Protein AF-A0ABD3PMX6-F1 (afdb_monomer)

Solvent-accessible surface area (backbone atoms only — not comparable to full-atom values): 39616 Å² total; per-residue (Å²): 130,76,95,84,86,88,86,87,87,88,87,84,86,90,84,82,78,89,88,80,87,80,74,88,84,76,73,80,91,83,76,74,86,83,53,55,61,54,80,76,83,72,81,74,76,74,82,75,82,90,75,88,78,87,83,89,82,84,89,82,88,83,87,83,90,86,86,82,84,86,87,84,84,88,89,87,88,88,89,83,84,88,90,90,86,89,84,88,88,90,88,88,89,82,90,85,86,89,86,85,92,82,90,81,96,72,90,79,95,71,90,80,94,70,84,81,94,72,85,92,70,85,80,73,91,64,80,68,77,85,75,58,77,85,76,64,99,66,79,71,72,73,59,71,82,54,63,65,75,75,50,55,69,89,76,44,52,73,68,56,44,58,35,41,42,73,61,66,40,49,68,66,38,58,78,28,56,89,63,39,76,58,34,63,41,44,56,89,69,47,51,77,68,47,52,49,38,41,39,75,61,60,38,49,61,61,34,35,23,27,66,55,23,48,53,65,46,56,30,70,80,50,29,66,34,98,89,59,47,48,42,68,32,45,48,66,31,40,49,47,73,45,41,76,52,67,75,43,95,60,76,30,65,50,68,78,74,47,49,58,84,70,42,52,74,69,38,41,50,24,40,26,64,38,49,36,29,50,63,64,64,53,43,52,92,71,52,44,101,84,60,20,69,59,83,78,54,78,53,75,82,49,41,55,88,79,47,52,73,69,51,47,54,26,39,44,66,50,62,39,48,63,71,35,56,24,20,52,86,61,27,83,50,29,67,42,38,51,92,75,50,51,76,67,34,48,53,24,37,43,74,51,60,38,50,64,66,53,37,21,31,69,53,23,48,52,70,61,53,51,64,67,55,25,56,49,56,51,51,41,64,32,44,38,59,45,55,43,48,69,49,27,72,72,64,76,41,76,69,36,75,53,82,52,40,39,59,89,72,47,53,72,65,38,48,54,29,36,17,64,35,51,38,46,59,54,57,67,56,37,39,65,57,63,76,59,64,44,82,34,87,52,65,76,38,60,60,70,77,46,50,59,90,74,49,55,73,66,58,50,48,44,37,34,80,55,54,68,36,48,66,70,36,49,68,35,80,82,67,32,85,54,36,76,45,41,52,86,78,45,51,77,64,39,48,57,52,38,39,77,47,54,38,45,63,64,39,35,23,30,63,48,30,56,45,72,73,55,57,72,83,44,49,49,68,70,51,48,52,23,38,40,64,46,56,46,48,67,68,35,58,74,70,69,53,80,35,75,58,55,71,37,35,62,89,70,47,52,76,69,38,50,50,24,30,18,51,46,52,34,47,78,83,69,40,86,36,41,60,92,70,49,71,70,55,49,53,48,51,51,53,55,43,50,48,50,44,46,54,66,68,57,63,55,62,72,50,55,84,68,54,89,79,65,83,90,69,57,76,66,57,54,58,56,52,51,54,51,52,55,52,51,54,52,53,50,54,55,66,74,76,111

Organism: NCBI:txid382360

pLDDT: mean 78.34, std 24.31, range [28.06, 98.56]

Foldseek 3Di:
DPPDPDPPPDPDDDDDDDDDDDDPPVDPPDPQPQFPADPDDDDDDPDPDDDDDDDDDDDDDDDDDDDDDDDDDDDDDDDDDDDDDDDDDDDDDDDDDDDDDDDDDDDDDDDDDDDDPDDPDDDDPDDDCPPPDPDDVDDDDQDDALCLLVQQLVRDDPLLNVLCVVLVDDNVPSQFAPPDPSLLDQLVRDDPVNCVSCVVSVDDNRNSCQARNLVLRDYLVCCCDPVHVLNVLCVQQQDDSCVSNVVDPDPRDCQPPHQLVRDDPSNNLSCLSSVDARCNRVRHPPADPVLAPDDQQPQLLDQPLPDDPLLVVLCVLLVDDRFPSQWAPLGVSLCDAPSPDDPSNQVSCVSSVDDRVSSCQARNLVLNPQCVRCVSNVLVSLVVLLVDDNCCSVVVDPHGPSLLAQPVLDDPSNQSSCSHSVDDRCNSNRHGSQDQLFLAPDAALVLLVPQLVRDDPVLNCLCCPQVVDDNVDSLAAPPGPSLCDQPVPGDSSNQNSVVVSVDDRVNSCQARNLVLNDQPSSDDVVLVVLVVLLPDDNVCSVVVPHGPSLLDQQVRDDPSNQSSCSHSVDDQSRRNNHYPDDPVNSVVVSVVSVVSSCPVSPVVVVVVVVPPPDPPPCPVVVVVVVVVVVVVVVVVVVVVVD

Sequence (642 aa):
MRNLIALTILLAVASATNDDGGKNSNKNDNKNDDKKKTPAPSPFPSPPPTLSLLPTIQASSNSSLIATNATTPSYMPSTSSSPTESSAPSDVPSSVPSISTSPSYTPSSIPSSTPSSNPTEVPSSMPSSSSMPSAAPWTYVRPDRVDVRFVPWLSLTETQRVLAEKLGYDQYSWENYGTNDVEYLTWDDLSEEMMGWAGELGFDQRSWDCWQNHYGSYRWIDLPTTHIQVYQFFDVLGYDINYWNGYTNSTPGSAETLYWYDLTLEERYAAAQLCFVRRSWDGEEILYSDMFPINKPGVRFVEWSQLSDEQKESAEKLGYENVTWNVFGLATVEDRAWNKLTTQEKQAAEELGFYDIAWDCWQNHFESYSWYDLQFYGLDMHYSALGWDESSWNGNTDPPSSVGKYWDLLNDVERENANMLCYFRDSWDRADMTPNNGPFPFRLPSKRYTKWTELPNADRQRAYDSLFYDECTWDVYGVADIESREWRNLTAWEKMEATKLGFIPNSWDCFQTHYLQKDWNEINWHIRDSMSVLGWDDESWGNKTMPDSYSNKWEELSAKEQNAAYEICYFIVNWPGGTDATTEEVERFINEVEASQSLTESDLADNEEVSSASSDQNSASLHEAAATALTAALAILVSILV

Radius of gyration: 35.69 Å; Cα contacts (8 Å, |Δi|>4): 632; chains: 1; bounding box: 98×97×118 Å

Secondary structure (DSSP, 8-state):
--S--SS-SSS---------------S-TT--TTS-PPPPPPPPPPPPP-----------------------------------------------PPP-----------------S----PPPSSPPGGGS-S--SS---PPPP-GGGGS-GGGS-HHHHHHHHHTT--HHHHHSTT-SGGGG--GGGS-HHHHHHHHHTT--HHHHHHHTTTTTTS-TTTTTSTTT--HHHHHHTT--HHHHTTS-----TTTTTS-TTTS-HHHHHHHHHTT--HHHHHSS----TTS-SSPPPTTTTS-GGGS-HHHHHHHHHTT--HHHHHBTT-STTTTS-GGGS-HHHHHHHHHTT--HHHHHHHTSTTTTS-HHHHHHHT-HHHHHHTT--HHHHTTSSPPPGGGGS-GGGS-HHHHHHHHHTT--HHHHTT-B-S---SSSSS---GGGGS-TTTS-HHHHHHHHHHH---HHHHHSTT-STTTTS-GGGS-HHHHHHHHHTT--HHHHHHHTTTTTTS-GGGS-HHHHHHHHHTT--HHHHHTT---GGGGS-GGGS-HHHHHHHHHTT--TTT-TT-----HHHHHHHHHHHHHHHHHHHHHHHHHHHHHTT-TTSSHHHHHHHHHHHHHHHHHHHHHH--

Structure (mmCIF, N/CA/C/O backbone):
data_AF-A0ABD3PMX6-F1
#
_entry.id   AF-A0ABD3PMX6-F1
#
loop_
_atom_site.group_PDB
_atom_site.id
_atom_site.type_symbol
_atom_site.label_atom_id
_atom_site.label_alt_id
_atom_site.label_comp_id
_atom_site.label_asym_id
_atom_site.label_entity_id
_atom_site.label_seq_id
_atom_site.pdbx_PDB_ins_code
_atom_site.Cartn_x
_atom_site.Cartn_y
_atom_site.Cartn_z
_atom_site.occupancy
_atom_site.B_iso_or_equiv
_atom_site.auth_seq_id
_atom_site.auth_comp_id
_atom_site.auth_asym_id
_atom_site.auth_atom_id
_atom_site.pdbx_PDB_model_num
ATOM 1 N N . MET A 1 1 ? 47.918 5.334 28.045 1.00 43.22 1 MET A N 1
ATOM 2 C CA . MET A 1 1 ? 48.963 5.504 27.005 1.00 43.22 1 MET A CA 1
ATOM 3 C C . MET A 1 1 ? 48.926 4.242 26.160 1.00 43.22 1 MET A C 1
ATOM 5 O O . MET A 1 1 ? 49.058 3.167 26.731 1.00 43.22 1 MET A O 1
ATOM 9 N N . ARG A 1 2 ? 48.638 4.373 24.855 1.00 33.69 2 ARG A N 1
ATOM 10 C CA . ARG A 1 2 ? 47.625 3.552 24.143 1.00 33.69 2 ARG A CA 1
ATOM 11 C C . ARG A 1 2 ? 46.206 3.889 24.647 1.00 33.69 2 ARG A C 1
ATOM 13 O O . ARG A 1 2 ? 46.050 4.187 25.833 1.00 33.69 2 ARG A O 1
ATOM 20 N N . ASN A 1 3 ? 45.253 3.975 23.715 1.00 38.84 3 ASN A N 1
ATOM 21 C CA . ASN A 1 3 ? 43.937 4.638 23.826 1.00 38.84 3 ASN A CA 1
ATOM 22 C C . ASN A 1 3 ? 44.000 6.156 24.108 1.00 38.84 3 ASN A C 1
ATOM 24 O O . ASN A 1 3 ? 43.454 6.634 25.095 1.00 38.84 3 ASN A O 1
ATOM 28 N N . LEU A 1 4 ? 44.693 6.913 23.243 1.00 30.42 4 LEU A N 1
ATOM 29 C CA . LEU A 1 4 ? 44.605 8.385 23.198 1.00 30.42 4 LEU A CA 1
ATOM 30 C C . LEU A 1 4 ? 44.989 8.970 21.813 1.00 30.42 4 LEU A C 1
ATOM 32 O O . LEU A 1 4 ? 45.777 9.906 21.735 1.00 30.42 4 LEU A O 1
ATOM 36 N N . ILE A 1 5 ? 44.494 8.379 20.716 1.00 36.09 5 ILE A N 1
ATOM 37 C CA . ILE A 1 5 ? 44.617 8.918 19.341 1.00 36.09 5 ILE A CA 1
ATOM 38 C C . ILE A 1 5 ? 43.321 8.592 18.576 1.00 36.09 5 ILE A C 1
ATOM 40 O O . ILE A 1 5 ? 43.281 7.642 17.804 1.00 36.09 5 ILE A O 1
ATOM 44 N N . ALA A 1 6 ? 42.244 9.330 18.862 1.00 34.06 6 ALA A N 1
ATOM 45 C CA . ALA A 1 6 ? 40.969 9.246 18.127 1.00 34.06 6 ALA A CA 1
ATOM 46 C C . ALA A 1 6 ? 40.070 10.497 18.286 1.00 34.06 6 ALA A C 1
ATOM 48 O O . ALA A 1 6 ? 38.907 10.462 17.905 1.00 34.06 6 ALA A O 1
ATOM 49 N N . LEU A 1 7 ? 40.566 11.594 18.879 1.00 30.22 7 LEU A N 1
ATOM 50 C CA . LEU A 1 7 ? 39.734 12.754 19.233 1.00 30.22 7 LEU A CA 1
ATOM 51 C C . LEU A 1 7 ? 40.491 14.085 19.077 1.00 30.22 7 LEU A C 1
ATOM 53 O O . LEU A 1 7 ? 40.639 14.858 20.023 1.00 30.22 7 LEU A O 1
ATOM 57 N N . THR A 1 8 ? 41.073 14.331 17.898 1.00 32.28 8 THR A N 1
ATOM 58 C CA . THR A 1 8 ? 41.786 15.597 17.609 1.00 32.28 8 THR A CA 1
ATOM 59 C C . THR A 1 8 ? 41.737 16.006 16.128 1.00 32.28 8 THR A C 1
ATOM 61 O O . THR A 1 8 ? 42.709 16.533 15.599 1.00 32.28 8 THR A O 1
ATOM 64 N N . ILE A 1 9 ? 40.601 15.790 15.450 1.00 31.91 9 ILE A N 1
ATOM 65 C CA . ILE A 1 9 ? 40.262 16.462 14.177 1.00 31.91 9 ILE A CA 1
ATOM 66 C C . ILE A 1 9 ? 38.763 16.805 14.186 1.00 31.91 9 ILE A C 1
ATOM 68 O O . ILE A 1 9 ? 37.966 16.134 13.544 1.00 31.91 9 ILE A O 1
ATOM 72 N N . LEU A 1 10 ? 38.364 17.813 14.972 1.00 28.45 10 LEU A N 1
ATOM 73 C CA . LEU A 1 10 ? 37.015 18.407 14.900 1.00 28.45 10 LEU A CA 1
ATOM 74 C C . LEU A 1 10 ? 36.952 19.801 15.560 1.00 28.45 10 LEU A C 1
ATOM 76 O O . LEU A 1 10 ? 36.031 20.128 16.298 1.00 28.45 10 LEU A O 1
ATOM 80 N N . LEU A 1 11 ? 37.986 20.621 15.336 1.00 31.81 11 LEU A N 1
ATOM 81 C CA . LEU A 1 11 ? 38.048 22.001 15.843 1.00 31.81 11 LEU A CA 1
ATOM 82 C C . LEU A 1 11 ? 38.938 22.901 14.964 1.00 31.81 11 LEU A C 1
ATOM 84 O O . LEU A 1 11 ? 39.820 23.612 15.439 1.00 31.81 11 LEU A O 1
ATOM 88 N N . ALA A 1 12 ? 38.705 22.844 13.650 1.00 30.23 12 ALA A N 1
ATOM 89 C CA . ALA A 1 12 ? 39.240 23.793 12.677 1.00 30.23 12 ALA A CA 1
ATOM 90 C C . ALA A 1 12 ? 38.372 23.807 11.406 1.00 30.23 12 ALA A C 1
ATOM 92 O O . ALA A 1 12 ? 38.615 23.026 10.496 1.00 30.23 12 ALA A O 1
ATOM 93 N N . VAL A 1 13 ? 37.349 24.668 11.393 1.00 28.28 13 VAL A N 1
ATOM 94 C CA . VAL A 1 13 ? 36.880 25.540 10.289 1.00 28.28 13 VAL A CA 1
ATOM 95 C C . VAL A 1 13 ? 35.533 26.109 10.743 1.00 28.28 13 VAL A C 1
ATOM 97 O O . VAL A 1 13 ? 34.511 25.436 10.740 1.00 28.28 13 VAL A O 1
ATOM 100 N N . ALA A 1 14 ? 35.555 27.370 11.165 1.00 29.16 14 ALA A N 1
ATOM 101 C CA . ALA A 1 14 ? 34.367 28.180 11.410 1.00 29.16 14 ALA A CA 1
ATOM 102 C C . ALA A 1 14 ? 34.632 29.590 10.865 1.00 29.16 14 ALA A C 1
ATOM 104 O O . ALA A 1 14 ? 34.792 30.540 11.625 1.00 29.16 14 ALA A O 1
ATOM 105 N N . SER A 1 15 ? 34.782 29.699 9.538 1.00 33.41 15 SER A N 1
ATOM 106 C CA . SER A 1 15 ? 34.693 30.965 8.795 1.00 33.41 15 SER A CA 1
ATOM 107 C C . SER A 1 15 ? 34.663 30.712 7.280 1.00 33.41 15 SER A C 1
ATOM 109 O O . SER A 1 15 ? 35.704 30.694 6.628 1.00 33.41 15 SER A O 1
ATOM 111 N N . ALA A 1 16 ? 33.468 30.497 6.730 1.00 28.48 16 ALA A N 1
ATOM 112 C CA . ALA A 1 16 ? 33.142 30.738 5.323 1.00 28.48 16 ALA A CA 1
ATOM 113 C C . ALA A 1 16 ? 31.613 30.821 5.199 1.00 28.48 16 ALA A C 1
ATOM 115 O O . ALA A 1 16 ? 30.907 29.890 5.575 1.00 28.48 16 ALA A O 1
ATOM 116 N N . THR A 1 17 ? 31.109 31.963 4.743 1.00 33.31 17 THR A N 1
ATOM 117 C CA . THR A 1 17 ? 29.684 32.219 4.493 1.00 33.31 17 THR A CA 1
ATOM 118 C C . THR A 1 17 ? 29.294 31.819 3.073 1.00 33.31 17 THR A C 1
ATOM 120 O O . THR A 1 17 ? 30.108 31.986 2.172 1.00 33.31 17 THR A O 1
ATOM 123 N N . ASN A 1 18 ? 28.042 31.383 2.910 1.00 34.31 18 ASN A N 1
ATOM 124 C CA . ASN A 1 18 ? 27.204 31.360 1.700 1.00 34.31 18 ASN A CA 1
ATOM 125 C C . ASN A 1 18 ? 27.864 31.780 0.369 1.00 34.31 18 ASN A C 1
ATOM 127 O O . ASN A 1 18 ? 28.132 32.964 0.176 1.00 34.31 18 ASN A O 1
ATOM 131 N N . ASP A 1 19 ? 28.016 30.840 -0.565 1.00 36.91 19 ASP A N 1
ATOM 132 C CA . ASP A 1 19 ? 27.200 30.753 -1.795 1.00 36.91 19 ASP A CA 1
ATOM 133 C C . ASP A 1 19 ? 27.685 29.562 -2.642 1.00 36.91 19 ASP A C 1
ATOM 135 O O . ASP A 1 19 ? 28.868 29.490 -2.958 1.00 36.91 19 ASP A O 1
ATOM 139 N N . ASP A 1 20 ? 26.789 28.625 -2.970 1.00 29.70 20 ASP A N 1
ATOM 140 C CA . ASP A 1 20 ? 26.571 28.112 -4.337 1.00 29.70 20 ASP A CA 1
ATOM 141 C C . ASP A 1 20 ? 25.593 26.926 -4.328 1.00 29.70 20 ASP A C 1
ATOM 143 O O . ASP A 1 20 ? 25.722 25.971 -3.556 1.00 29.70 20 ASP A O 1
ATOM 147 N N . GLY A 1 21 ? 24.612 26.968 -5.229 1.00 38.34 21 GLY A N 1
ATOM 148 C CA . GLY A 1 21 ? 23.677 25.869 -5.453 1.00 38.34 21 GLY A CA 1
ATOM 149 C C . GLY A 1 21 ? 24.340 24.741 -6.240 1.00 38.34 21 GLY A C 1
ATOM 150 O O . GLY A 1 21 ? 24.344 24.762 -7.472 1.00 38.34 21 GLY A O 1
ATOM 151 N N . GLY A 1 22 ? 24.873 23.742 -5.536 1.00 28.92 22 GLY A N 1
ATOM 152 C CA . GLY A 1 22 ? 25.457 22.546 -6.139 1.00 28.92 22 GLY A CA 1
ATOM 153 C C . GLY A 1 22 ? 24.421 21.689 -6.868 1.00 28.92 22 GLY A C 1
ATOM 154 O O . GLY A 1 22 ? 23.829 20.789 -6.278 1.00 28.92 22 GLY A O 1
ATOM 155 N N . LYS A 1 23 ? 24.230 21.926 -8.172 1.00 35.78 23 LYS A N 1
ATOM 156 C CA . LYS A 1 23 ? 23.602 20.935 -9.056 1.00 35.78 23 LYS A CA 1
ATOM 157 C C . LYS A 1 23 ? 24.489 19.694 -9.101 1.00 35.78 23 LYS A C 1
ATOM 159 O O . LYS A 1 23 ? 25.646 19.787 -9.504 1.00 35.78 23 LYS A O 1
ATOM 164 N N . ASN A 1 24 ? 23.934 18.540 -8.739 1.00 33.78 24 ASN A N 1
ATOM 165 C CA . ASN A 1 24 ? 24.635 17.260 -8.797 1.00 33.78 24 ASN A CA 1
ATOM 166 C C . ASN A 1 24 ? 24.695 16.723 -10.244 1.00 33.78 24 ASN A C 1
ATOM 168 O O . ASN A 1 24 ? 24.100 15.703 -10.577 1.00 33.78 24 ASN A O 1
ATOM 172 N N . SER A 1 25 ? 25.365 17.453 -11.140 1.00 36.56 25 SER A N 1
ATOM 173 C CA . SER A 1 25 ? 25.600 17.029 -12.521 1.00 36.56 25 SER A CA 1
ATOM 174 C C . SER A 1 25 ? 26.853 16.157 -12.590 1.00 36.56 25 SER A C 1
ATOM 176 O O . SER A 1 25 ? 27.931 16.642 -12.932 1.00 36.56 25 SER A O 1
ATOM 178 N N . ASN A 1 26 ? 26.707 14.883 -12.227 1.00 35.00 26 ASN A N 1
ATOM 179 C CA . ASN A 1 26 ? 27.767 13.878 -12.349 1.00 35.00 26 ASN A CA 1
ATOM 180 C C . ASN A 1 26 ? 27.234 12.557 -12.943 1.00 35.00 26 ASN A C 1
ATOM 182 O O . ASN A 1 26 ? 27.669 11.468 -12.578 1.00 35.00 26 ASN A O 1
ATOM 186 N N . LYS A 1 27 ? 26.280 12.663 -13.881 1.00 46.81 27 LYS A N 1
ATOM 187 C CA . LYS A 1 27 ? 25.900 11.568 -14.789 1.00 46.81 27 LYS A CA 1
ATOM 188 C C . LYS A 1 27 ? 27.035 11.424 -15.823 1.00 46.81 27 LYS A C 1
ATOM 190 O O . LYS A 1 27 ? 27.605 12.426 -16.243 1.00 46.81 27 LYS A O 1
ATOM 195 N N . ASN A 1 28 ? 27.433 10.195 -16.154 1.00 41.91 28 ASN A N 1
ATOM 196 C CA . ASN A 1 28 ? 28.726 9.877 -16.789 1.00 41.91 28 ASN A CA 1
ATOM 197 C C . ASN A 1 28 ? 28.975 10.522 -18.180 1.00 41.91 28 ASN A C 1
ATOM 199 O O . ASN A 1 28 ? 28.779 9.876 -19.208 1.00 41.91 28 ASN A O 1
ATOM 203 N N . ASP A 1 29 ? 29.567 11.720 -18.218 1.00 39.00 29 ASP A N 1
ATOM 204 C CA . ASP A 1 29 ? 29.966 12.457 -19.440 1.00 39.00 29 ASP A CA 1
ATOM 205 C C . ASP A 1 29 ? 31.070 11.784 -20.305 1.00 39.00 29 ASP A C 1
ATOM 207 O O . ASP A 1 29 ? 31.575 12.385 -21.252 1.00 39.00 29 ASP A O 1
ATOM 211 N N . ASN A 1 30 ? 31.497 10.550 -19.997 1.00 38.22 30 ASN A N 1
ATOM 212 C CA . ASN A 1 30 ? 32.757 9.983 -20.510 1.00 38.22 30 ASN A CA 1
ATOM 213 C C . ASN A 1 30 ? 32.676 8.516 -21.003 1.00 38.22 30 ASN A C 1
ATOM 215 O O . ASN A 1 30 ? 33.691 7.822 -20.998 1.00 38.22 30 ASN A O 1
ATOM 219 N N . LYS A 1 31 ? 31.487 8.017 -21.395 1.00 46.56 31 LYS A N 1
ATOM 220 C CA . LYS A 1 31 ? 31.252 6.587 -21.741 1.00 46.56 31 LYS A CA 1
ATOM 221 C C . LYS A 1 31 ? 30.646 6.274 -23.133 1.00 46.56 31 LYS A C 1
ATOM 223 O O . LYS A 1 31 ? 30.309 5.126 -23.389 1.00 46.56 31 LYS A O 1
ATOM 228 N N . ASN A 1 32 ? 30.507 7.236 -24.055 1.00 44.69 32 ASN A N 1
ATOM 229 C CA . ASN A 1 32 ? 29.735 7.042 -25.309 1.00 44.69 32 ASN A CA 1
ATOM 230 C C . ASN A 1 32 ? 30.550 6.877 -26.622 1.00 44.69 32 ASN A C 1
ATOM 232 O O . ASN A 1 32 ? 29.945 6.805 -27.694 1.00 44.69 32 ASN A O 1
ATOM 236 N N . ASP A 1 33 ? 31.888 6.825 -26.594 1.00 47.97 33 ASP A N 1
ATOM 237 C CA . ASP A 1 33 ? 32.695 6.909 -27.832 1.00 47.97 33 ASP A CA 1
ATOM 238 C C . ASP A 1 33 ? 32.721 5.632 -28.707 1.00 47.97 33 ASP A C 1
ATOM 240 O O . ASP A 1 33 ? 32.954 5.741 -29.913 1.00 47.97 33 ASP A O 1
ATOM 244 N N . ASP A 1 34 ? 32.401 4.453 -28.156 1.00 51.78 34 ASP A N 1
ATOM 245 C CA . ASP A 1 34 ? 32.409 3.169 -28.890 1.00 51.78 34 ASP A CA 1
ATOM 246 C C . ASP A 1 34 ? 31.061 2.780 -29.536 1.00 51.78 34 ASP A C 1
ATOM 248 O O . ASP A 1 34 ? 30.960 1.747 -30.208 1.00 51.78 34 ASP A O 1
ATOM 252 N N . LYS A 1 35 ? 30.012 3.611 -29.418 1.00 58.50 35 LYS A N 1
ATOM 253 C CA . LYS A 1 35 ? 28.735 3.352 -30.109 1.00 58.50 35 LYS A CA 1
ATOM 254 C C . LYS A 1 35 ? 28.944 3.270 -31.621 1.00 58.50 35 LYS A C 1
ATOM 256 O O . LYS A 1 35 ? 29.453 4.203 -32.248 1.00 58.50 35 LYS A O 1
ATOM 261 N N . LYS A 1 36 ? 28.478 2.176 -32.238 1.00 67.56 36 LYS A N 1
ATOM 262 C CA . LYS A 1 36 ? 28.490 1.978 -33.697 1.00 67.56 36 LYS A CA 1
ATOM 263 C C . LYS A 1 36 ? 27.683 3.101 -34.368 1.00 67.56 36 LYS A C 1
ATOM 265 O O . LYS A 1 36 ? 26.458 3.056 -34.434 1.00 67.56 36 LYS A O 1
ATOM 270 N N . LYS A 1 37 ? 28.361 4.132 -34.879 1.00 72.75 37 LYS A N 1
ATOM 271 C CA . LYS A 1 37 ? 27.684 5.296 -35.473 1.00 72.75 37 LYS A CA 1
ATOM 272 C C . LYS A 1 37 ? 26.995 4.905 -36.782 1.00 72.75 37 LYS A C 1
ATOM 274 O O . LYS A 1 37 ? 27.605 4.335 -37.690 1.00 72.75 37 LYS A O 1
ATOM 279 N N . THR A 1 38 ? 25.717 5.247 -36.898 1.00 75.19 38 THR A N 1
ATOM 280 C CA . THR A 1 38 ? 24.995 5.239 -38.175 1.00 75.19 38 THR A CA 1
ATOM 281 C C . THR A 1 38 ? 25.689 6.228 -39.114 1.00 75.19 38 THR A C 1
ATOM 283 O O . THR A 1 38 ? 26.047 7.315 -38.664 1.00 75.19 38 THR A O 1
ATOM 286 N N . PRO A 1 39 ? 25.898 5.918 -40.406 1.00 68.56 39 PRO A N 1
ATOM 287 C CA . PRO A 1 39 ? 26.391 6.911 -41.352 1.00 68.56 39 PRO A CA 1
ATOM 288 C C . PRO A 1 39 ? 25.434 8.105 -41.423 1.00 68.56 39 PRO A C 1
ATOM 290 O O . PRO A 1 39 ? 24.229 7.913 -41.596 1.00 68.56 39 PRO A O 1
ATOM 293 N N . ALA A 1 40 ? 25.965 9.327 -41.323 1.00 56.59 40 ALA A N 1
ATOM 294 C CA . ALA A 1 40 ? 25.159 10.538 -41.427 1.00 56.59 40 ALA A CA 1
ATOM 295 C C . ALA A 1 40 ? 24.329 10.520 -42.725 1.00 56.59 40 ALA A C 1
ATOM 297 O O . ALA A 1 40 ? 24.872 10.158 -43.782 1.00 56.59 40 ALA A O 1
ATOM 298 N N . PRO A 1 41 ? 23.041 10.915 -42.688 1.00 53.31 41 PRO A N 1
ATOM 299 C CA . PRO A 1 41 ? 22.231 10.999 -43.894 1.00 53.31 41 PRO A CA 1
ATOM 300 C C . PRO A 1 41 ? 22.933 11.927 -44.887 1.00 53.31 41 PRO A C 1
ATOM 302 O O . PRO A 1 41 ? 23.172 13.102 -44.606 1.00 53.31 41 PRO A O 1
ATOM 305 N N . SER A 1 42 ? 23.315 11.379 -46.044 1.00 46.56 42 SER A N 1
ATOM 306 C CA . SER A 1 42 ? 24.007 12.161 -47.068 1.00 46.56 42 SER A CA 1
ATOM 307 C C . SER A 1 42 ? 23.129 13.350 -47.460 1.00 46.56 42 SER A C 1
ATOM 309 O O . SER A 1 42 ? 21.941 13.136 -47.723 1.00 46.56 42 SER A O 1
ATOM 311 N N . PRO A 1 43 ? 23.667 14.585 -47.526 1.00 43.97 43 PRO A N 1
ATOM 312 C CA . PRO A 1 43 ? 22.881 15.731 -47.955 1.00 43.97 43 PRO A CA 1
ATOM 313 C C . PRO A 1 43 ? 22.330 15.424 -49.345 1.00 43.97 43 PRO A C 1
ATOM 315 O O . PRO A 1 43 ? 23.104 15.172 -50.272 1.00 43.97 43 PRO A O 1
ATOM 318 N N . PHE A 1 44 ? 20.999 15.377 -49.461 1.00 42.59 44 PHE A N 1
ATOM 319 C CA . PHE A 1 44 ? 20.326 14.963 -50.688 1.00 42.59 44 PHE A CA 1
ATOM 320 C C . PHE A 1 44 ? 20.911 15.735 -51.880 1.00 42.59 44 PHE A C 1
ATOM 322 O O . PHE A 1 44 ? 20.857 16.972 -51.875 1.00 42.59 44 PHE A O 1
ATOM 329 N N . PRO A 1 45 ? 21.451 15.057 -52.915 1.00 37.56 45 PRO A N 1
ATOM 330 C CA . PRO A 1 45 ? 21.760 15.746 -54.155 1.00 37.56 45 PRO A CA 1
ATOM 331 C C . PRO A 1 45 ? 20.462 16.375 -54.662 1.00 37.56 45 PRO A C 1
ATOM 333 O O . PRO A 1 45 ? 19.412 15.728 -54.664 1.00 37.56 45 PRO A O 1
ATOM 336 N N . SER A 1 46 ? 20.527 17.655 -55.035 1.00 39.03 46 SER A N 1
ATOM 337 C CA . SER A 1 46 ? 19.356 18.425 -55.457 1.00 39.03 46 SER A CA 1
ATOM 338 C C . SER A 1 46 ? 18.557 17.663 -56.522 1.00 39.03 46 SER A C 1
ATOM 340 O O . SER A 1 46 ? 19.174 17.023 -57.380 1.00 39.03 46 SER A O 1
ATOM 342 N N . PRO A 1 47 ? 17.210 17.719 -56.496 1.00 38.38 47 PRO A N 1
ATOM 343 C CA . PRO A 1 47 ? 16.390 16.932 -57.408 1.00 38.38 47 PRO A CA 1
ATOM 344 C C . PRO A 1 47 ? 16.803 17.205 -58.863 1.00 38.38 47 PRO A C 1
ATOM 346 O O . PRO A 1 47 ? 16.958 18.372 -59.242 1.00 38.38 47 PRO A O 1
ATOM 349 N N . PRO A 1 48 ? 17.012 16.158 -59.685 1.00 43.12 48 PRO A N 1
ATOM 350 C CA . PRO A 1 48 ? 17.435 16.339 -61.064 1.00 43.12 48 PRO A CA 1
ATOM 351 C C . PRO A 1 48 ? 16.364 17.112 -61.849 1.00 43.12 48 PRO A C 1
ATOM 353 O O . PRO A 1 48 ? 15.170 16.980 -61.561 1.00 43.12 48 PRO A O 1
ATOM 356 N N . PRO A 1 49 ? 16.759 17.917 -62.852 1.00 35.50 49 PRO A N 1
ATOM 357 C CA . PRO A 1 49 ? 15.817 18.731 -63.606 1.00 35.50 49 PRO A CA 1
ATOM 358 C C . PRO A 1 49 ? 14.771 17.855 -64.302 1.00 35.50 49 PRO A C 1
ATOM 360 O O . PRO A 1 49 ? 15.100 16.882 -64.982 1.00 35.50 49 PRO A O 1
ATOM 363 N N . THR A 1 50 ? 13.504 18.238 -64.150 1.00 39.81 50 THR A N 1
ATOM 364 C CA . THR A 1 50 ? 12.343 17.555 -64.729 1.00 39.81 50 THR A CA 1
ATOM 365 C C .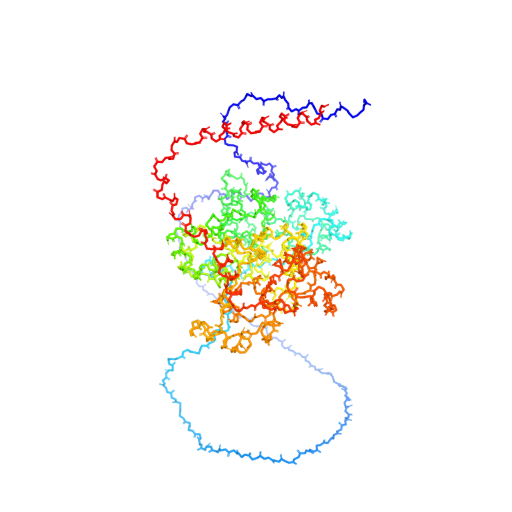 THR A 1 50 ? 12.488 17.383 -66.240 1.00 39.81 50 THR A C 1
ATOM 367 O O . THR A 1 50 ? 12.355 18.346 -66.996 1.00 39.81 50 THR A O 1
ATOM 370 N N . LEU A 1 51 ? 12.683 16.142 -66.691 1.00 32.19 51 LEU A N 1
ATOM 371 C CA . LEU A 1 51 ? 12.539 15.767 -68.094 1.00 32.19 51 LEU A CA 1
ATOM 372 C C . LEU A 1 51 ? 11.307 14.885 -68.273 1.00 32.19 51 LEU A C 1
ATOM 374 O O . LEU A 1 51 ? 11.307 13.684 -68.022 1.00 32.19 51 LEU A O 1
ATOM 378 N N . SER A 1 52 ? 10.246 15.539 -68.738 1.00 36.53 52 SER A N 1
ATOM 379 C CA . SER A 1 52 ? 9.117 14.889 -69.392 1.00 36.53 52 SER A CA 1
ATOM 380 C C . SER A 1 52 ? 9.601 14.095 -70.606 1.00 36.53 52 SER A C 1
ATOM 382 O O . SER A 1 52 ? 10.329 14.654 -71.425 1.00 36.53 52 SER A O 1
ATOM 384 N N . LEU A 1 53 ? 9.154 12.841 -70.737 1.00 33.16 53 LEU A N 1
ATOM 385 C CA . LEU A 1 53 ? 8.600 12.273 -71.977 1.00 33.16 53 LEU A CA 1
ATOM 386 C C . LEU A 1 53 ? 8.086 10.839 -71.742 1.00 33.16 53 LEU A C 1
ATOM 388 O O . LEU A 1 53 ? 8.829 9.959 -71.317 1.00 33.16 53 LEU A O 1
ATOM 392 N N . LEU A 1 54 ? 6.812 10.599 -72.073 1.00 36.28 54 LEU A N 1
ATOM 393 C CA . LEU A 1 54 ? 6.273 9.251 -72.308 1.00 36.28 54 LEU A CA 1
ATOM 394 C C . LEU A 1 54 ? 6.872 8.661 -73.605 1.00 36.28 54 LEU A C 1
ATOM 396 O O . LEU A 1 54 ? 7.208 9.415 -74.521 1.00 36.28 54 LEU A O 1
ATOM 400 N N . PRO A 1 55 ? 6.930 7.321 -73.734 1.00 35.50 55 PRO A N 1
ATOM 401 C CA . PRO A 1 55 ? 5.862 6.683 -74.510 1.00 35.50 55 PRO A CA 1
ATOM 402 C C . PRO A 1 55 ? 5.304 5.373 -73.923 1.00 35.50 55 PRO A C 1
ATOM 404 O O . PRO A 1 55 ? 5.995 4.546 -73.338 1.00 35.50 55 PRO A O 1
ATOM 407 N N . THR A 1 56 ? 4.011 5.183 -74.169 1.00 31.23 56 THR A N 1
ATOM 408 C CA . THR A 1 56 ? 3.225 3.951 -74.004 1.00 31.23 56 THR A CA 1
ATOM 409 C C . THR A 1 56 ? 3.696 2.836 -74.951 1.00 31.23 56 THR A C 1
ATOM 411 O O . THR A 1 56 ? 3.984 3.156 -76.101 1.00 31.23 56 THR A O 1
ATOM 414 N N . ILE A 1 57 ? 3.645 1.549 -74.545 1.00 31.64 57 ILE A N 1
ATOM 415 C CA . ILE A 1 57 ? 2.971 0.460 -75.306 1.00 31.64 57 ILE A CA 1
ATOM 416 C C . ILE A 1 57 ? 2.932 -0.911 -74.582 1.00 31.64 57 ILE A C 1
ATOM 418 O O . ILE A 1 57 ? 3.938 -1.422 -74.113 1.00 31.64 57 ILE A O 1
ATOM 422 N N . GLN A 1 58 ? 1.712 -1.467 -74.572 1.00 28.06 58 GLN A N 1
ATOM 423 C CA . GLN A 1 58 ? 1.239 -2.866 -74.498 1.00 28.06 58 GLN A CA 1
ATOM 424 C C . GLN A 1 58 ? 1.761 -3.884 -73.465 1.00 28.06 58 GLN A C 1
ATOM 426 O O . GLN A 1 58 ? 2.930 -4.242 -73.386 1.00 28.06 58 GLN A O 1
ATOM 431 N N . ALA A 1 59 ? 0.777 -4.504 -72.807 1.00 32.12 59 ALA A N 1
ATOM 432 C CA . ALA A 1 59 ? 0.895 -5.772 -72.101 1.00 32.12 59 ALA A CA 1
ATOM 433 C C . ALA A 1 59 ? 0.989 -6.974 -73.061 1.00 32.12 59 ALA A C 1
ATOM 435 O O . ALA A 1 59 ? 0.398 -6.970 -74.143 1.00 32.12 59 ALA A O 1
ATOM 436 N N . SER A 1 60 ? 1.614 -8.057 -72.590 1.00 30.52 60 SER A N 1
ATOM 437 C CA . SER A 1 60 ? 1.347 -9.409 -73.087 1.00 30.52 60 SER A CA 1
ATOM 438 C C . SER A 1 60 ? 1.237 -10.380 -71.914 1.00 30.52 60 SER A C 1
ATOM 440 O O . SER A 1 60 ? 2.111 -10.445 -71.054 1.00 30.52 60 SER A O 1
ATOM 442 N N . SER A 1 61 ? 0.122 -11.100 -71.869 1.00 35.12 61 SER A N 1
ATOM 443 C CA . SER A 1 61 ? -0.121 -12.219 -70.965 1.00 35.12 61 SER A CA 1
ATOM 444 C C . SER A 1 61 ? 0.730 -13.427 -71.349 1.00 35.12 61 SER A C 1
ATOM 446 O O . SER A 1 61 ? 0.850 -13.708 -72.539 1.00 35.12 61 SER A O 1
ATOM 448 N N . ASN A 1 62 ? 1.159 -14.226 -70.370 1.00 31.39 62 ASN A N 1
ATOM 449 C CA . ASN A 1 62 ? 1.157 -15.683 -70.526 1.00 31.39 62 ASN A CA 1
ATOM 450 C C . ASN A 1 62 ? 1.155 -16.394 -69.168 1.00 31.39 62 ASN A C 1
ATOM 452 O O . ASN A 1 62 ? 2.115 -16.328 -68.405 1.00 31.39 62 ASN A O 1
ATOM 456 N N . SER A 1 63 ? 0.068 -17.112 -68.897 1.00 33.41 63 SER A N 1
ATOM 457 C CA . SER A 1 63 ? -0.006 -18.122 -67.843 1.00 33.41 63 SER A CA 1
ATOM 458 C C . SER A 1 63 ? 0.460 -19.464 -68.404 1.00 33.41 63 SER A C 1
ATOM 460 O O . SER A 1 63 ? 0.112 -19.807 -69.532 1.00 33.41 63 SER A O 1
ATOM 462 N N . SER A 1 64 ? 1.164 -20.273 -67.613 1.00 31.97 64 SER A N 1
ATOM 463 C CA . SER A 1 64 ? 1.274 -21.709 -67.897 1.00 31.97 64 SER A CA 1
ATOM 464 C C . SER A 1 64 ? 1.297 -22.518 -66.603 1.00 31.97 64 SER A C 1
ATOM 466 O O . SER A 1 64 ? 2.190 -22.392 -65.772 1.00 31.97 64 SER A O 1
ATOM 468 N N . LEU A 1 65 ? 0.246 -23.318 -66.433 1.00 32.41 65 LEU A N 1
ATOM 469 C CA . LEU A 1 65 ? 0.105 -24.327 -65.390 1.00 32.41 65 LEU A CA 1
ATOM 470 C C . LEU A 1 65 ? 0.929 -25.559 -65.777 1.00 32.41 65 LEU A C 1
ATOM 472 O O . LEU A 1 65 ? 0.842 -25.999 -66.923 1.00 32.41 65 LEU A O 1
ATOM 476 N N . ILE A 1 66 ? 1.603 -26.191 -64.815 1.00 32.88 66 ILE A N 1
ATOM 477 C CA . ILE A 1 66 ? 1.900 -27.628 -64.882 1.00 32.88 66 ILE A CA 1
ATOM 478 C C . ILE A 1 66 ? 1.543 -28.247 -63.533 1.00 32.88 66 ILE A C 1
ATOM 480 O O . ILE A 1 66 ? 2.079 -27.865 -62.497 1.00 32.88 66 ILE A O 1
ATOM 484 N N . ALA A 1 67 ? 0.641 -29.223 -63.570 1.00 32.78 67 ALA A N 1
ATOM 485 C CA . ALA A 1 67 ? 0.312 -30.098 -62.456 1.00 32.78 67 ALA A CA 1
ATOM 486 C C . ALA A 1 67 ? 0.405 -31.547 -62.940 1.00 32.78 67 ALA A C 1
ATOM 488 O O . ALA A 1 67 ? -0.148 -31.865 -63.993 1.00 32.78 67 ALA A O 1
ATOM 489 N N . THR A 1 68 ? 1.041 -32.430 -62.166 1.00 31.61 68 THR A N 1
ATOM 490 C CA . THR A 1 68 ? 0.931 -33.885 -62.360 1.00 31.61 68 THR A CA 1
ATOM 491 C C . THR A 1 68 ? 0.993 -34.645 -61.037 1.00 31.61 68 THR A C 1
ATOM 493 O O . THR A 1 68 ? 2.064 -34.850 -60.481 1.00 31.61 68 THR A O 1
ATOM 496 N N . ASN A 1 69 ? -0.190 -35.102 -60.625 1.00 30.91 69 ASN A N 1
ATOM 497 C CA . ASN A 1 69 ? -0.530 -36.433 -60.109 1.00 30.91 69 ASN A CA 1
ATOM 498 C C . ASN A 1 69 ? 0.230 -37.067 -58.927 1.00 30.91 69 ASN A C 1
ATOM 500 O O . ASN A 1 69 ? 1.424 -37.338 -58.957 1.00 30.91 69 ASN A O 1
ATOM 504 N N . ALA A 1 70 ? -0.582 -37.476 -57.949 1.00 36.16 70 ALA A N 1
ATOM 505 C CA . ALA A 1 70 ? -0.244 -38.388 -56.865 1.00 36.16 70 ALA A CA 1
ATOM 506 C C . ALA A 1 70 ? -0.180 -39.862 -57.313 1.00 36.16 70 ALA A C 1
ATOM 508 O O . ALA A 1 70 ? -0.755 -40.248 -58.335 1.00 36.16 70 ALA A O 1
ATOM 509 N N . THR A 1 71 ? 0.409 -40.723 -56.476 1.00 31.39 71 THR A N 1
ATOM 510 C CA . THR A 1 71 ? 0.066 -42.156 -56.433 1.00 31.39 71 THR A CA 1
ATOM 511 C C . THR A 1 71 ? 0.338 -42.738 -55.039 1.00 31.39 71 THR A C 1
ATOM 513 O O . THR A 1 71 ? 1.474 -42.756 -54.578 1.00 31.39 71 THR A O 1
ATOM 516 N N . THR A 1 72 ? -0.707 -43.230 -54.374 1.00 35.84 72 THR A N 1
ATOM 517 C CA . THR A 1 72 ? -0.642 -44.184 -53.247 1.00 35.84 72 THR A CA 1
ATOM 518 C C . THR A 1 72 ? -1.024 -45.582 -53.779 1.00 35.84 72 THR A C 1
ATOM 520 O O . THR A 1 72 ? -1.603 -45.650 -54.870 1.00 35.84 72 THR A O 1
ATOM 523 N N . PRO A 1 73 ? -0.688 -46.706 -53.101 1.00 47.22 73 PRO A N 1
ATOM 524 C CA . PRO A 1 73 ? -1.612 -47.219 -52.073 1.00 47.22 73 PRO A CA 1
ATOM 525 C C . PRO A 1 73 ? -1.009 -48.031 -50.890 1.00 47.22 73 PRO A C 1
ATOM 527 O O . PRO A 1 73 ? -0.005 -48.722 -51.008 1.00 47.22 73 PRO A O 1
ATOM 530 N N . SER A 1 74 ? -1.734 -47.958 -49.764 1.00 33.94 74 SER A N 1
ATOM 531 C CA . SER A 1 74 ? -1.929 -48.904 -48.635 1.00 33.94 74 SER A CA 1
ATOM 532 C C . SER A 1 74 ? -1.018 -50.125 -48.382 1.00 33.94 74 SER A C 1
ATOM 534 O O . SER A 1 74 ? -0.856 -50.967 -49.260 1.00 33.94 74 SER A O 1
ATOM 536 N N . TYR A 1 75 ? -0.757 -50.387 -47.090 1.00 31.97 75 TYR A N 1
ATOM 537 C CA . TYR A 1 75 ? -1.142 -51.654 -46.427 1.00 31.97 75 TYR A CA 1
ATOM 538 C C . TYR A 1 75 ? -1.557 -51.415 -44.950 1.00 31.97 75 TYR A C 1
ATOM 540 O O . TYR A 1 75 ? -1.146 -50.438 -44.333 1.00 31.97 75 TYR A O 1
ATOM 548 N N . MET A 1 76 ? -2.412 -52.296 -44.420 1.00 33.38 76 MET A N 1
ATOM 549 C CA . MET A 1 76 ? -3.077 -52.318 -43.090 1.00 33.38 76 MET A CA 1
ATOM 550 C C . MET A 1 76 ? -2.852 -53.726 -42.451 1.00 33.38 76 MET A C 1
ATOM 552 O O . MET A 1 76 ? -2.225 -54.549 -43.121 1.00 33.38 76 MET A O 1
ATOM 556 N N . PRO A 1 77 ? -3.483 -54.152 -41.326 1.00 60.88 77 PRO A N 1
ATOM 557 C CA . PRO A 1 77 ? -3.701 -53.550 -39.994 1.00 60.88 77 PRO A CA 1
ATOM 558 C C . PRO A 1 77 ? -3.365 -54.558 -38.842 1.00 60.88 77 PRO A C 1
ATOM 560 O O . PRO A 1 77 ? -2.779 -55.613 -39.082 1.00 60.88 77 PRO A O 1
ATOM 563 N N . SER A 1 78 ? -3.784 -54.298 -37.589 1.00 31.84 78 SER A N 1
ATOM 564 C CA . SER A 1 78 ? -3.899 -55.295 -36.489 1.00 31.84 78 SER A CA 1
ATOM 565 C C . SER A 1 78 ? -4.865 -54.806 -35.387 1.00 31.84 78 SER A C 1
ATOM 567 O O . SER A 1 78 ? -5.110 -53.603 -35.304 1.00 31.84 78 SER A O 1
ATOM 569 N N . THR A 1 79 ? -5.453 -55.707 -34.575 1.00 30.98 79 THR A N 1
ATOM 570 C CA . THR A 1 79 ? -6.613 -55.389 -33.693 1.00 30.98 79 THR A CA 1
ATOM 571 C C . THR A 1 79 ? -6.776 -56.286 -32.442 1.00 30.98 79 THR A C 1
ATOM 573 O O . THR A 1 79 ? -6.776 -57.509 -32.585 1.00 30.98 79 THR A O 1
ATOM 576 N N . SER A 1 80 ? -7.080 -55.701 -31.269 1.00 31.92 80 SER A N 1
ATOM 577 C CA . SER A 1 80 ? -7.745 -56.364 -30.110 1.00 31.92 80 SER A CA 1
ATOM 578 C C . SER A 1 80 ? -8.362 -55.302 -29.165 1.00 31.92 80 SER A C 1
ATOM 580 O O . SER A 1 80 ? -7.625 -54.406 -28.768 1.00 31.92 80 SER A O 1
ATOM 582 N N . SER A 1 81 ? -9.672 -55.203 -28.868 1.00 31.52 81 SER A N 1
ATOM 583 C CA . SER A 1 81 ? -10.627 -56.153 -28.228 1.00 31.52 81 SER A CA 1
ATOM 584 C C . SER A 1 81 ? -10.322 -56.366 -26.722 1.00 31.52 81 SER A C 1
ATOM 586 O O . SER A 1 81 ? -9.300 -56.975 -26.438 1.00 31.52 81 SER A O 1
ATOM 588 N N . SER A 1 82 ? -11.016 -55.767 -25.725 1.00 35.47 82 SER A N 1
ATOM 589 C CA . SER A 1 82 ? -12.434 -55.923 -25.247 1.00 35.47 82 SER A CA 1
ATOM 590 C C . SER A 1 82 ? -12.717 -57.273 -24.535 1.00 35.47 82 SER A C 1
ATOM 592 O O . SER A 1 82 ? -12.031 -58.228 -24.893 1.00 35.47 82 SER A O 1
ATOM 594 N N . PRO A 1 83 ? -13.752 -57.466 -23.661 1.00 58.03 83 PRO A N 1
ATOM 595 C CA . PRO A 1 83 ? -14.652 -56.549 -22.901 1.00 58.03 83 PRO A CA 1
ATOM 596 C C . PRO A 1 83 ? -14.914 -56.971 -21.408 1.00 58.03 83 PRO A C 1
ATOM 598 O O . PRO A 1 83 ? -14.412 -58.001 -20.966 1.00 58.03 83 PRO A O 1
ATOM 601 N N . THR A 1 84 ? -15.794 -56.280 -20.647 1.00 32.56 84 THR A N 1
ATOM 602 C CA . THR A 1 84 ? -16.854 -56.915 -19.792 1.00 32.56 84 THR A CA 1
ATOM 603 C C . THR A 1 84 ? -17.953 -55.919 -19.353 1.00 32.56 84 THR A C 1
ATOM 605 O O . THR A 1 84 ? -17.731 -54.713 -19.398 1.00 32.56 84 THR A O 1
ATOM 608 N N . GLU A 1 85 ? -19.146 -56.415 -18.982 1.00 32.78 85 GLU A N 1
ATOM 609 C CA . GLU A 1 85 ? -20.417 -55.656 -18.872 1.00 32.78 85 GLU A CA 1
ATOM 610 C C . GLU A 1 85 ? -21.109 -55.713 -17.478 1.00 32.78 85 GLU A C 1
ATOM 612 O O . GLU A 1 85 ? -20.734 -56.505 -16.613 1.00 32.78 85 GLU A O 1
ATOM 617 N N . SER A 1 86 ? -22.257 -55.009 -17.380 1.00 32.47 86 SER A N 1
ATOM 618 C CA . SER A 1 86 ? -23.409 -55.237 -16.467 1.00 32.47 86 SER A CA 1
ATOM 619 C C . SER A 1 86 ? -23.353 -54.524 -15.090 1.00 32.47 86 SER A C 1
ATOM 621 O O . SER A 1 86 ? -22.272 -54.347 -14.546 1.00 32.47 86 SER A O 1
ATOM 623 N N . SER A 1 87 ? -24.447 -54.072 -14.446 1.00 33.31 87 SER A N 1
ATOM 624 C CA . SER A 1 87 ? -25.905 -54.114 -14.722 1.00 33.31 87 SER A CA 1
ATOM 625 C C . SER A 1 87 ? -26.625 -52.880 -14.114 1.00 33.31 87 SER A C 1
ATOM 627 O O . SER A 1 87 ? -26.106 -52.272 -13.185 1.00 33.31 87 SER A O 1
ATOM 629 N N . ALA A 1 88 ? -27.834 -52.543 -14.586 1.00 34.56 88 ALA A N 1
ATOM 630 C CA . ALA A 1 88 ? -28.748 -51.527 -14.006 1.00 34.56 88 ALA A CA 1
ATOM 631 C C . ALA A 1 88 ? -29.866 -52.199 -13.150 1.00 34.56 88 ALA A C 1
ATOM 633 O O . ALA A 1 88 ? -29.781 -53.419 -12.978 1.00 34.56 88 ALA A O 1
ATOM 634 N N . PRO A 1 89 ? -30.983 -51.545 -12.729 1.00 47.09 89 PRO A N 1
ATOM 635 C CA . PRO A 1 89 ? -31.285 -50.138 -12.375 1.00 47.09 89 PRO A CA 1
ATOM 636 C C . PRO A 1 89 ? -31.949 -50.014 -10.959 1.00 47.09 89 PRO A C 1
ATOM 638 O O . PRO A 1 89 ? -32.010 -50.995 -10.220 1.00 47.09 89 PRO A O 1
ATOM 641 N N . SER A 1 90 ? -32.500 -48.844 -10.575 1.00 33.72 90 SER A N 1
ATOM 642 C CA . SER A 1 90 ? -33.488 -48.726 -9.471 1.00 33.72 90 SER A CA 1
ATOM 643 C C . SER A 1 90 ? -34.476 -47.554 -9.655 1.00 33.72 90 SER A C 1
ATOM 645 O O . SER A 1 90 ? -34.127 -46.547 -10.267 1.00 33.72 90 SER A O 1
ATOM 647 N N . ASP A 1 91 ? -35.692 -47.698 -9.105 1.00 31.88 91 ASP A N 1
ATOM 648 C CA . ASP A 1 91 ? -36.957 -47.084 -9.566 1.00 31.88 91 ASP A CA 1
ATOM 649 C C . ASP A 1 91 ? -38.021 -46.990 -8.424 1.00 31.88 91 ASP A C 1
ATOM 651 O O . ASP A 1 91 ? -38.059 -47.872 -7.568 1.00 31.88 91 ASP A O 1
ATOM 655 N N . VAL A 1 92 ? -38.964 -46.026 -8.322 1.00 37.72 92 VAL A N 1
ATOM 656 C CA . VAL A 1 92 ? -39.180 -44.790 -9.115 1.00 37.72 92 VAL A CA 1
ATOM 657 C C . VAL A 1 92 ? -39.433 -43.508 -8.260 1.00 37.72 92 VAL A C 1
ATOM 659 O O . VAL A 1 92 ? -38.562 -42.642 -8.300 1.00 37.72 92 VAL A O 1
ATOM 662 N N . PRO A 1 93 ? -40.593 -43.252 -7.580 1.00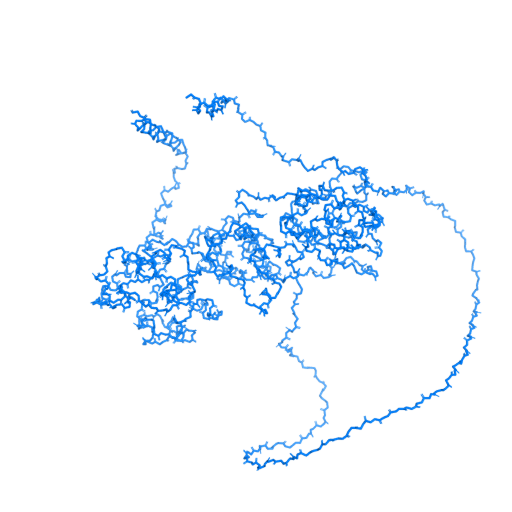 49.28 93 PRO A N 1
ATOM 663 C CA . PRO A 1 93 ? -41.198 -41.922 -7.794 1.00 49.28 93 PRO A CA 1
ATOM 664 C C . PRO A 1 93 ? -41.666 -41.087 -6.582 1.00 49.28 93 PRO A C 1
ATOM 666 O O . PRO A 1 93 ? -42.174 -41.608 -5.592 1.00 49.28 93 PRO A O 1
ATOM 669 N N . SER A 1 94 ? -41.704 -39.763 -6.796 1.00 31.47 94 SER A N 1
ATOM 670 C CA . SER A 1 94 ? -42.805 -38.861 -6.389 1.00 31.47 94 SER A CA 1
ATOM 671 C C . SER A 1 94 ? -42.750 -37.572 -7.248 1.00 31.47 94 SER A C 1
ATOM 673 O O . SER A 1 94 ? -41.754 -36.867 -7.202 1.00 31.47 94 SER A O 1
ATOM 675 N N . SER A 1 95 ? -43.630 -37.375 -8.246 1.00 32.47 95 SER A N 1
ATOM 676 C CA . SER A 1 95 ? -44.826 -36.488 -8.211 1.00 32.47 95 SER A CA 1
ATOM 677 C C . SER A 1 95 ? -44.502 -34.971 -8.098 1.00 32.47 95 SER A C 1
ATOM 679 O O . SER A 1 95 ? -43.815 -34.600 -7.158 1.00 32.47 95 SER A O 1
ATOM 681 N N . VAL A 1 96 ? -44.955 -34.009 -8.928 1.00 35.66 96 VAL A N 1
ATOM 682 C CA . VAL A 1 96 ? -45.863 -33.935 -10.108 1.00 35.66 96 VAL A CA 1
ATOM 683 C C . VAL A 1 96 ? -45.449 -32.709 -10.971 1.00 35.66 96 VAL A C 1
ATOM 685 O O . VAL A 1 96 ? -45.095 -31.690 -10.381 1.00 35.66 96 VAL A O 1
ATOM 688 N N . PRO A 1 97 ? -45.528 -32.722 -12.322 1.00 33.56 97 PRO A N 1
ATOM 689 C CA . PRO A 1 97 ? -45.272 -31.540 -13.157 1.00 33.56 97 PRO A CA 1
ATOM 690 C C . PRO A 1 97 ? -46.551 -30.788 -13.584 1.00 33.56 97 PRO A C 1
ATOM 692 O O . PRO A 1 97 ? -47.557 -31.407 -13.937 1.00 33.56 97 PRO A O 1
ATOM 695 N N . SER A 1 98 ? -46.481 -29.455 -13.668 1.00 35.59 98 SER A N 1
ATOM 696 C CA . SER A 1 98 ? -47.495 -28.630 -14.348 1.00 35.59 98 SER A CA 1
ATOM 697 C C . SER A 1 98 ? -47.123 -28.418 -15.815 1.00 35.59 98 SER A C 1
ATOM 699 O O . SER A 1 98 ? -46.046 -27.921 -16.136 1.00 35.59 98 SER A O 1
ATOM 701 N N . ILE A 1 99 ? -48.032 -28.800 -16.709 1.00 32.84 99 ILE A N 1
ATOM 702 C CA . ILE A 1 99 ? -47.849 -28.773 -18.163 1.00 32.84 99 ILE A CA 1
ATOM 703 C C . ILE A 1 99 ? -48.309 -27.416 -18.717 1.00 32.84 99 ILE A C 1
ATOM 705 O O . ILE A 1 99 ? -49.388 -26.946 -18.362 1.00 32.84 99 ILE A O 1
ATOM 709 N N . SER A 1 100 ? -47.567 -26.845 -19.670 1.00 32.75 100 SER A N 1
ATOM 710 C CA . SER A 1 100 ? -48.120 -25.876 -20.625 1.00 32.75 100 SER A CA 1
ATOM 711 C C . SER A 1 100 ? -47.743 -26.267 -22.053 1.00 32.75 100 SER A C 1
ATOM 713 O O . SER A 1 100 ? -46.577 -26.506 -22.364 1.00 32.75 100 SER A O 1
ATOM 715 N N . THR A 1 101 ? -48.750 -26.383 -22.916 1.00 33.19 101 THR A N 1
ATOM 716 C CA . THR A 1 101 ? -48.636 -26.876 -24.294 1.00 33.19 101 THR A CA 1
ATOM 717 C C . THR A 1 101 ? -48.851 -25.760 -25.312 1.00 33.19 101 THR A C 1
ATOM 719 O O . THR A 1 101 ? -49.972 -25.256 -25.400 1.00 33.19 101 THR A O 1
ATOM 722 N N . SER A 1 102 ? -47.840 -25.464 -26.140 1.00 34.31 102 SER A N 1
ATOM 723 C CA . SER A 1 102 ? -47.920 -25.269 -27.613 1.00 34.31 102 SER A CA 1
ATOM 724 C C . SER A 1 102 ? -46.786 -24.369 -28.137 1.00 34.31 102 SER A C 1
ATOM 726 O O . SER A 1 102 ? -46.585 -23.287 -27.590 1.00 34.31 102 SER A O 1
ATOM 728 N N . PRO A 1 103 ? -46.081 -24.742 -29.224 1.00 35.75 103 PRO A N 1
ATOM 729 C CA . PRO A 1 103 ? -45.126 -23.861 -29.893 1.00 35.75 103 PRO A CA 1
ATOM 730 C C . PRO A 1 103 ? -45.814 -22.981 -30.952 1.00 35.75 103 PRO A C 1
ATOM 732 O O . PRO A 1 103 ? -46.602 -23.477 -31.756 1.00 35.75 103 PRO A O 1
ATOM 735 N N . SER A 1 104 ? -45.462 -21.692 -31.012 1.00 34.44 104 SER A N 1
ATOM 736 C CA . SER A 1 104 ? -45.860 -20.788 -32.103 1.00 34.44 104 SER A CA 1
ATOM 737 C C . SER A 1 104 ? -44.639 -20.359 -32.915 1.00 34.44 104 SER A C 1
ATOM 739 O O . SER A 1 104 ? -43.816 -19.575 -32.447 1.00 34.44 104 SER A O 1
ATOM 741 N N . TYR A 1 105 ? -44.532 -20.855 -34.148 1.00 41.88 105 TYR A N 1
ATOM 742 C CA . TYR A 1 105 ? -43.509 -20.432 -35.106 1.00 41.88 105 TYR A CA 1
ATOM 743 C C . TYR A 1 105 ? -43.931 -19.145 -35.828 1.00 41.88 105 TYR A C 1
ATOM 745 O O . TYR A 1 105 ? -44.584 -19.201 -36.868 1.00 41.88 105 TYR A O 1
ATOM 753 N N . THR A 1 106 ? -43.501 -17.989 -35.320 1.00 36.09 106 THR A N 1
ATOM 754 C CA . THR A 1 106 ? -43.503 -16.713 -36.061 1.00 36.09 106 THR A CA 1
ATOM 755 C C . THR A 1 106 ? -42.308 -15.856 -35.628 1.00 36.09 106 THR A C 1
ATOM 757 O O . THR A 1 106 ? -42.235 -15.517 -34.445 1.00 36.09 106 THR A O 1
ATOM 760 N N . PRO A 1 107 ? -41.379 -15.476 -36.527 1.00 38.38 107 PRO A N 1
ATOM 761 C CA . PRO A 1 107 ? -40.282 -14.577 -36.178 1.00 38.38 107 PRO A CA 1
ATOM 762 C C . PRO A 1 107 ? -40.798 -13.139 -36.019 1.00 38.38 107 PRO A C 1
ATOM 764 O O . PRO A 1 107 ? -41.463 -12.615 -36.913 1.00 38.38 107 PRO A O 1
ATOM 767 N N . SER A 1 108 ? -40.485 -12.494 -34.892 1.00 34.62 108 SER A N 1
ATOM 768 C CA . SER A 1 108 ? -40.801 -11.078 -34.666 1.00 34.62 108 SER A CA 1
ATOM 769 C C . SER A 1 108 ? -39.702 -10.181 -35.235 1.00 34.62 108 SER A C 1
ATOM 771 O O . SER A 1 108 ? -38.520 -10.395 -34.973 1.00 34.62 108 SER A O 1
ATOM 773 N N . SER A 1 109 ? -40.092 -9.169 -36.008 1.00 35.56 109 SER A N 1
ATOM 774 C CA . SER A 1 109 ? -39.193 -8.253 -36.714 1.00 35.56 109 SER A CA 1
ATOM 775 C C . SER A 1 109 ? -39.124 -6.877 -36.037 1.00 35.56 109 SER A C 1
ATOM 777 O O . SER A 1 109 ? -39.484 -5.869 -36.647 1.00 35.56 109 SER A O 1
ATOM 779 N N . ILE A 1 110 ? -38.706 -6.834 -34.767 1.00 39.22 110 ILE A N 1
ATOM 780 C CA . ILE A 1 110 ? -38.458 -5.599 -33.998 1.00 39.22 110 ILE A CA 1
ATOM 781 C C . ILE A 1 110 ? -37.209 -5.819 -33.119 1.00 39.22 110 ILE A C 1
ATOM 783 O O . ILE A 1 110 ? -37.162 -6.830 -32.416 1.00 39.22 110 ILE A O 1
ATOM 787 N N . PRO A 1 111 ? -36.195 -4.929 -33.137 1.00 36.47 111 PRO A N 1
ATOM 788 C CA . PRO A 1 111 ? -35.009 -5.067 -32.290 1.00 36.47 111 PRO A CA 1
ATOM 789 C C . PRO A 1 111 ? -35.325 -4.731 -30.822 1.00 36.47 111 PRO A C 1
ATOM 791 O O . PRO A 1 111 ? -35.986 -3.732 -30.541 1.00 36.47 111 PRO A O 1
ATOM 794 N N . SER A 1 112 ? -34.829 -5.545 -29.883 1.00 33.25 112 SER A N 1
ATOM 795 C CA . SER A 1 112 ? -34.978 -5.288 -28.442 1.00 33.25 112 SER A CA 1
ATOM 796 C C . SER A 1 112 ? -33.954 -4.261 -27.963 1.00 33.25 112 SER A C 1
ATOM 798 O O . SER A 1 112 ? -32.752 -4.452 -28.134 1.00 33.25 112 SER A O 1
ATOM 800 N N . SER A 1 113 ? -34.422 -3.187 -27.332 1.00 36.78 113 SER A N 1
ATOM 801 C CA . SER A 1 113 ? -33.599 -2.088 -26.819 1.00 36.78 113 SER A CA 1
ATOM 802 C C . SER A 1 113 ? -33.278 -2.256 -25.327 1.00 36.78 113 SER A C 1
ATOM 804 O O . SER A 1 113 ? -33.690 -1.439 -24.505 1.00 36.78 113 SER A O 1
ATOM 806 N N . THR A 1 114 ? -32.565 -3.328 -24.976 1.00 37.00 114 THR A N 1
ATOM 807 C CA . THR A 1 114 ? -32.097 -3.618 -23.608 1.00 37.00 114 THR A CA 1
ATOM 808 C C . THR A 1 114 ? -30.739 -4.335 -23.652 1.00 37.00 114 THR A C 1
ATOM 810 O O . THR A 1 114 ? -30.692 -5.486 -24.089 1.00 37.00 114 THR A O 1
ATOM 813 N N . PRO A 1 115 ? -29.630 -3.704 -23.217 1.00 35.34 115 PRO A N 1
ATOM 814 C CA . PRO A 1 115 ? -28.345 -4.387 -23.067 1.00 35.34 115 PRO A CA 1
ATOM 815 C C . PRO A 1 115 ? -28.392 -5.370 -21.891 1.00 35.34 115 PRO A C 1
ATOM 817 O O . PRO A 1 115 ? -28.964 -5.055 -20.848 1.00 35.34 115 PRO A O 1
ATOM 820 N N . SER A 1 116 ? -27.766 -6.540 -22.025 1.00 36.00 116 SER A N 1
ATOM 821 C CA . SER A 1 116 ? -27.538 -7.431 -20.885 1.00 36.00 116 SER A CA 1
ATOM 822 C C . SER A 1 116 ? -26.412 -6.885 -20.008 1.00 36.00 116 SER A C 1
ATOM 824 O O . SER A 1 116 ? -25.283 -6.732 -20.471 1.00 36.00 116 SER A O 1
ATOM 826 N N . SER A 1 117 ? -26.703 -6.633 -18.736 1.00 36.09 117 SER A N 1
ATOM 827 C CA . SER A 1 117 ? -25.714 -6.264 -17.725 1.00 36.09 117 SER A CA 1
ATOM 828 C C . SER A 1 117 ? -24.859 -7.474 -17.336 1.00 36.09 117 SER A C 1
ATOM 830 O O . SER A 1 117 ? -25.271 -8.254 -16.483 1.00 36.09 117 SER A O 1
ATOM 832 N N . ASN A 1 118 ? -23.714 -7.642 -18.003 1.00 38.16 118 ASN A N 1
ATOM 833 C CA . ASN A 1 118 ? -22.520 -8.350 -17.517 1.00 38.16 118 ASN A CA 1
ATOM 834 C C . ASN A 1 118 ? -21.371 -8.156 -18.530 1.00 38.16 118 ASN A C 1
ATOM 836 O O . ASN A 1 118 ? -21.319 -8.883 -19.524 1.00 38.16 118 ASN A O 1
ATOM 840 N N . PRO A 1 119 ? -20.461 -7.186 -18.323 1.00 33.91 119 PRO A N 1
ATOM 841 C CA . PRO A 1 119 ? -19.209 -7.125 -19.063 1.00 33.91 119 PRO A CA 1
ATOM 842 C C . PRO A 1 119 ? -18.209 -8.113 -18.448 1.00 33.91 119 PRO A C 1
ATOM 844 O O . PRO A 1 119 ? -17.659 -7.873 -17.376 1.00 33.91 119 PRO A O 1
ATOM 847 N N . THR A 1 120 ? -17.964 -9.234 -19.124 1.00 42.97 120 THR A N 1
ATOM 848 C CA . THR A 1 120 ? -16.834 -10.120 -18.809 1.00 42.97 120 THR A CA 1
ATOM 849 C C . THR A 1 120 ? -15.624 -9.690 -19.631 1.00 42.97 120 THR A C 1
ATOM 851 O O . THR A 1 120 ? -15.282 -10.345 -20.606 1.00 42.97 120 THR A O 1
ATOM 854 N N . GLU A 1 121 ? -15.007 -8.567 -19.266 1.00 36.09 121 GLU A N 1
ATOM 855 C CA . GLU A 1 121 ? -13.706 -8.142 -19.801 1.00 36.09 121 GLU A CA 1
ATOM 856 C C . GLU A 1 121 ? -13.078 -7.113 -18.849 1.00 36.09 121 GLU A C 1
ATOM 858 O O . GLU A 1 121 ? -13.641 -6.043 -18.616 1.00 36.09 121 GLU A O 1
ATOM 863 N N . VAL A 1 122 ? -11.920 -7.451 -18.273 1.00 37.41 122 VAL A N 1
ATOM 864 C CA . VAL A 1 122 ? -11.105 -6.517 -17.482 1.00 37.41 122 VAL A CA 1
ATOM 865 C C . VAL A 1 122 ? -10.398 -5.575 -18.463 1.00 37.41 122 VAL A C 1
ATOM 867 O O . VAL A 1 122 ? -9.653 -6.063 -19.316 1.00 37.41 122 VAL A O 1
ATOM 870 N N . PRO A 1 123 ? -10.586 -4.244 -18.386 1.00 34.66 123 PRO A N 1
ATOM 871 C CA . PRO A 1 123 ? -9.865 -3.326 -19.256 1.00 34.66 123 PRO A CA 1
ATOM 872 C C . PRO A 1 123 ? -8.382 -3.312 -18.883 1.00 34.66 123 PRO A C 1
ATOM 874 O O . PRO A 1 123 ? -8.037 -3.008 -17.734 1.00 34.66 123 PRO A O 1
ATOM 877 N N . SER A 1 124 ? -7.527 -3.604 -19.867 1.00 45.22 124 SER A N 1
ATOM 878 C CA . SER A 1 124 ? -6.070 -3.500 -19.746 1.00 45.22 124 SER A CA 1
ATOM 879 C C . SER A 1 124 ? -5.657 -2.155 -19.135 1.00 45.22 124 SER A C 1
ATOM 881 O O . SER A 1 124 ? -6.236 -1.110 -19.432 1.00 45.22 124 SER A O 1
ATOM 883 N N . SER A 1 125 ? -4.654 -2.211 -18.264 1.00 42.69 125 SER A N 1
ATOM 884 C CA . SER A 1 125 ? -3.911 -1.088 -17.678 1.00 42.69 125 SER A CA 1
ATOM 885 C C . SER A 1 125 ? -3.160 -0.235 -18.710 1.00 42.69 125 SER A C 1
ATOM 887 O O . SER A 1 125 ? -2.826 0.913 -18.416 1.00 42.69 125 SER A O 1
ATOM 889 N N . MET A 1 126 ? -2.905 -0.771 -19.910 1.00 48.75 126 MET A N 1
ATOM 890 C CA . MET A 1 126 ? -2.157 -0.082 -20.962 1.00 48.75 126 MET A CA 1
ATOM 891 C C . MET A 1 126 ? -2.914 1.129 -21.537 1.00 48.75 126 MET A C 1
ATOM 893 O O . MET A 1 126 ? -4.148 1.114 -21.628 1.00 48.75 126 MET A O 1
ATOM 897 N N . PRO A 1 127 ? -2.190 2.168 -22.004 1.00 40.53 127 PRO A N 1
ATOM 898 C CA . PRO A 1 127 ? -2.795 3.276 -22.735 1.00 40.53 127 PRO A CA 1
ATOM 899 C C . PRO A 1 127 ? -3.589 2.776 -23.951 1.00 40.53 127 PRO A C 1
ATOM 901 O O . PRO A 1 127 ? -3.207 1.823 -24.633 1.00 40.53 127 PRO A O 1
ATOM 904 N N . SER A 1 128 ? -4.715 3.438 -24.229 1.00 36.53 128 SER A N 1
ATOM 905 C CA . SER A 1 128 ? -5.609 3.061 -25.329 1.00 36.53 128 SER A CA 1
ATOM 906 C C . SER A 1 128 ? -4.867 3.049 -26.668 1.00 36.53 128 SER A C 1
ATOM 908 O O . SER A 1 128 ? -4.173 4.006 -27.005 1.00 36.53 128 SER A O 1
ATOM 910 N N . SER A 1 129 ? -5.079 2.009 -27.480 1.00 40.94 129 SER A N 1
ATOM 911 C CA . SER A 1 129 ? -4.343 1.735 -28.728 1.00 40.94 129 SER A CA 1
ATOM 912 C C . SER A 1 129 ? -4.456 2.800 -29.837 1.00 40.94 129 SER A C 1
ATOM 914 O O . SER A 1 129 ? -3.891 2.633 -30.917 1.00 40.94 129 SER A O 1
ATOM 916 N N . SER A 1 130 ? -5.144 3.916 -29.585 1.00 35.69 130 SER A N 1
ATOM 917 C CA . SER A 1 130 ? -5.214 5.096 -30.450 1.00 35.69 130 SER A CA 1
ATOM 918 C C . SER A 1 130 ? -3.938 5.948 -30.487 1.00 35.69 130 SER A C 1
ATOM 920 O O . SER A 1 130 ? -3.816 6.760 -31.400 1.00 35.69 130 SER A O 1
ATOM 922 N N . SER A 1 131 ? -3.008 5.792 -29.536 1.00 39.72 131 SER A N 1
ATOM 923 C CA . SER A 1 131 ? -1.683 6.445 -29.566 1.00 39.72 131 SER A CA 1
ATOM 924 C C . SER A 1 131 ? -0.569 5.565 -30.154 1.00 39.72 131 SER A C 1
ATOM 926 O O . SER A 1 131 ? 0.549 6.040 -30.333 1.00 39.72 131 SER A O 1
ATOM 928 N N . MET A 1 132 ? -0.848 4.310 -30.536 1.00 47.12 132 MET A N 1
ATOM 929 C CA . MET A 1 132 ? 0.150 3.491 -31.235 1.00 47.12 132 MET A CA 1
ATOM 930 C C . MET A 1 132 ? 0.457 4.061 -32.634 1.00 47.12 132 MET A C 1
ATOM 932 O O . MET A 1 132 ? -0.475 4.298 -33.412 1.00 47.12 132 MET A O 1
ATOM 936 N N . PRO A 1 133 ? 1.739 4.214 -33.023 1.00 44.59 133 PRO A N 1
ATOM 937 C CA . PRO A 1 133 ? 2.091 4.603 -34.382 1.00 44.59 133 PRO A CA 1
ATOM 938 C C . PRO A 1 133 ? 1.628 3.541 -35.392 1.00 44.59 133 PRO A C 1
ATOM 940 O O . PRO A 1 133 ? 1.710 2.335 -35.160 1.00 44.59 133 PRO A O 1
ATOM 943 N N . SER A 1 134 ? 1.124 4.012 -36.535 1.00 45.09 134 SER A N 1
ATOM 944 C CA . SER A 1 134 ? 0.422 3.213 -37.548 1.00 45.09 134 SER A CA 1
ATOM 945 C C . SER A 1 134 ? 1.186 1.966 -38.029 1.00 45.09 134 SER A C 1
ATOM 947 O O . SER A 1 134 ? 2.012 2.055 -38.937 1.00 45.09 134 SER A O 1
ATOM 949 N N . ALA A 1 135 ? 0.778 0.798 -37.525 1.00 44.44 135 ALA A N 1
ATOM 950 C CA . ALA A 1 135 ? 0.859 -0.517 -38.172 1.00 44.44 135 ALA A CA 1
ATOM 951 C C . ALA A 1 135 ? 2.166 -0.832 -38.934 1.00 44.44 135 ALA A C 1
ATOM 953 O O . ALA A 1 135 ? 2.172 -1.008 -40.157 1.00 44.44 135 ALA A O 1
ATOM 954 N N . ALA A 1 136 ? 3.265 -1.015 -38.196 1.00 49.19 136 ALA A N 1
ATOM 955 C CA . ALA A 1 136 ? 4.351 -1.861 -38.685 1.00 49.19 136 ALA A CA 1
ATOM 956 C C . ALA A 1 136 ? 3.829 -3.308 -38.897 1.00 49.19 136 ALA A C 1
ATOM 958 O O . ALA A 1 136 ? 2.978 -3.754 -38.126 1.00 49.19 136 ALA A O 1
ATOM 959 N N . PRO A 1 137 ? 4.318 -4.081 -39.893 1.00 58.69 137 PRO A N 1
ATOM 960 C CA . PRO A 1 137 ? 3.805 -5.434 -40.175 1.00 58.69 137 PRO A CA 1
ATOM 961 C C . PRO A 1 137 ? 4.046 -6.479 -39.075 1.00 58.69 137 PRO A C 1
ATOM 963 O O . PRO A 1 137 ? 3.524 -7.587 -39.165 1.00 58.69 137 PRO A O 1
ATOM 966 N N . TRP A 1 138 ? 4.856 -6.135 -38.076 1.00 65.56 138 TRP A N 1
ATOM 967 C CA . TRP A 1 138 ? 5.191 -6.951 -36.917 1.00 65.56 138 TRP A CA 1
ATOM 968 C C . TRP A 1 138 ? 5.072 -6.067 -35.676 1.00 65.56 138 TRP A C 1
ATOM 970 O O . TRP A 1 138 ? 5.491 -4.907 -35.704 1.00 65.56 138 TRP A O 1
ATOM 980 N N . THR A 1 139 ? 4.478 -6.595 -34.611 1.00 78.25 139 THR A N 1
ATOM 981 C CA . THR A 1 139 ? 4.399 -5.937 -33.304 1.00 78.25 139 THR A CA 1
ATOM 982 C C . THR A 1 139 ? 5.606 -6.337 -32.468 1.00 78.25 139 THR A C 1
ATOM 984 O O . THR A 1 139 ? 5.856 -7.534 -32.311 1.00 78.25 139 THR A O 1
ATOM 987 N N . TYR A 1 140 ? 6.308 -5.358 -31.893 1.00 86.00 140 TYR A N 1
ATOM 988 C CA . TYR A 1 140 ? 7.310 -5.628 -30.865 1.00 86.00 140 TYR A CA 1
ATOM 989 C C . TYR A 1 140 ? 6.685 -6.420 -29.711 1.00 86.00 140 TYR A C 1
ATOM 991 O O . TYR A 1 140 ? 5.559 -6.141 -29.296 1.00 86.00 140 TYR A O 1
ATOM 999 N N . VAL A 1 141 ? 7.430 -7.397 -29.203 1.00 88.62 141 VAL A N 1
ATOM 1000 C CA . VAL A 1 141 ? 7.086 -8.171 -28.011 1.00 88.62 141 VAL A CA 1
ATOM 1001 C C . VAL A 1 141 ? 8.282 -8.057 -27.082 1.00 88.62 141 VAL A C 1
ATOM 1003 O O . VAL A 1 141 ? 9.354 -8.567 -27.419 1.00 88.62 141 VAL A O 1
ATOM 1006 N N . ARG A 1 142 ? 8.102 -7.372 -25.945 1.00 91.56 142 ARG A N 1
ATOM 1007 C CA . ARG A 1 142 ? 9.107 -7.306 -24.879 1.00 91.56 142 ARG A CA 1
ATOM 1008 C C . ARG A 1 142 ? 9.470 -8.741 -24.471 1.00 91.56 142 ARG A C 1
ATOM 1010 O O . ARG A 1 142 ? 8.550 -9.525 -24.238 1.00 91.56 142 ARG A O 1
ATOM 1017 N N . PRO A 1 143 ? 10.759 -9.108 -24.431 1.00 93.69 143 PRO A N 1
ATOM 1018 C CA . PRO A 1 143 ? 11.173 -10.436 -24.001 1.00 93.69 143 PRO A CA 1
ATOM 1019 C C . PRO A 1 143 ? 10.910 -10.632 -22.507 1.00 93.69 143 PRO A C 1
ATOM 1021 O O . PRO A 1 143 ? 10.975 -9.675 -21.729 1.00 93.69 143 PRO A O 1
ATOM 1024 N N . ASP A 1 144 ? 10.677 -11.884 -22.119 1.00 91.31 144 ASP A N 1
ATOM 1025 C CA . ASP A 1 144 ? 10.511 -12.277 -20.720 1.00 91.31 144 ASP A CA 1
ATOM 1026 C C . ASP A 1 144 ? 11.717 -11.829 -19.879 1.00 91.31 144 ASP A C 1
ATOM 1028 O O . ASP A 1 144 ? 12.846 -11.698 -20.376 1.00 91.31 144 ASP A O 1
ATOM 1032 N N . ARG A 1 145 ? 11.479 -11.543 -18.596 1.00 91.25 145 ARG A N 1
ATOM 1033 C CA . ARG A 1 145 ? 12.536 -11.084 -17.694 1.00 91.25 145 ARG A CA 1
ATOM 1034 C C . ARG A 1 145 ? 13.446 -12.233 -17.287 1.00 91.25 145 ARG A C 1
ATOM 1036 O O . ARG A 1 145 ? 12.993 -13.310 -16.918 1.00 91.25 145 ARG A O 1
ATOM 1043 N N . VAL A 1 146 ? 14.748 -11.968 -17.293 1.00 93.88 146 VAL A N 1
ATOM 1044 C CA . VAL A 1 146 ? 15.758 -12.911 -16.807 1.00 93.88 146 VAL A CA 1
ATOM 1045 C C . VAL A 1 146 ? 16.023 -12.624 -15.330 1.00 93.88 146 VAL A C 1
ATOM 1047 O O . VAL A 1 146 ? 16.945 -11.892 -14.969 1.00 93.88 146 VAL A O 1
ATOM 1050 N N . ASP A 1 147 ? 15.160 -13.180 -14.475 1.00 89.31 147 ASP A N 1
ATOM 1051 C CA . ASP A 1 147 ? 15.070 -12.868 -13.039 1.00 89.31 147 ASP A CA 1
ATOM 1052 C C . ASP A 1 147 ? 16.402 -12.953 -12.286 1.00 89.31 147 ASP A C 1
ATOM 1054 O O . ASP A 1 147 ? 16.642 -12.157 -11.379 1.00 89.31 147 ASP A O 1
ATOM 1058 N N . VAL A 1 148 ? 17.308 -13.862 -12.680 1.00 93.56 148 VAL A N 1
ATOM 1059 C CA . VAL A 1 148 ? 18.613 -14.010 -12.014 1.00 93.56 148 VAL A CA 1
ATOM 1060 C C . VAL A 1 148 ? 19.391 -12.694 -11.967 1.00 93.56 148 VAL A C 1
ATOM 1062 O O . VAL A 1 148 ? 20.033 -12.430 -10.958 1.00 93.56 148 VAL A O 1
ATOM 1065 N N . ARG A 1 149 ? 19.280 -11.824 -12.983 1.00 92.25 149 ARG A N 1
ATOM 1066 C CA . ARG A 1 149 ? 19.986 -10.528 -13.042 1.00 92.25 149 ARG A CA 1
ATOM 1067 C C . ARG A 1 149 ? 19.575 -9.551 -11.934 1.00 92.25 149 ARG A C 1
ATOM 1069 O O . ARG A 1 149 ? 20.334 -8.635 -11.620 1.00 92.25 149 ARG A O 1
ATOM 1076 N N . PHE A 1 150 ? 18.401 -9.766 -11.346 1.00 88.62 150 PHE A N 1
ATOM 1077 C CA . PHE A 1 150 ? 17.824 -8.970 -10.265 1.00 88.62 150 PHE A CA 1
ATOM 1078 C C . PHE A 1 150 ? 18.026 -9.610 -8.882 1.00 88.62 150 PHE A C 1
ATOM 1080 O O . PHE A 1 150 ? 17.746 -8.975 -7.867 1.00 88.62 150 PHE A O 1
ATOM 1087 N N . VAL A 1 151 ? 18.549 -10.841 -8.824 1.00 89.25 151 VAL A N 1
ATOM 1088 C CA . VAL A 1 151 ? 18.942 -11.501 -7.574 1.00 89.25 151 VAL A CA 1
ATOM 1089 C C . VAL A 1 151 ? 20.245 -10.867 -7.064 1.00 89.25 151 VAL A C 1
ATOM 1091 O O . VAL A 1 151 ? 21.219 -10.822 -7.823 1.00 89.25 151 VAL A O 1
ATOM 1094 N N . PRO A 1 152 ? 20.316 -10.426 -5.791 1.00 88.75 152 PRO A N 1
ATOM 1095 C CA . PRO A 1 152 ? 21.550 -9.903 -5.210 1.00 88.75 152 PRO A CA 1
ATOM 1096 C C . PRO A 1 152 ? 22.708 -10.899 -5.329 1.00 88.75 152 PRO A C 1
ATOM 1098 O O . PRO A 1 152 ? 22.523 -12.103 -5.135 1.00 88.75 152 PRO A O 1
ATOM 1101 N N . TRP A 1 153 ? 23.923 -10.412 -5.577 1.00 93.94 153 TRP A N 1
ATOM 1102 C CA . TRP A 1 153 ? 25.122 -11.220 -5.836 1.00 93.94 153 TRP A CA 1
ATOM 1103 C C . TRP A 1 153 ? 25.364 -12.293 -4.770 1.00 93.94 153 TRP A C 1
ATOM 1105 O O . TRP A 1 153 ? 25.731 -13.430 -5.069 1.00 93.94 153 TRP A O 1
ATOM 1115 N N . LEU A 1 154 ? 25.140 -11.942 -3.501 1.00 91.62 154 LEU A N 1
ATOM 1116 C CA . LEU A 1 154 ? 25.322 -12.858 -2.376 1.00 91.62 154 LEU A CA 1
ATOM 1117 C C . LEU A 1 154 ? 24.279 -13.985 -2.350 1.00 91.62 154 LEU A C 1
ATOM 1119 O O . LEU A 1 154 ? 24.614 -15.075 -1.882 1.00 91.62 154 LEU A O 1
ATOM 1123 N N . SER A 1 155 ? 23.090 -13.748 -2.908 1.00 91.88 155 SER A N 1
ATOM 1124 C CA . SER A 1 155 ? 21.979 -14.699 -3.037 1.00 91.88 155 SER A CA 1
ATOM 1125 C C . SER A 1 155 ? 22.061 -15.572 -4.297 1.00 91.88 155 SER A C 1
ATOM 1127 O O . SER A 1 155 ? 21.329 -16.555 -4.398 1.00 91.88 155 SER A O 1
ATOM 1129 N N . LEU A 1 156 ? 22.963 -15.271 -5.242 1.00 94.50 156 LEU A N 1
ATOM 1130 C CA . LEU A 1 156 ? 23.231 -16.145 -6.389 1.00 94.50 156 LEU A CA 1
ATOM 1131 C C . LEU A 1 156 ? 23.753 -17.507 -5.929 1.00 94.50 156 LEU A C 1
ATOM 1133 O O . LEU A 1 156 ? 24.664 -17.592 -5.094 1.00 94.50 156 LEU A O 1
ATOM 1137 N N . THR A 1 157 ? 23.257 -18.576 -6.554 1.00 97.44 157 THR A N 1
ATOM 1138 C CA . THR A 1 157 ? 23.869 -19.904 -6.419 1.00 97.44 157 THR A CA 1
ATOM 1139 C C . THR A 1 157 ? 25.317 -19.882 -6.912 1.00 97.44 157 THR A C 1
ATOM 1141 O O . THR A 1 157 ? 25.681 -19.085 -7.777 1.00 97.44 157 THR A O 1
ATOM 1144 N N . GLU A 1 158 ? 26.147 -20.797 -6.405 1.00 97.81 158 GLU A N 1
ATOM 1145 C CA . GLU A 1 158 ? 27.553 -20.925 -6.817 1.00 97.81 158 GLU A CA 1
ATOM 1146 C C . GLU A 1 158 ? 27.703 -21.032 -8.346 1.00 97.81 158 GLU A C 1
ATOM 1148 O O . GLU A 1 158 ? 28.560 -20.387 -8.943 1.00 97.81 158 GLU A O 1
ATOM 1153 N N . THR A 1 159 ? 26.822 -21.792 -9.007 1.00 98.19 159 THR A N 1
ATOM 1154 C CA . THR A 1 159 ? 26.828 -21.939 -10.469 1.00 98.19 159 THR A CA 1
ATOM 1155 C C . THR A 1 159 ? 26.502 -20.628 -11.184 1.00 98.19 159 THR A C 1
ATOM 1157 O O . THR A 1 159 ? 27.234 -20.253 -12.095 1.00 98.19 159 THR A O 1
ATOM 1160 N N . GLN A 1 160 ? 25.457 -19.905 -10.763 1.00 98.44 160 GLN A N 1
ATOM 1161 C CA . GLN A 1 160 ? 25.106 -18.604 -11.351 1.00 98.44 160 GLN A CA 1
ATOM 1162 C C . GLN A 1 160 ? 26.234 -17.583 -11.161 1.00 98.44 160 GLN A C 1
ATOM 1164 O O . GLN A 1 160 ? 26.593 -16.881 -12.102 1.00 98.44 160 GLN A O 1
ATOM 1169 N N . ARG A 1 161 ? 26.844 -17.552 -9.971 1.00 98.38 161 ARG A N 1
ATOM 1170 C CA . ARG A 1 161 ? 27.966 -16.665 -9.646 1.00 98.38 161 ARG A CA 1
ATOM 1171 C C . ARG A 1 161 ? 29.179 -16.939 -10.534 1.00 98.38 161 ARG A C 1
ATOM 1173 O O . ARG A 1 161 ? 29.676 -16.023 -11.172 1.00 98.38 161 ARG A O 1
ATOM 1180 N N . VAL A 1 162 ? 29.579 -18.204 -10.680 1.00 98.31 162 VAL A N 1
ATOM 1181 C CA . VAL A 1 162 ? 30.682 -18.607 -11.575 1.00 98.31 162 VAL A CA 1
ATOM 1182 C C . VAL A 1 162 ? 30.386 -18.291 -13.049 1.00 98.31 162 VAL A C 1
ATOM 1184 O O . VAL A 1 162 ? 31.310 -18.003 -13.808 1.00 98.31 162 VAL A O 1
ATOM 1187 N N . LEU A 1 163 ? 29.127 -18.343 -13.493 1.00 98.56 163 LEU A N 1
ATOM 1188 C CA . LEU A 1 163 ? 28.747 -17.933 -14.852 1.00 98.56 163 LEU A CA 1
ATOM 1189 C C . LEU A 1 163 ? 28.823 -16.410 -15.032 1.00 98.56 163 LEU A C 1
ATOM 1191 O O . LEU A 1 163 ? 29.370 -15.948 -16.033 1.00 98.56 163 LEU A O 1
ATOM 1195 N N . ALA A 1 164 ? 28.359 -15.640 -14.045 1.00 98.19 164 ALA A N 1
ATOM 1196 C CA . ALA A 1 164 ? 28.482 -14.186 -14.028 1.00 98.19 164 ALA A CA 1
ATOM 1197 C C . ALA A 1 164 ? 29.959 -13.738 -14.014 1.00 98.19 164 ALA A C 1
ATOM 1199 O O . ALA A 1 164 ? 30.353 -12.906 -14.828 1.00 98.19 164 ALA A O 1
ATOM 1200 N N . GLU A 1 165 ? 30.805 -14.362 -13.186 1.00 98.38 165 GLU A N 1
ATOM 1201 C CA . GLU A 1 165 ? 32.256 -14.109 -13.140 1.00 98.38 165 GLU A CA 1
ATOM 1202 C C . GLU A 1 165 ? 32.943 -14.357 -14.491 1.00 98.38 165 GLU A C 1
ATOM 1204 O O . GLU A 1 165 ? 33.818 -13.592 -14.894 1.00 98.38 165 GLU A O 1
ATOM 1209 N N . LYS A 1 166 ? 32.528 -15.387 -15.242 1.00 98.50 166 LYS A N 1
ATOM 1210 C CA . LYS A 1 166 ? 33.055 -15.648 -16.595 1.00 98.50 166 LYS A CA 1
ATOM 1211 C C . LYS A 1 166 ? 32.612 -14.608 -17.626 1.00 98.50 166 LYS A C 1
ATOM 1213 O O . LYS A 1 166 ? 33.386 -14.297 -18.527 1.00 98.50 166 LYS A O 1
ATOM 1218 N N . LEU A 1 167 ? 31.404 -14.057 -17.489 1.00 98.12 167 LEU A N 1
ATOM 1219 C CA . LEU A 1 167 ? 30.950 -12.900 -18.273 1.00 98.12 167 LEU A CA 1
ATOM 1220 C C . LEU A 1 167 ? 31.678 -11.599 -17.887 1.00 98.12 167 LEU A C 1
ATOM 1222 O O . LEU A 1 167 ? 31.529 -10.601 -18.584 1.00 98.12 167 LEU A O 1
ATOM 1226 N N . GLY A 1 168 ? 32.494 -11.619 -16.828 1.00 97.62 168 GLY A N 1
ATOM 1227 C CA . GLY A 1 168 ? 33.283 -10.484 -16.356 1.00 97.62 168 GLY A CA 1
ATOM 1228 C C . GLY A 1 168 ? 32.657 -9.729 -15.186 1.00 97.62 168 GLY A C 1
ATOM 1229 O O . GLY A 1 168 ? 33.215 -8.712 -14.780 1.00 97.62 168 GLY A O 1
ATOM 1230 N N . TYR A 1 169 ? 31.527 -10.191 -14.640 1.00 98.06 169 TYR A N 1
ATOM 1231 C CA . TYR A 1 169 ? 30.904 -9.574 -13.471 1.00 98.06 169 TYR A CA 1
ATOM 1232 C C . TYR A 1 169 ? 31.664 -9.867 -12.177 1.00 98.06 169 TYR A C 1
ATOM 1234 O O . TYR A 1 169 ? 32.192 -10.953 -11.951 1.00 98.06 169 TYR A O 1
ATOM 1242 N N . ASP A 1 170 ? 31.628 -8.892 -11.282 1.00 97.31 170 ASP A N 1
ATOM 1243 C CA . ASP A 1 170 ? 31.942 -9.034 -9.867 1.00 97.31 170 ASP A CA 1
ATOM 1244 C C . ASP A 1 170 ? 30.759 -8.520 -9.031 1.00 97.31 170 ASP A C 1
ATOM 1246 O O . ASP A 1 170 ? 29.760 -8.046 -9.574 1.00 97.31 170 ASP A O 1
ATOM 1250 N N . GLN A 1 171 ? 30.859 -8.584 -7.700 1.00 95.50 171 GLN A N 1
ATOM 1251 C CA . GLN A 1 171 ? 29.787 -8.099 -6.825 1.00 95.50 171 GLN A CA 1
ATOM 1252 C C . GLN A 1 171 ? 29.410 -6.637 -7.104 1.00 95.50 171 GLN A C 1
ATOM 1254 O O . GLN A 1 171 ? 28.235 -6.293 -7.049 1.00 95.50 171 GLN A O 1
ATOM 1259 N N . TYR A 1 172 ? 30.384 -5.767 -7.385 1.00 93.50 172 TYR A N 1
ATOM 1260 C CA . TYR A 1 172 ? 30.093 -4.357 -7.633 1.00 93.50 172 TYR A CA 1
ATOM 1261 C C . TYR A 1 172 ? 29.335 -4.186 -8.951 1.00 93.50 172 TYR A C 1
ATOM 1263 O O . TYR A 1 172 ? 28.271 -3.572 -8.972 1.00 93.50 172 TYR A O 1
ATOM 1271 N N . SER A 1 173 ? 29.844 -4.772 -10.032 1.00 94.44 173 SER A N 1
ATOM 1272 C CA . SER A 1 173 ? 29.266 -4.602 -11.363 1.00 94.44 173 SER A CA 1
ATOM 1273 C C . SER A 1 173 ? 27.990 -5.400 -11.609 1.00 94.44 173 SER A C 1
ATOM 1275 O O . SER A 1 173 ? 27.196 -5.036 -12.469 1.00 94.44 173 SER A O 1
ATOM 1277 N N . TRP A 1 174 ? 27.731 -6.436 -10.812 1.00 93.88 174 TRP A N 1
ATOM 1278 C CA . TRP A 1 174 ? 26.417 -7.068 -10.759 1.00 93.88 174 TRP A CA 1
ATOM 1279 C C . TRP A 1 174 ? 25.378 -6.149 -10.109 1.00 93.88 174 TRP A C 1
ATOM 1281 O O . TRP A 1 174 ? 24.295 -5.953 -10.651 1.00 93.88 174 TRP A O 1
ATOM 1291 N N . GLU A 1 175 ? 25.693 -5.529 -8.971 1.00 88.88 175 GLU A N 1
ATOM 1292 C CA . GLU A 1 175 ? 24.723 -4.683 -8.264 1.00 88.88 175 GLU A CA 1
ATOM 1293 C C . GLU A 1 175 ? 24.510 -3.306 -8.931 1.00 88.88 175 GLU A C 1
ATOM 1295 O O . GLU A 1 175 ? 23.477 -2.675 -8.699 1.00 88.88 175 GLU A O 1
ATOM 1300 N N . ASN A 1 176 ? 25.442 -2.841 -9.774 1.00 87.75 176 ASN A N 1
ATOM 1301 C CA . ASN A 1 176 ? 25.417 -1.506 -10.387 1.00 87.75 176 ASN A CA 1
ATOM 1302 C C . ASN A 1 176 ? 25.364 -1.601 -11.924 1.00 87.75 176 ASN A C 1
ATOM 1304 O O . ASN A 1 176 ? 26.368 -1.901 -12.572 1.00 87.75 176 ASN A O 1
ATOM 1308 N N . TYR A 1 177 ? 24.196 -1.325 -12.510 1.00 88.56 177 TYR A N 1
ATOM 1309 C CA . TYR A 1 177 ? 23.963 -1.390 -13.960 1.00 88.56 177 TYR A CA 1
ATOM 1310 C C . TYR A 1 177 ? 24.828 -0.387 -14.741 1.00 88.56 177 TYR A C 1
ATOM 1312 O O . TYR A 1 177 ? 25.087 0.730 -14.291 1.00 88.56 177 TYR A O 1
ATOM 1320 N N . GLY A 1 178 ? 25.272 -0.771 -15.940 1.00 88.56 178 GLY A N 1
ATOM 1321 C CA . GLY A 1 178 ? 26.104 0.071 -16.802 1.00 88.56 178 GLY A CA 1
ATOM 1322 C C . GLY A 1 178 ? 27.542 0.225 -16.296 1.00 88.56 178 GLY A C 1
ATOM 1323 O O . GLY A 1 178 ? 28.269 1.130 -16.736 1.00 88.56 178 GLY A O 1
ATOM 1324 N N . THR A 1 179 ? 27.988 -0.632 -15.377 1.00 91.31 179 THR A N 1
ATOM 1325 C CA . THR A 1 179 ? 29.370 -0.621 -14.878 1.00 91.31 179 THR A CA 1
ATOM 1326 C C . THR A 1 179 ? 30.219 -1.756 -15.437 1.00 91.31 179 THR A C 1
ATOM 1328 O O . THR A 1 179 ? 31.438 -1.592 -15.472 1.00 91.31 179 THR A O 1
ATOM 1331 N N . ASN A 1 180 ? 29.613 -2.836 -15.949 1.00 94.75 180 ASN A N 1
ATOM 1332 C CA . ASN A 1 180 ? 30.347 -3.900 -16.627 1.00 94.75 180 ASN A CA 1
ATOM 1333 C C . ASN A 1 180 ? 30.491 -3.623 -18.131 1.00 94.75 180 ASN A C 1
ATOM 1335 O O . ASN A 1 180 ? 29.537 -3.195 -18.776 1.00 94.75 180 ASN A O 1
ATOM 1339 N N . ASP A 1 181 ? 31.654 -3.922 -18.715 1.00 95.56 181 ASP A N 1
ATOM 1340 C CA . ASP A 1 181 ? 31.877 -3.757 -20.159 1.00 95.56 181 ASP A CA 1
ATOM 1341 C C . ASP A 1 181 ? 30.969 -4.681 -20.995 1.00 95.56 181 ASP A C 1
ATOM 1343 O O . ASP A 1 181 ? 30.578 -4.320 -22.106 1.00 95.56 181 ASP A O 1
ATOM 1347 N N . VAL A 1 182 ? 30.582 -5.850 -20.460 1.00 96.62 182 VAL A N 1
ATOM 1348 C CA . VAL A 1 182 ? 29.734 -6.823 -21.171 1.00 96.62 182 VAL A CA 1
ATOM 1349 C C . VAL A 1 182 ? 28.318 -6.291 -21.433 1.00 96.62 182 VAL A C 1
ATOM 1351 O O . VAL A 1 182 ? 27.722 -6.620 -22.454 1.00 96.62 182 VAL A O 1
ATOM 1354 N N . GLU A 1 183 ? 27.805 -5.402 -20.576 1.00 95.06 183 GLU A N 1
ATOM 1355 C CA . GLU A 1 183 ? 26.474 -4.780 -20.710 1.00 95.06 183 GLU A CA 1
ATOM 1356 C C . GLU A 1 183 ? 26.390 -3.866 -21.946 1.00 95.06 183 GLU A C 1
ATOM 1358 O O . GLU A 1 183 ? 25.316 -3.632 -22.498 1.00 95.06 183 GLU A O 1
ATOM 1363 N N . TYR A 1 184 ? 27.536 -3.409 -22.458 1.00 93.44 184 TYR A N 1
ATOM 1364 C CA . TYR A 1 184 ? 27.638 -2.603 -23.675 1.00 93.44 184 TYR A CA 1
ATOM 1365 C C . TYR A 1 184 ? 27.785 -3.440 -24.958 1.00 93.44 184 TYR A C 1
ATOM 1367 O O . TYR A 1 184 ? 27.988 -2.873 -26.036 1.00 93.44 184 TYR A O 1
ATOM 1375 N N . LEU A 1 185 ? 27.659 -4.767 -24.893 1.00 95.31 185 LEU A N 1
ATOM 1376 C CA . LEU A 1 185 ? 27.686 -5.643 -26.066 1.00 95.31 185 LEU A CA 1
ATOM 1377 C C . LEU A 1 185 ? 26.267 -6.040 -26.488 1.00 95.31 185 LEU A C 1
ATOM 1379 O O . LEU A 1 185 ? 25.449 -6.435 -25.656 1.00 95.31 185 LEU A O 1
ATOM 1383 N N . THR A 1 186 ? 25.990 -5.984 -27.795 1.00 95.38 186 THR A N 1
ATOM 1384 C CA . THR A 1 186 ? 24.830 -6.700 -28.354 1.00 95.38 186 THR A CA 1
ATOM 1385 C C . THR A 1 186 ? 25.100 -8.203 -28.312 1.00 95.38 186 THR A C 1
ATOM 1387 O O . THR A 1 186 ? 26.261 -8.618 -28.290 1.00 95.38 186 THR A O 1
ATOM 1390 N N . TRP A 1 187 ? 24.059 -9.035 -28.347 1.00 96.50 187 TRP A N 1
ATOM 1391 C CA . TRP A 1 187 ? 24.217 -10.493 -28.366 1.00 96.50 187 TRP A CA 1
ATOM 1392 C C . TRP A 1 187 ? 25.144 -10.980 -29.494 1.00 96.50 187 TRP A C 1
ATOM 1394 O O . TRP A 1 187 ? 25.993 -11.839 -29.271 1.00 96.50 187 TRP A O 1
ATOM 1404 N N . ASP A 1 188 ? 25.044 -10.379 -30.684 1.00 95.56 188 ASP A N 1
ATOM 1405 C CA . ASP A 1 188 ? 25.878 -10.714 -31.849 1.00 95.56 188 ASP A CA 1
ATOM 1406 C C . ASP A 1 188 ? 27.354 -10.267 -31.699 1.00 95.56 188 ASP A C 1
ATOM 1408 O O . ASP A 1 188 ? 28.211 -10.708 -32.468 1.00 95.56 188 ASP A O 1
ATOM 1412 N N . ASP A 1 189 ? 27.664 -9.395 -30.729 1.00 96.25 189 ASP A N 1
ATOM 1413 C CA . ASP A 1 189 ? 29.032 -8.987 -30.372 1.00 96.25 189 ASP A CA 1
ATOM 1414 C C . ASP A 1 189 ? 29.647 -9.851 -29.250 1.00 96.25 189 ASP A C 1
ATOM 1416 O O . ASP A 1 189 ? 30.847 -9.740 -28.978 1.00 96.25 189 ASP A O 1
ATOM 1420 N N . LEU A 1 190 ? 28.864 -10.726 -28.605 1.00 96.69 190 LEU A N 1
ATOM 1421 C CA . LEU A 1 190 ? 29.372 -11.685 -27.623 1.00 96.69 190 LEU A CA 1
ATOM 1422 C C . LEU A 1 190 ? 30.203 -12.789 -28.296 1.00 96.69 190 LEU A C 1
ATOM 1424 O O . LEU A 1 190 ? 29.942 -13.226 -29.418 1.00 96.69 190 LEU A O 1
ATOM 1428 N N . SER A 1 191 ? 31.195 -13.311 -27.572 1.00 97.88 191 SER A N 1
ATOM 1429 C CA . SER A 1 191 ? 31.878 -14.541 -27.995 1.00 97.88 191 SER A CA 1
ATOM 1430 C C . SER A 1 191 ? 30.966 -15.770 -27.856 1.00 97.88 191 SER A C 1
ATOM 1432 O O . SER A 1 191 ? 30.035 -15.774 -27.054 1.00 97.88 191 SER A O 1
ATOM 1434 N N . GLU A 1 192 ? 31.259 -16.848 -28.591 1.00 97.81 192 GLU A N 1
ATOM 1435 C CA . GLU A 1 192 ? 30.500 -18.111 -28.505 1.00 97.81 192 GLU A CA 1
ATOM 1436 C C . GLU A 1 192 ? 30.473 -18.687 -27.076 1.00 97.81 192 GLU A C 1
ATOM 1438 O O . GLU A 1 192 ? 29.445 -19.194 -26.631 1.00 97.81 192 GLU A O 1
ATOM 1443 N N . GLU A 1 193 ? 31.566 -18.535 -26.320 1.00 98.19 193 GLU A N 1
ATOM 1444 C CA . GLU A 1 193 ? 31.621 -18.940 -24.910 1.00 98.19 193 GLU A CA 1
ATOM 1445 C C . GLU A 1 193 ? 30.746 -18.040 -24.018 1.00 98.19 193 GLU A C 1
ATOM 1447 O O . GLU A 1 193 ? 30.010 -18.551 -23.174 1.00 98.19 193 GLU A O 1
ATOM 1452 N N . MET A 1 194 ? 30.752 -16.719 -24.248 1.00 98.38 194 MET A N 1
ATOM 1453 C CA . MET A 1 194 ? 29.906 -15.759 -23.522 1.00 98.38 194 MET A CA 1
ATOM 1454 C C . MET A 1 194 ? 28.414 -15.975 -23.794 1.00 98.38 194 MET A C 1
ATOM 1456 O O . MET A 1 194 ? 27.638 -16.001 -22.843 1.00 98.38 194 MET A O 1
ATOM 1460 N N . MET A 1 195 ? 28.010 -16.201 -25.050 1.00 98.44 195 MET A N 1
ATOM 1461 C CA . MET A 1 195 ? 26.630 -16.586 -25.385 1.00 98.44 195 MET A CA 1
ATOM 1462 C C . MET A 1 195 ? 26.219 -17.878 -24.664 1.00 98.44 195 MET A C 1
ATOM 1464 O O . MET A 1 195 ? 25.090 -17.985 -24.191 1.00 98.44 195 MET A O 1
ATOM 1468 N N . GLY A 1 196 ? 27.142 -18.837 -24.524 1.00 98.25 196 GLY A N 1
ATOM 1469 C CA . GLY A 1 196 ? 26.933 -20.044 -23.723 1.00 98.25 196 GLY A CA 1
ATOM 1470 C C . GLY A 1 196 ? 26.659 -19.736 -22.247 1.00 98.25 196 GLY A C 1
ATOM 1471 O O . GLY A 1 196 ? 25.659 -20.200 -21.703 1.00 98.25 196 GLY A O 1
ATOM 1472 N N . TRP A 1 197 ? 27.496 -18.918 -21.600 1.00 98.56 197 TRP A N 1
ATOM 1473 C CA . TRP A 1 197 ? 27.329 -18.585 -20.177 1.00 98.56 197 TRP A CA 1
ATOM 1474 C C . TRP A 1 197 ? 26.103 -17.708 -19.904 1.00 98.56 197 TRP A C 1
ATOM 1476 O O . TRP A 1 197 ? 25.412 -17.923 -18.910 1.00 98.56 197 TRP A O 1
ATOM 1486 N N . ALA A 1 198 ? 25.798 -16.764 -20.797 1.00 98.25 198 ALA A N 1
ATOM 1487 C CA . ALA A 1 198 ? 24.571 -15.977 -20.752 1.00 98.25 198 ALA A CA 1
ATOM 1488 C C . ALA A 1 198 ? 23.334 -16.880 -20.926 1.00 98.25 198 ALA A C 1
ATOM 1490 O O . ALA A 1 198 ? 22.383 -16.770 -20.152 1.00 98.25 198 ALA A O 1
ATOM 1491 N N . GLY A 1 199 ? 23.386 -17.840 -21.855 1.00 98.19 199 GLY A N 1
ATOM 1492 C CA . GLY A 1 199 ? 22.355 -18.865 -22.039 1.00 98.19 199 GLY A CA 1
ATOM 1493 C C . GLY A 1 199 ? 22.135 -19.749 -20.809 1.00 98.19 199 GLY A C 1
ATOM 1494 O O . GLY A 1 199 ? 20.993 -20.013 -20.441 1.00 98.19 199 GLY A O 1
ATOM 1495 N N . GLU A 1 200 ? 23.202 -20.157 -20.116 1.00 98.00 200 GLU A N 1
ATOM 1496 C CA . GLU A 1 200 ? 23.103 -20.894 -18.844 1.00 98.00 200 GLU A CA 1
ATOM 1497 C C . GLU A 1 200 ? 22.533 -20.041 -17.690 1.00 98.00 200 GLU A C 1
ATOM 1499 O O . GLU A 1 200 ? 21.953 -20.593 -16.755 1.00 98.00 200 GLU A O 1
ATOM 1504 N N . LEU A 1 201 ? 22.633 -18.707 -17.765 1.00 97.69 201 LEU A N 1
ATOM 1505 C CA . LEU A 1 201 ? 21.931 -17.767 -16.878 1.00 97.69 201 LEU A CA 1
ATOM 1506 C C . LEU A 1 201 ? 20.477 -17.483 -17.311 1.00 97.69 201 LEU A C 1
ATOM 1508 O O . LEU A 1 201 ? 19.763 -16.783 -16.598 1.00 97.69 201 LEU A O 1
ATOM 1512 N N . GLY A 1 202 ? 20.014 -18.035 -18.436 1.00 97.31 202 GLY A N 1
ATOM 1513 C CA . GLY A 1 202 ? 18.649 -17.859 -18.945 1.00 97.31 202 GLY A CA 1
ATOM 1514 C C . GLY A 1 202 ? 18.470 -16.721 -19.954 1.00 97.31 202 GLY A C 1
ATOM 1515 O O . GLY A 1 202 ? 17.335 -16.416 -20.315 1.00 97.31 202 GLY A O 1
ATOM 1516 N N . PHE A 1 203 ? 19.552 -16.100 -20.432 1.00 97.81 203 PHE A N 1
ATOM 1517 C CA . PHE A 1 203 ? 19.474 -15.118 -21.513 1.00 97.81 203 PHE A CA 1
ATOM 1518 C C . PHE A 1 203 ? 19.335 -15.774 -22.890 1.00 97.81 203 PHE A C 1
ATOM 1520 O O . PHE A 1 203 ? 19.997 -16.762 -23.204 1.00 97.81 203 PHE A O 1
ATOM 1527 N N . ASP A 1 204 ? 18.529 -15.157 -23.746 1.00 96.88 204 ASP A N 1
ATOM 1528 C CA . ASP A 1 204 ? 18.591 -15.323 -25.194 1.00 96.88 204 ASP A CA 1
ATOM 1529 C C . ASP A 1 204 ? 18.961 -13.983 -25.847 1.00 96.88 204 ASP A C 1
ATOM 1531 O O . ASP A 1 204 ? 19.148 -12.976 -25.163 1.00 96.88 204 ASP A O 1
ATOM 1535 N N . GLN A 1 205 ? 19.056 -13.955 -27.178 1.00 95.56 205 GLN A N 1
ATOM 1536 C CA . GLN A 1 205 ? 19.374 -12.736 -27.924 1.00 95.56 205 GLN A CA 1
ATOM 1537 C C . GLN A 1 205 ? 18.474 -11.548 -27.561 1.00 95.56 205 GLN A C 1
ATOM 1539 O O . GLN A 1 205 ? 18.966 -10.440 -27.359 1.00 95.56 205 GLN A O 1
ATOM 1544 N N . ARG A 1 206 ? 17.158 -11.763 -27.457 1.00 94.88 206 ARG A N 1
ATOM 1545 C CA . ARG A 1 206 ? 16.208 -10.684 -27.176 1.00 94.88 206 ARG A CA 1
ATOM 1546 C C . ARG A 1 206 ? 16.322 -10.240 -25.730 1.00 94.88 206 ARG A C 1
ATOM 1548 O O . ARG A 1 206 ? 16.381 -9.041 -25.473 1.00 94.88 206 ARG A O 1
ATOM 1555 N N . SER A 1 207 ? 16.332 -11.184 -24.789 1.00 96.44 207 SER A N 1
ATOM 1556 C CA . SER A 1 207 ? 16.378 -10.835 -23.372 1.00 96.44 207 SER A CA 1
ATOM 1557 C C . SER A 1 207 ? 17.724 -10.228 -22.973 1.00 96.44 207 SER A C 1
ATOM 1559 O O . SER A 1 207 ? 17.741 -9.329 -22.139 1.00 96.44 207 SER A O 1
ATOM 1561 N N . TRP A 1 208 ? 18.831 -10.600 -23.621 1.00 97.06 208 TRP A N 1
ATOM 1562 C CA . TRP A 1 208 ? 20.121 -9.925 -23.457 1.00 97.06 208 TRP A CA 1
ATOM 1563 C C . TRP A 1 208 ? 20.088 -8.484 -23.974 1.00 97.06 208 TRP A C 1
ATOM 1565 O O . TRP A 1 208 ? 20.355 -7.542 -23.223 1.00 97.06 208 TRP A O 1
ATOM 1575 N N . ASP A 1 209 ? 19.717 -8.308 -25.247 1.00 95.69 209 ASP A N 1
ATOM 1576 C CA . ASP A 1 209 ? 19.704 -6.995 -25.893 1.00 95.69 209 ASP A CA 1
ATOM 1577 C C . ASP A 1 209 ? 18.749 -6.022 -25.187 1.00 95.69 209 ASP A C 1
ATOM 1579 O O . ASP A 1 209 ? 19.027 -4.827 -25.124 1.00 95.69 209 ASP A O 1
ATOM 1583 N N . CYS A 1 210 ? 17.659 -6.529 -24.603 1.00 95.75 210 CYS A N 1
ATOM 1584 C CA . CYS A 1 210 ? 16.716 -5.737 -23.824 1.00 95.75 210 CYS A CA 1
ATOM 1585 C C . CYS A 1 210 ? 17.200 -5.490 -22.383 1.00 95.75 210 CYS A C 1
ATOM 1587 O O . CYS A 1 210 ? 17.333 -4.338 -21.987 1.00 95.75 210 CYS A O 1
ATOM 1589 N N . TRP A 1 211 ? 17.478 -6.530 -21.587 1.00 94.88 211 TRP A N 1
ATOM 1590 C CA . TRP A 1 211 ? 17.676 -6.393 -20.132 1.00 94.88 211 TRP A CA 1
ATOM 1591 C C . TRP A 1 211 ? 19.113 -6.092 -19.684 1.00 94.88 211 TRP A C 1
ATOM 1593 O O . TRP A 1 211 ? 19.293 -5.703 -18.534 1.00 94.88 211 TRP A O 1
ATOM 1603 N N . GLN A 1 212 ? 20.120 -6.276 -20.545 1.00 94.31 212 GLN A N 1
ATOM 1604 C CA . GLN A 1 212 ? 21.508 -5.877 -20.256 1.00 94.31 212 GLN A CA 1
ATOM 1605 C C . GLN A 1 212 ? 21.904 -4.638 -21.051 1.00 94.31 212 GLN A C 1
ATOM 1607 O O . GLN A 1 212 ? 22.434 -3.679 -20.498 1.00 94.31 212 GLN A O 1
ATOM 1612 N N . ASN A 1 213 ? 21.639 -4.656 -22.362 1.00 93.06 213 ASN A N 1
ATOM 1613 C CA . ASN A 1 213 ? 22.086 -3.590 -23.253 1.00 93.06 213 ASN A CA 1
ATOM 1614 C C . ASN A 1 213 ? 21.079 -2.438 -23.390 1.00 93.06 213 ASN A C 1
ATOM 1616 O O . ASN A 1 213 ? 21.461 -1.357 -23.841 1.00 93.06 213 ASN A O 1
ATOM 1620 N N . HIS A 1 214 ? 19.801 -2.662 -23.060 1.00 94.69 214 HIS A N 1
ATOM 1621 C CA . HIS A 1 214 ? 18.690 -1.748 -23.360 1.00 94.69 214 HIS A CA 1
ATOM 1622 C C . HIS A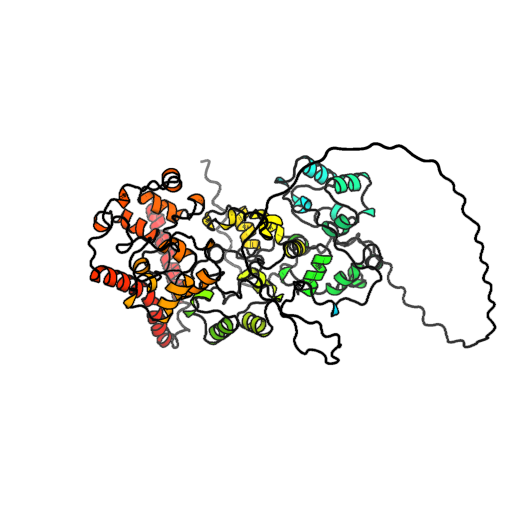 1 214 ? 18.704 -1.252 -24.818 1.00 94.69 214 HIS A C 1
ATOM 1624 O O . HIS A 1 214 ? 18.359 -0.111 -25.110 1.00 94.69 214 HIS A O 1
ATOM 1630 N N . TYR A 1 215 ? 19.165 -2.098 -25.745 1.00 95.25 215 TYR A N 1
ATOM 1631 C CA . TYR A 1 215 ? 19.459 -1.810 -27.154 1.00 95.25 215 TYR A CA 1
ATOM 1632 C C . TYR A 1 215 ? 20.445 -0.647 -27.413 1.00 95.25 215 TYR A C 1
ATOM 1634 O O . TYR A 1 215 ? 20.600 -0.209 -28.557 1.00 95.25 215 TYR A O 1
ATOM 1642 N N . GLY A 1 216 ? 21.139 -0.145 -26.387 1.00 91.69 216 GLY A N 1
ATOM 1643 C CA . GLY A 1 216 ? 22.004 1.034 -26.442 1.00 91.69 216 GLY A CA 1
ATOM 1644 C C . GLY A 1 216 ? 23.207 0.919 -27.385 1.00 91.69 216 GLY A C 1
ATOM 1645 O O . GLY A 1 216 ? 23.732 1.947 -27.818 1.00 91.69 216 GLY A O 1
ATOM 1646 N N . SER A 1 217 ? 23.623 -0.298 -27.743 1.00 91.69 217 SER A N 1
ATOM 1647 C CA . SER A 1 217 ? 24.763 -0.554 -28.640 1.00 91.69 217 SER A CA 1
ATOM 1648 C C . SER A 1 217 ? 24.374 -0.783 -30.102 1.00 91.69 217 SER A C 1
ATOM 1650 O O . SER A 1 217 ? 25.249 -0.873 -30.971 1.00 91.69 217 SER A O 1
ATOM 1652 N N . TYR A 1 218 ? 23.074 -0.817 -30.409 1.00 93.88 218 TYR A N 1
ATOM 1653 C CA . TYR A 1 218 ? 22.591 -0.840 -31.787 1.00 93.88 218 TYR A CA 1
ATOM 1654 C C . TYR A 1 218 ? 22.780 0.511 -32.486 1.00 93.88 218 TYR A C 1
ATOM 1656 O O . TYR A 1 218 ? 22.849 1.581 -31.874 1.00 93.88 218 TYR A O 1
ATOM 1664 N N . ARG A 1 219 ? 22.841 0.485 -33.820 1.00 92.81 219 ARG A N 1
ATOM 1665 C CA . ARG A 1 219 ? 22.804 1.715 -34.618 1.00 92.81 219 ARG A CA 1
ATOM 1666 C C . ARG A 1 219 ? 21.356 2.191 -34.692 1.00 92.81 219 ARG A C 1
ATOM 1668 O O . ARG A 1 219 ? 20.452 1.375 -34.849 1.00 92.81 219 ARG A O 1
ATOM 1675 N N . TRP A 1 220 ? 21.132 3.503 -34.717 1.00 92.69 220 TRP A N 1
ATOM 1676 C CA . TRP A 1 220 ? 19.792 4.091 -34.867 1.00 92.69 220 TRP A CA 1
ATOM 1677 C C . TRP A 1 220 ? 18.987 3.513 -36.049 1.00 92.69 220 TRP A C 1
ATOM 1679 O O . TRP A 1 220 ? 17.783 3.297 -35.951 1.00 92.69 220 TRP A O 1
ATOM 1689 N N . ILE A 1 221 ? 19.661 3.214 -37.169 1.00 92.06 221 ILE A N 1
ATOM 1690 C CA . ILE A 1 221 ? 19.038 2.611 -38.361 1.00 92.06 221 ILE A CA 1
ATOM 1691 C C . ILE A 1 221 ? 18.625 1.137 -38.184 1.00 92.06 221 ILE A C 1
ATOM 1693 O O . ILE A 1 221 ? 17.820 0.640 -38.970 1.00 92.06 221 ILE A O 1
ATOM 1697 N N . ASP A 1 222 ? 19.145 0.447 -37.166 1.00 93.31 222 ASP A N 1
ATOM 1698 C CA . ASP A 1 222 ? 18.813 -0.949 -36.864 1.00 93.31 222 ASP A CA 1
ATOM 1699 C C . ASP A 1 222 ? 17.591 -1.063 -35.936 1.00 93.31 222 ASP A C 1
ATOM 1701 O O . ASP A 1 222 ? 16.810 -2.004 -36.071 1.00 93.31 222 ASP A O 1
ATOM 1705 N N . LEU A 1 223 ? 17.351 -0.070 -35.068 1.00 92.75 223 LEU A N 1
ATOM 1706 C CA . LEU A 1 223 ? 16.204 -0.020 -34.145 1.00 92.75 223 LEU A CA 1
ATOM 1707 C C . LEU A 1 223 ? 14.814 -0.241 -34.798 1.00 92.75 223 LEU A C 1
ATOM 1709 O O . LEU A 1 223 ? 13.976 -0.882 -34.162 1.00 92.75 223 LEU A O 1
ATOM 1713 N N . PRO A 1 224 ? 14.516 0.227 -36.034 1.00 90.75 224 PRO A N 1
ATOM 1714 C CA . PRO A 1 224 ? 13.250 -0.069 -36.716 1.00 90.75 224 PRO A CA 1
ATOM 1715 C C . PRO A 1 224 ? 13.237 -1.399 -37.498 1.00 90.75 224 PRO A C 1
ATOM 1717 O O . PRO A 1 224 ? 12.235 -1.710 -38.146 1.00 90.75 224 PRO A O 1
ATOM 1720 N N . THR A 1 225 ? 14.321 -2.184 -37.506 1.00 87.75 225 THR A N 1
ATOM 1721 C CA . THR A 1 225 ? 14.360 -3.465 -38.237 1.00 87.75 225 THR A CA 1
ATOM 1722 C C . THR A 1 225 ? 13.427 -4.501 -37.613 1.00 87.75 225 THR A C 1
ATOM 1724 O O . THR A 1 225 ? 13.152 -4.474 -36.415 1.00 87.75 225 THR A O 1
ATOM 1727 N N . THR A 1 226 ? 12.962 -5.459 -38.422 1.00 78.00 226 THR A N 1
ATOM 1728 C CA . THR A 1 226 ? 11.956 -6.477 -38.052 1.00 78.00 226 THR A CA 1
ATOM 1729 C C . THR A 1 226 ? 12.341 -7.400 -36.895 1.00 78.00 226 THR A C 1
ATOM 1731 O O . THR A 1 226 ? 11.493 -8.154 -36.431 1.00 78.00 226 THR A O 1
ATOM 1734 N N . HIS A 1 227 ? 13.599 -7.382 -36.457 1.00 81.88 227 HIS A N 1
ATOM 1735 C CA . HIS A 1 227 ? 14.091 -8.205 -35.351 1.00 81.88 227 HIS A CA 1
ATOM 1736 C C . HIS A 1 227 ? 14.187 -7.440 -34.024 1.00 81.88 227 HIS A C 1
ATOM 1738 O O . HIS A 1 227 ? 14.239 -8.085 -32.984 1.00 81.88 227 HIS A O 1
ATOM 1744 N N . ILE A 1 228 ? 14.176 -6.102 -34.070 1.00 85.44 228 ILE A N 1
ATOM 1745 C CA . ILE A 1 228 ? 14.407 -5.218 -32.919 1.00 85.44 228 ILE A CA 1
ATOM 1746 C C . ILE A 1 228 ? 13.140 -4.412 -32.619 1.00 85.44 228 ILE A C 1
ATOM 1748 O O . ILE A 1 228 ? 12.535 -4.582 -31.571 1.00 85.44 228 ILE A O 1
ATOM 1752 N N . GLN A 1 229 ? 12.679 -3.597 -33.572 1.00 89.94 229 GLN A N 1
ATOM 1753 C CA . GLN A 1 229 ? 11.415 -2.852 -33.503 1.00 89.94 229 GLN A CA 1
ATOM 1754 C C . GLN A 1 229 ? 11.202 -1.964 -32.258 1.00 89.94 229 GLN A C 1
ATOM 1756 O O . GLN A 1 229 ? 10.064 -1.815 -31.815 1.00 89.94 229 GLN A O 1
ATOM 1761 N N . VAL A 1 230 ? 12.252 -1.344 -31.706 1.00 94.12 230 VAL A N 1
ATOM 1762 C CA . VAL A 1 230 ? 12.137 -0.465 -30.518 1.00 94.12 230 VAL A CA 1
ATOM 1763 C C . VAL A 1 230 ? 12.284 1.032 -30.800 1.00 94.12 230 VAL A C 1
ATOM 1765 O O . VAL A 1 230 ? 12.177 1.835 -29.875 1.00 94.12 230 VAL A O 1
ATOM 1768 N N . TYR A 1 231 ? 12.484 1.423 -32.066 1.00 93.44 231 TYR A N 1
ATOM 1769 C CA . TYR A 1 231 ? 12.637 2.824 -32.500 1.00 93.44 231 TYR A CA 1
ATOM 1770 C C . TYR A 1 231 ? 11.645 3.779 -31.812 1.00 93.44 231 TYR A C 1
ATOM 1772 O O . TYR A 1 231 ? 12.044 4.799 -31.259 1.00 93.44 231 TYR A O 1
ATOM 1780 N N . GLN A 1 232 ? 10.356 3.426 -31.813 1.00 93.38 232 GLN A N 1
ATOM 1781 C CA . GLN A 1 232 ? 9.278 4.283 -31.316 1.00 93.38 232 GLN A CA 1
ATOM 1782 C C . GLN A 1 232 ? 9.365 4.581 -29.814 1.00 93.38 232 GLN A C 1
ATOM 1784 O O . GLN A 1 232 ? 8.854 5.602 -29.375 1.00 93.38 232 GLN A O 1
ATOM 1789 N N . PHE A 1 233 ? 10.005 3.718 -29.023 1.00 94.81 233 PHE A N 1
ATOM 1790 C CA . PHE A 1 233 ? 10.151 3.942 -27.585 1.00 94.81 233 PHE A CA 1
ATOM 1791 C C . PHE A 1 233 ? 11.283 4.933 -27.294 1.00 94.81 233 PHE A C 1
ATOM 1793 O O . PHE A 1 233 ? 11.130 5.814 -26.454 1.00 94.81 233 PHE A O 1
ATOM 1800 N N . PHE A 1 234 ? 12.375 4.872 -28.059 1.00 94.31 234 PHE A N 1
ATOM 1801 C CA . PHE A 1 234 ? 13.419 5.897 -28.016 1.00 94.31 234 PHE A CA 1
ATOM 1802 C C . PHE A 1 234 ? 12.934 7.260 -28.535 1.00 94.31 234 PHE A C 1
ATOM 1804 O O . PHE A 1 234 ? 13.298 8.284 -27.963 1.00 94.31 234 PHE A O 1
ATOM 1811 N N . ASP A 1 235 ? 12.0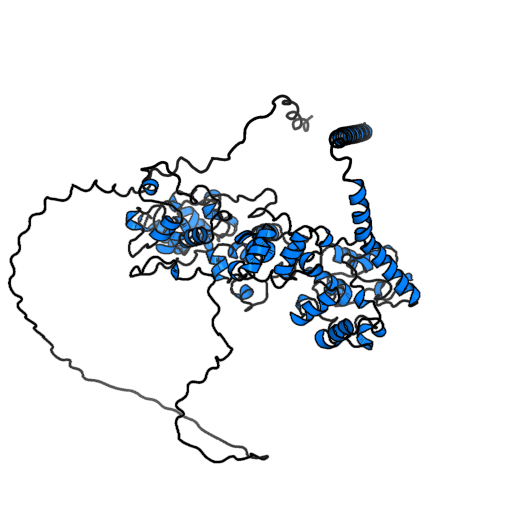87 7.271 -29.568 1.00 92.06 235 ASP A N 1
ATOM 1812 C CA . ASP A 1 235 ? 11.440 8.477 -30.115 1.00 92.06 235 ASP A CA 1
ATOM 1813 C C . ASP A 1 235 ? 10.553 9.166 -29.050 1.00 92.06 235 ASP A C 1
ATOM 1815 O O . ASP A 1 235 ? 10.678 10.369 -28.831 1.00 92.06 235 ASP A O 1
ATOM 1819 N N . VAL A 1 236 ? 9.748 8.392 -28.301 1.00 93.00 236 VAL A N 1
ATOM 1820 C CA . VAL A 1 236 ? 8.955 8.878 -27.147 1.00 93.00 236 VAL A CA 1
ATOM 1821 C C . VAL A 1 236 ? 9.839 9.446 -26.030 1.00 93.00 236 VAL A C 1
ATOM 1823 O O . VAL A 1 236 ? 9.523 10.493 -25.477 1.00 93.00 236 VAL A O 1
ATOM 1826 N N . LEU A 1 237 ? 10.975 8.806 -25.736 1.00 93.50 237 LEU A N 1
ATOM 1827 C CA . LEU A 1 237 ? 11.969 9.292 -24.766 1.00 93.50 237 LEU A CA 1
ATOM 1828 C C . LEU A 1 237 ? 12.800 10.496 -25.270 1.00 93.50 237 LEU A C 1
ATOM 1830 O O . LEU A 1 237 ? 13.725 10.954 -24.595 1.00 93.50 237 LEU A O 1
ATOM 1834 N N . GLY A 1 238 ? 12.497 11.017 -26.463 1.00 92.56 238 GLY A N 1
ATOM 1835 C CA . GLY A 1 238 ? 13.130 12.206 -27.028 1.00 92.56 238 GLY A CA 1
ATOM 1836 C C . GLY A 1 238 ? 14.532 11.986 -27.602 1.00 92.56 238 GLY A C 1
ATOM 1837 O O . GLY A 1 238 ? 15.250 12.966 -27.809 1.00 92.56 238 GLY A O 1
ATOM 1838 N N . TYR A 1 239 ? 14.941 10.740 -27.862 1.00 91.44 239 TYR A N 1
ATOM 1839 C CA . TYR A 1 239 ? 16.152 10.463 -28.639 1.00 91.44 239 TYR A CA 1
ATOM 1840 C C . TYR A 1 239 ? 15.909 10.750 -30.123 1.00 91.44 239 TYR A C 1
ATOM 1842 O O . TYR A 1 239 ? 14.847 10.453 -30.665 1.00 91.44 239 TYR A O 1
ATOM 1850 N N . ASP A 1 240 ? 16.934 11.254 -30.811 1.00 90.94 240 ASP A N 1
ATOM 1851 C CA . ASP A 1 240 ? 16.951 11.347 -32.270 1.00 90.94 240 ASP A CA 1
ATOM 1852 C C . ASP A 1 240 ? 18.255 10.780 -32.862 1.00 90.94 240 ASP A C 1
ATOM 1854 O O . ASP A 1 240 ? 19.223 10.479 -32.156 1.00 90.94 240 ASP A O 1
ATOM 1858 N N . ILE A 1 241 ? 18.302 10.658 -34.192 1.00 91.81 241 ILE A N 1
ATOM 1859 C CA . ILE A 1 241 ? 19.482 10.166 -34.919 1.00 91.81 241 ILE A CA 1
ATOM 1860 C C . ILE A 1 241 ? 20.734 11.035 -34.715 1.00 91.81 241 ILE A C 1
ATOM 1862 O O . ILE A 1 241 ? 21.853 10.539 -34.848 1.00 91.81 241 ILE A O 1
ATOM 1866 N N . ASN A 1 242 ? 20.589 12.332 -34.443 1.00 90.31 242 ASN A N 1
ATOM 1867 C CA . ASN A 1 242 ? 21.725 13.232 -34.277 1.00 90.31 242 ASN A CA 1
ATOM 1868 C C . ASN A 1 242 ? 22.361 13.007 -32.910 1.00 90.31 242 ASN A C 1
ATOM 1870 O O . ASN A 1 242 ? 23.568 12.779 -32.831 1.00 90.31 242 ASN A O 1
ATOM 1874 N N . TYR A 1 243 ? 21.544 12.983 -31.862 1.00 88.81 243 TYR A N 1
ATOM 1875 C CA . TYR A 1 243 ? 21.988 12.695 -30.513 1.00 88.81 243 TYR A CA 1
ATOM 1876 C C . TYR A 1 243 ? 22.529 11.256 -30.397 1.00 88.81 243 TYR A C 1
ATOM 1878 O O . TYR A 1 243 ? 23.654 11.075 -29.936 1.00 88.81 243 TYR A O 1
ATOM 1886 N N . TRP A 1 244 ? 21.827 10.239 -30.926 1.00 89.12 244 TRP A N 1
ATOM 1887 C CA . TRP A 1 244 ? 22.264 8.830 -30.847 1.00 89.12 244 TRP A CA 1
ATOM 1888 C C . TRP A 1 244 ? 23.660 8.584 -31.441 1.00 89.12 244 TRP A C 1
ATOM 1890 O O . TRP A 1 244 ? 24.423 7.758 -30.944 1.00 89.12 244 TRP A O 1
ATOM 1900 N N . ASN A 1 245 ? 24.015 9.305 -32.510 1.00 88.06 245 ASN A N 1
ATOM 1901 C CA . ASN A 1 245 ? 25.329 9.197 -33.152 1.00 88.06 245 ASN A CA 1
ATOM 1902 C C . ASN A 1 245 ? 26.378 10.180 -32.586 1.00 88.06 245 ASN A C 1
ATOM 1904 O O . ASN A 1 245 ? 27.517 10.198 -33.068 1.00 88.06 245 ASN A O 1
ATOM 1908 N N . GLY A 1 246 ? 26.022 11.008 -31.597 1.00 86.88 246 GLY A N 1
ATOM 1909 C CA . GLY A 1 246 ? 26.889 12.049 -31.038 1.00 86.88 246 GLY A CA 1
ATOM 1910 C C . GLY A 1 246 ? 27.197 13.186 -32.022 1.00 86.88 246 GLY A C 1
ATOM 1911 O O . GLY A 1 246 ? 28.321 13.683 -32.061 1.00 86.88 246 GLY A O 1
ATOM 1912 N N . TYR A 1 247 ? 26.236 13.560 -32.872 1.00 86.62 247 TYR A N 1
ATOM 1913 C CA . TYR A 1 247 ? 26.329 14.715 -33.778 1.00 86.62 247 TYR A CA 1
ATOM 1914 C C . TYR A 1 247 ? 25.884 16.027 -33.121 1.00 86.62 247 TYR A C 1
ATOM 1916 O O . TYR A 1 247 ? 26.244 17.102 -33.602 1.00 86.62 247 TYR A O 1
ATOM 1924 N N . THR A 1 248 ? 25.109 15.951 -32.039 1.00 84.00 248 THR A N 1
ATOM 1925 C CA . THR A 1 248 ? 24.647 17.099 -31.256 1.00 84.00 248 THR A CA 1
ATOM 1926 C C . THR A 1 248 ? 24.847 16.850 -29.765 1.00 84.00 248 THR A C 1
ATOM 1928 O O . THR A 1 248 ? 24.631 15.747 -29.276 1.00 84.00 248 THR A O 1
ATOM 1931 N N . ASN A 1 249 ? 25.183 17.909 -29.025 1.00 76.75 249 ASN A N 1
ATOM 1932 C CA . ASN A 1 249 ? 25.215 17.907 -27.556 1.00 76.75 249 ASN A CA 1
ATOM 1933 C C . ASN A 1 249 ? 23.834 18.275 -26.968 1.00 76.75 249 ASN A C 1
ATOM 1935 O O . ASN A 1 249 ? 23.742 18.872 -25.899 1.00 76.75 249 ASN A O 1
ATOM 1939 N N . SER A 1 250 ? 22.756 18.032 -27.718 1.00 75.38 250 SER A N 1
ATOM 1940 C CA . SER A 1 250 ? 21.384 18.274 -27.277 1.00 75.38 250 SER A CA 1
ATOM 1941 C C . SER A 1 250 ? 20.922 17.074 -26.463 1.00 75.38 250 SER A C 1
ATOM 1943 O O . SER A 1 250 ? 20.671 16.026 -27.053 1.00 75.38 250 SER A O 1
ATOM 1945 N N . THR A 1 251 ? 20.807 17.223 -25.145 1.00 70.12 251 THR A N 1
ATOM 1946 C CA . THR A 1 251 ? 20.259 16.178 -24.267 1.00 70.12 251 THR A CA 1
ATOM 1947 C C . THR A 1 251 ? 18.871 15.742 -24.762 1.00 70.12 251 THR A C 1
ATOM 1949 O O . THR A 1 251 ? 18.017 16.623 -24.939 1.00 70.12 251 THR A O 1
ATOM 1952 N N . PRO A 1 252 ? 18.611 14.439 -24.985 1.00 68.62 252 PRO A N 1
ATOM 1953 C CA . PRO A 1 252 ? 17.271 13.928 -25.240 1.00 68.62 252 PRO A CA 1
ATOM 1954 C C . PRO A 1 252 ? 16.411 14.248 -24.018 1.00 68.62 252 PRO A C 1
ATOM 1956 O O . PRO A 1 252 ? 16.860 14.075 -22.883 1.00 68.62 252 PRO A O 1
ATOM 1959 N N . GLY A 1 253 ? 15.219 14.796 -24.266 1.00 70.88 253 GLY A N 1
ATOM 1960 C CA . GLY A 1 253 ? 14.492 15.632 -23.304 1.00 70.88 253 GLY A CA 1
ATOM 1961 C C . GLY A 1 253 ? 14.433 15.055 -21.890 1.00 70.88 253 GLY A C 1
ATOM 1962 O O . GLY A 1 253 ? 15.079 15.574 -20.979 1.00 70.88 253 GLY A O 1
ATOM 1963 N N . SER A 1 254 ? 13.673 13.977 -21.722 1.00 75.25 254 SER A N 1
ATOM 1964 C CA . SER A 1 254 ? 13.491 13.288 -20.444 1.00 75.25 254 SER A CA 1
ATOM 1965 C C . SER A 1 254 ? 14.591 12.275 -20.141 1.00 75.25 254 SER A C 1
ATOM 1967 O O . SER A 1 254 ? 15.030 12.184 -18.996 1.00 75.25 254 SER A O 1
ATOM 1969 N N . ALA A 1 255 ? 15.077 11.559 -21.158 1.00 73.88 255 ALA A N 1
ATOM 1970 C CA . ALA A 1 255 ? 15.905 10.369 -20.977 1.00 73.88 255 ALA A CA 1
ATOM 1971 C C . ALA A 1 255 ? 17.191 10.568 -20.158 1.00 73.88 255 ALA A C 1
ATOM 1973 O O . ALA A 1 255 ? 17.586 9.697 -19.385 1.00 73.88 255 ALA A O 1
ATOM 1974 N N . GLU A 1 256 ? 17.856 11.717 -20.303 1.00 77.19 256 GLU A N 1
ATOM 1975 C CA . GLU A 1 256 ? 19.063 12.004 -19.521 1.00 77.19 256 GLU A CA 1
ATOM 1976 C C . GLU A 1 256 ? 18.792 12.829 -18.259 1.00 77.19 256 GLU A C 1
ATOM 1978 O O . GLU A 1 256 ? 19.591 12.756 -17.322 1.00 77.19 256 GLU A O 1
ATOM 1983 N N . THR A 1 257 ? 17.678 13.568 -18.200 1.00 82.75 257 THR A N 1
ATOM 1984 C CA . THR A 1 257 ? 17.455 14.627 -17.198 1.00 82.75 257 THR A CA 1
ATOM 1985 C C . THR A 1 257 ? 16.461 14.283 -16.090 1.00 82.75 257 THR A C 1
ATOM 1987 O O . THR A 1 257 ? 16.534 14.903 -15.031 1.00 82.75 257 THR A O 1
ATOM 1990 N N . LEU A 1 258 ? 15.569 13.312 -16.309 1.00 89.56 258 LEU A N 1
ATOM 1991 C CA . LEU A 1 258 ? 14.525 12.912 -15.364 1.00 89.56 258 LEU A CA 1
ATOM 1992 C C . LEU A 1 258 ? 14.854 11.572 -14.696 1.00 89.56 258 LEU A C 1
ATOM 1994 O O . LEU A 1 258 ? 15.368 10.650 -15.341 1.00 89.56 258 LEU A O 1
ATOM 1998 N N . TYR A 1 259 ? 14.519 11.453 -13.411 1.00 90.44 259 TYR A N 1
ATOM 1999 C CA . TYR A 1 259 ? 14.505 10.164 -12.724 1.00 90.44 259 TYR A CA 1
ATOM 2000 C C . TYR A 1 259 ? 13.291 9.341 -13.154 1.00 90.44 259 TYR A C 1
ATOM 2002 O O . TYR A 1 259 ? 12.319 9.876 -13.691 1.00 90.44 259 TYR A O 1
ATOM 2010 N N . TRP A 1 260 ? 13.326 8.034 -12.903 1.00 92.06 260 TRP A N 1
ATOM 2011 C CA . TRP A 1 260 ? 12.285 7.087 -13.318 1.00 92.06 260 TRP A CA 1
ATOM 2012 C C . TRP A 1 260 ? 10.866 7.553 -12.967 1.00 92.06 260 TRP A C 1
ATOM 2014 O O . TRP A 1 260 ? 9.942 7.428 -13.773 1.00 92.06 260 TRP A O 1
ATOM 2024 N N . TYR A 1 261 ? 10.703 8.124 -11.773 1.00 90.06 261 TYR A N 1
ATOM 2025 C CA . TYR A 1 261 ? 9.418 8.595 -11.266 1.00 90.06 261 TYR A CA 1
ATOM 2026 C C . TYR A 1 261 ? 9.017 10.006 -11.713 1.00 90.06 261 TYR A C 1
ATOM 2028 O O . TYR A 1 261 ? 7.831 10.332 -11.636 1.00 90.06 261 TYR A O 1
ATOM 2036 N N . ASP A 1 262 ? 9.957 10.790 -12.246 1.00 90.38 262 ASP A N 1
ATOM 2037 C CA . ASP A 1 262 ? 9.689 12.084 -12.883 1.00 90.38 262 ASP A CA 1
ATOM 2038 C C . ASP A 1 262 ? 9.240 11.922 -14.352 1.00 90.38 262 ASP A C 1
ATOM 2040 O O . ASP A 1 262 ? 8.667 12.847 -14.927 1.00 90.38 262 ASP A O 1
ATOM 2044 N N . LEU A 1 263 ? 9.475 10.752 -14.969 1.00 90.94 263 LEU A N 1
ATOM 2045 C CA . LEU A 1 263 ? 8.962 10.423 -16.306 1.00 90.94 263 LEU A CA 1
ATOM 2046 C C . LEU A 1 263 ? 7.432 10.463 -16.338 1.00 90.94 263 LEU A C 1
ATOM 2048 O O . LEU A 1 263 ? 6.777 9.930 -15.438 1.00 90.94 263 LEU A O 1
ATOM 2052 N N . THR A 1 264 ? 6.854 10.976 -17.425 1.00 90.56 264 THR A N 1
ATOM 2053 C CA . THR A 1 264 ? 5.416 10.808 -17.690 1.00 90.56 264 THR A CA 1
ATOM 2054 C C . THR A 1 264 ? 5.053 9.328 -17.867 1.00 90.56 264 THR A C 1
ATOM 2056 O O . THR A 1 264 ? 5.906 8.491 -18.166 1.00 90.56 264 THR A O 1
ATOM 2059 N N . LEU A 1 265 ? 3.766 8.985 -17.730 1.00 86.50 265 LEU A N 1
ATOM 2060 C CA . LEU A 1 265 ? 3.283 7.611 -17.920 1.00 86.50 265 LEU A CA 1
ATOM 2061 C C . LEU A 1 265 ? 3.661 7.030 -19.300 1.00 86.50 265 LEU A C 1
ATOM 2063 O O . LEU A 1 265 ? 4.008 5.854 -19.395 1.00 86.50 265 LEU A O 1
ATOM 2067 N N . GLU A 1 266 ? 3.628 7.848 -20.358 1.00 90.31 266 GLU A N 1
ATOM 2068 C CA . GLU A 1 266 ? 3.986 7.436 -21.723 1.00 90.31 266 GLU A CA 1
ATOM 2069 C C . GLU A 1 266 ? 5.499 7.192 -21.871 1.00 90.31 266 GLU A C 1
ATOM 2071 O O . GLU A 1 266 ? 5.909 6.161 -22.406 1.00 90.31 266 GLU A O 1
ATOM 2076 N N . GLU A 1 267 ? 6.333 8.077 -21.319 1.00 93.38 267 GLU A N 1
ATOM 2077 C CA . GLU A 1 267 ? 7.793 7.918 -21.298 1.00 93.38 267 GLU A CA 1
ATOM 2078 C C . GLU A 1 267 ? 8.227 6.715 -20.459 1.00 93.38 267 GLU A C 1
ATOM 2080 O O . GLU A 1 267 ? 9.047 5.913 -20.900 1.00 93.38 267 GLU A O 1
ATOM 2085 N N . ARG A 1 268 ? 7.639 6.526 -19.275 1.00 93.50 268 ARG A N 1
ATOM 2086 C CA . ARG A 1 268 ? 7.946 5.385 -18.404 1.00 93.50 268 ARG A CA 1
ATOM 2087 C C . ARG A 1 268 ? 7.504 4.064 -19.016 1.00 93.50 268 ARG A C 1
ATOM 2089 O O . ARG A 1 268 ? 8.213 3.069 -18.904 1.00 93.50 268 ARG A O 1
ATOM 2096 N N . TYR A 1 269 ? 6.364 4.053 -19.706 1.00 92.94 269 TYR A N 1
ATOM 2097 C CA . TYR A 1 269 ? 5.934 2.909 -20.503 1.00 92.94 269 TYR A CA 1
ATOM 2098 C C . TYR A 1 269 ? 6.927 2.609 -21.638 1.00 92.94 269 TYR A C 1
ATOM 2100 O O . TYR A 1 269 ? 7.279 1.449 -21.847 1.00 92.94 269 TYR A O 1
ATOM 2108 N N . ALA A 1 270 ? 7.433 3.629 -22.337 1.00 94.38 270 ALA A N 1
ATOM 2109 C CA . ALA A 1 270 ? 8.460 3.460 -23.364 1.00 94.38 270 ALA A CA 1
ATOM 2110 C C . ALA A 1 270 ? 9.796 2.944 -22.790 1.00 94.38 270 ALA A C 1
ATOM 2112 O O . ALA A 1 270 ? 10.369 2.002 -23.338 1.00 94.38 270 ALA A O 1
ATOM 2113 N N . ALA A 1 271 ? 10.254 3.480 -21.655 1.00 95.00 271 ALA A N 1
ATOM 2114 C CA . ALA A 1 271 ? 11.436 2.992 -20.942 1.00 95.00 271 ALA A CA 1
ATOM 2115 C C . ALA A 1 271 ? 11.271 1.524 -20.505 1.00 95.00 271 ALA A C 1
ATOM 2117 O O . ALA A 1 271 ? 12.144 0.696 -20.765 1.00 95.00 271 ALA A O 1
ATOM 2118 N N . ALA A 1 272 ? 10.114 1.166 -19.946 1.00 94.06 272 ALA A N 1
ATOM 2119 C CA . ALA A 1 272 ? 9.781 -0.212 -19.600 1.00 94.06 272 ALA A CA 1
ATOM 2120 C C . ALA A 1 272 ? 9.752 -1.142 -20.830 1.00 94.06 272 ALA A C 1
ATOM 2122 O O . ALA A 1 272 ? 10.249 -2.262 -20.766 1.00 94.06 272 ALA A O 1
ATOM 2123 N N . GLN A 1 273 ? 9.258 -0.696 -21.990 1.00 94.12 273 GLN A N 1
ATOM 2124 C CA . GLN A 1 273 ? 9.326 -1.490 -23.230 1.00 94.12 273 GLN A CA 1
ATOM 2125 C C . GLN A 1 273 ? 10.769 -1.733 -23.717 1.00 94.12 273 GLN A C 1
ATOM 2127 O O . GLN A 1 273 ? 11.042 -2.768 -24.331 1.00 94.12 273 GLN A O 1
ATOM 2132 N N . LEU A 1 274 ? 11.701 -0.836 -23.382 1.00 95.12 274 LEU A N 1
ATOM 2133 C CA . LEU A 1 274 ? 13.155 -0.991 -23.548 1.00 95.12 274 LEU A CA 1
ATOM 2134 C C . LEU A 1 274 ? 13.812 -1.794 -22.404 1.00 95.12 274 LEU A C 1
ATOM 2136 O O . LEU A 1 274 ? 15.033 -1.802 -22.260 1.00 95.12 274 LEU A O 1
ATOM 2140 N N . CYS A 1 275 ? 13.001 -2.474 -21.589 1.00 95.62 275 CYS A N 1
ATOM 2141 C CA . CYS A 1 275 ? 13.394 -3.244 -20.411 1.00 95.62 275 CYS A CA 1
ATOM 2142 C C . CYS A 1 275 ? 14.096 -2.455 -19.298 1.00 95.62 275 CYS A C 1
ATOM 2144 O O . CYS A 1 275 ? 14.622 -3.073 -18.373 1.00 95.62 275 CYS A O 1
ATOM 2146 N N . PHE A 1 276 ? 14.068 -1.119 -19.322 1.00 93.81 276 PHE A N 1
ATOM 2147 C CA . PHE A 1 276 ? 14.454 -0.361 -18.139 1.00 93.81 276 PHE A CA 1
ATOM 2148 C C . PHE A 1 276 ? 13.448 -0.614 -17.013 1.00 93.81 276 PHE A C 1
ATOM 2150 O O . PHE A 1 276 ? 12.234 -0.610 -17.215 1.00 93.81 276 PHE A O 1
ATOM 2157 N N . VAL A 1 277 ? 13.976 -0.785 -15.811 1.00 91.25 277 VAL A N 1
ATOM 2158 C CA . VAL A 1 277 ? 13.284 -0.565 -14.539 1.00 91.25 277 VAL A CA 1
ATOM 2159 C C . VAL A 1 277 ? 13.947 0.614 -13.830 1.00 91.25 277 VAL A C 1
ATOM 2161 O O . VAL A 1 277 ? 15.041 1.034 -14.225 1.00 91.25 277 VAL A O 1
ATOM 2164 N N . ARG A 1 278 ? 13.347 1.109 -12.740 1.00 89.56 278 ARG A N 1
ATOM 2165 C CA . ARG A 1 278 ? 13.911 2.196 -11.919 1.00 89.56 278 ARG A CA 1
ATOM 2166 C C . ARG A 1 278 ? 15.418 2.044 -11.678 1.00 89.56 278 ARG A C 1
ATOM 2168 O O . ARG A 1 278 ? 16.189 2.931 -12.026 1.00 89.56 278 ARG A O 1
ATOM 2175 N N . ARG A 1 279 ? 15.844 0.892 -11.148 1.00 85.06 279 ARG A N 1
ATOM 2176 C CA . ARG A 1 279 ? 17.241 0.626 -10.763 1.00 85.06 279 ARG A CA 1
ATOM 2177 C C . ARG A 1 279 ? 18.234 0.725 -11.931 1.00 85.06 279 ARG A C 1
ATOM 2179 O O . ARG A 1 279 ? 19.335 1.225 -11.742 1.00 85.06 279 ARG A O 1
ATOM 2186 N N . SER A 1 280 ? 17.846 0.297 -13.133 1.00 89.31 280 SER A N 1
ATOM 2187 C CA . SER A 1 280 ? 18.667 0.439 -14.350 1.00 89.31 280 SER A CA 1
ATOM 2188 C C . SER A 1 280 ? 18.595 1.836 -14.984 1.00 89.31 280 SER A C 1
ATOM 2190 O O . SER A 1 280 ? 19.487 2.205 -15.741 1.00 89.31 280 SER A O 1
ATOM 2192 N N . TRP A 1 281 ? 17.536 2.605 -14.704 1.00 91.69 281 TRP A N 1
ATOM 2193 C CA . TRP A 1 281 ? 17.316 3.946 -15.255 1.00 91.69 281 TRP A CA 1
ATOM 2194 C C . TRP A 1 281 ? 18.017 5.040 -14.439 1.00 91.69 281 TRP A C 1
ATOM 2196 O O . TRP A 1 281 ? 18.733 5.878 -14.991 1.00 91.69 281 TRP A O 1
ATOM 2206 N N . ASP A 1 282 ? 17.829 5.016 -13.117 1.00 88.00 282 ASP A N 1
ATOM 2207 C CA . ASP A 1 282 ? 18.420 5.985 -12.187 1.00 88.00 282 ASP A CA 1
ATOM 2208 C C . ASP A 1 282 ? 19.924 5.711 -11.964 1.00 88.00 282 ASP A C 1
ATOM 2210 O O . ASP A 1 282 ? 20.684 6.629 -11.655 1.00 88.00 282 ASP A O 1
ATOM 2214 N N . GLY A 1 283 ? 20.374 4.466 -12.180 1.00 77.38 283 GLY A N 1
ATOM 2215 C CA . GLY A 1 283 ? 21.777 4.023 -12.127 1.00 77.38 283 GLY A CA 1
ATOM 2216 C C . GLY A 1 283 ? 22.313 3.769 -10.713 1.00 77.38 283 GLY A C 1
ATOM 2217 O O . GLY A 1 283 ? 23.060 2.816 -10.504 1.00 77.38 283 GLY A O 1
ATOM 2218 N N . GLU A 1 284 ? 21.875 4.567 -9.742 1.00 70.81 284 GLU A N 1
ATOM 2219 C CA . GLU A 1 284 ? 22.025 4.333 -8.302 1.00 70.81 284 GLU A CA 1
ATOM 2220 C C . GLU A 1 284 ? 20.644 4.409 -7.628 1.00 70.81 284 GLU A C 1
ATOM 2222 O O . GLU A 1 284 ? 19.702 4.987 -8.178 1.00 70.81 284 GLU A O 1
ATOM 2227 N N . GLU A 1 285 ? 20.499 3.852 -6.422 1.00 65.25 285 GLU A N 1
ATOM 2228 C CA . GLU A 1 285 ? 19.277 4.034 -5.629 1.00 65.25 285 GLU A CA 1
ATOM 2229 C C . GLU A 1 285 ? 19.213 5.450 -5.054 1.00 65.25 285 GLU A C 1
ATOM 2231 O O . GLU A 1 285 ? 19.598 5.729 -3.918 1.00 65.25 285 GLU A O 1
ATOM 2236 N N . ILE A 1 286 ? 18.694 6.366 -5.868 1.00 60.78 286 ILE A N 1
ATOM 2237 C CA . ILE A 1 286 ? 18.370 7.725 -5.448 1.00 60.78 286 ILE A CA 1
ATOM 2238 C C . ILE A 1 286 ? 17.099 7.650 -4.609 1.00 60.78 286 ILE A C 1
ATOM 2240 O O . ILE A 1 286 ? 15.977 7.716 -5.113 1.00 60.78 286 ILE A O 1
ATOM 2244 N N . LEU A 1 287 ? 17.297 7.445 -3.311 1.00 68.12 287 LEU A N 1
ATOM 2245 C CA . LEU A 1 287 ? 16.276 7.639 -2.297 1.00 68.12 287 LEU A CA 1
ATOM 2246 C C . LEU A 1 287 ? 16.190 9.132 -1.958 1.00 68.12 287 LEU A C 1
ATOM 2248 O O . LEU A 1 287 ? 17.212 9.815 -1.833 1.00 68.12 287 LEU A O 1
ATOM 2252 N N . TYR A 1 288 ? 14.973 9.639 -1.773 1.00 70.94 288 TYR A N 1
ATOM 2253 C CA . TYR A 1 288 ? 14.773 10.958 -1.168 1.00 70.94 288 TYR A CA 1
ATOM 2254 C C . TYR A 1 288 ? 15.198 10.920 0.316 1.00 70.94 288 TYR A C 1
ATOM 2256 O O . TYR A 1 288 ? 15.491 9.850 0.852 1.00 70.94 288 TYR A O 1
ATOM 2264 N N . SER A 1 289 ? 15.254 12.076 0.994 1.00 67.19 289 SER A N 1
ATOM 2265 C CA . SER A 1 289 ? 15.831 12.221 2.353 1.00 67.19 289 SER A CA 1
ATOM 2266 C C . SER A 1 289 ? 15.315 11.226 3.396 1.00 67.19 289 SER A C 1
ATOM 2268 O O . SER A 1 289 ? 16.011 10.932 4.366 1.00 67.19 289 SER A O 1
ATOM 2270 N N . ASP A 1 290 ? 14.113 10.707 3.166 1.00 70.50 290 ASP A N 1
ATOM 2271 C CA . ASP A 1 290 ? 13.342 9.894 4.094 1.00 70.50 290 ASP A CA 1
ATOM 2272 C C . ASP A 1 290 ? 13.333 8.399 3.686 1.00 70.50 290 ASP A C 1
ATOM 2274 O O . ASP A 1 290 ? 12.532 7.627 4.198 1.00 70.50 290 ASP A O 1
ATOM 2278 N N . MET A 1 291 ? 14.239 7.982 2.785 1.00 83.00 291 MET A N 1
ATOM 2279 C CA . MET A 1 291 ? 14.405 6.617 2.235 1.00 83.00 291 MET A CA 1
ATOM 2280 C C . MET A 1 291 ? 13.343 6.154 1.217 1.00 83.00 291 MET A C 1
ATOM 2282 O O . MET A 1 291 ? 13.286 4.973 0.882 1.00 83.00 291 MET A O 1
ATOM 2286 N N . PHE A 1 292 ? 12.528 7.065 0.681 1.00 88.38 292 PHE A N 1
ATOM 2287 C CA . PHE A 1 292 ? 11.446 6.721 -0.253 1.00 88.38 292 PHE A CA 1
ATOM 2288 C C . PHE A 1 292 ? 11.825 6.873 -1.736 1.00 88.38 292 PHE A C 1
ATOM 2290 O O . PHE A 1 292 ? 12.706 7.671 -2.073 1.00 88.38 292 PHE A O 1
ATOM 2297 N N . PRO A 1 293 ? 11.136 6.145 -2.640 1.00 86.81 293 PRO A N 1
ATOM 2298 C CA . PRO A 1 293 ? 11.284 6.257 -4.093 1.00 86.81 293 PRO A CA 1
ATOM 2299 C C . PRO A 1 293 ? 10.898 7.623 -4.668 1.00 86.81 293 PRO A C 1
ATOM 2301 O O . PRO A 1 293 ? 11.401 7.989 -5.725 1.00 86.81 293 PRO A O 1
ATOM 2304 N N . ILE A 1 294 ? 9.998 8.348 -4.001 1.00 89.88 294 ILE A N 1
ATOM 2305 C CA . ILE A 1 294 ? 9.444 9.639 -4.423 1.00 89.88 294 ILE A CA 1
ATOM 2306 C C . ILE A 1 294 ? 9.197 10.541 -3.208 1.00 89.88 294 ILE A C 1
ATOM 2308 O O . ILE A 1 294 ? 9.172 10.074 -2.070 1.00 89.88 294 ILE A O 1
ATOM 2312 N N . ASN A 1 295 ? 8.970 11.836 -3.441 1.00 89.94 295 ASN A N 1
ATOM 2313 C CA . ASN A 1 295 ? 8.585 12.772 -2.381 1.00 89.94 295 ASN A CA 1
ATOM 2314 C C . ASN A 1 295 ? 7.225 12.411 -1.756 1.00 89.94 295 ASN A C 1
ATOM 2316 O O . ASN A 1 295 ? 6.280 12.064 -2.468 1.00 89.94 295 ASN A O 1
ATOM 2320 N N . LYS A 1 296 ? 7.123 12.565 -0.431 1.00 89.50 296 LYS A N 1
ATOM 2321 C CA . LYS A 1 296 ? 5.906 12.342 0.361 1.00 89.50 296 LYS A CA 1
ATOM 2322 C C . LYS A 1 296 ? 4.918 13.520 0.206 1.00 89.50 296 LYS A C 1
ATOM 2324 O O . LYS A 1 296 ? 5.312 14.655 0.479 1.00 89.50 296 LYS A O 1
ATOM 2329 N N . PRO A 1 297 ? 3.655 13.300 -0.224 1.00 92.56 297 PRO A N 1
ATOM 2330 C CA . PRO A 1 297 ? 2.635 14.345 -0.323 1.00 92.56 297 PRO A CA 1
ATOM 2331 C C . PRO A 1 297 ? 2.405 15.041 1.017 1.00 92.56 297 PRO A C 1
ATOM 2333 O O . PRO A 1 297 ? 2.143 14.379 2.014 1.00 92.56 297 PRO A O 1
ATOM 2336 N N . GLY A 1 298 ? 2.462 16.374 1.053 1.00 89.62 298 GLY A N 1
ATOM 2337 C CA . GLY A 1 298 ? 2.363 17.114 2.316 1.00 89.62 298 GLY A CA 1
ATOM 2338 C C . GLY A 1 298 ? 1.004 16.995 3.016 1.00 89.62 298 GLY A C 1
ATOM 2339 O O . GLY A 1 298 ? 0.959 16.973 4.239 1.00 89.62 298 GLY A O 1
ATOM 2340 N N . VAL A 1 299 ? -0.095 16.902 2.257 1.00 95.88 299 VAL A N 1
ATOM 2341 C CA . VAL A 1 299 ? -1.465 16.988 2.803 1.00 95.88 299 VAL A CA 1
ATOM 2342 C C . VAL A 1 299 ? -1.963 15.658 3.371 1.00 95.88 299 VAL A C 1
ATOM 2344 O O . VAL A 1 299 ? -2.620 15.647 4.404 1.00 95.88 299 VAL A O 1
ATOM 2347 N N . ARG A 1 300 ? -1.645 14.519 2.739 1.00 94.50 300 ARG A N 1
ATOM 2348 C CA . ARG A 1 300 ? -2.240 13.211 3.086 1.00 94.50 300 ARG A CA 1
ATOM 2349 C C . ARG A 1 300 ? -1.986 12.757 4.525 1.00 94.50 300 ARG A C 1
ATOM 2351 O O . ARG A 1 300 ? -2.786 12.002 5.070 1.00 94.50 300 ARG A O 1
ATOM 2358 N N . PHE A 1 301 ? -0.870 13.189 5.105 1.00 93.94 301 PHE A N 1
ATOM 2359 C CA . PHE A 1 301 ? -0.413 12.804 6.445 1.00 93.94 301 PHE A CA 1
ATOM 2360 C C . PHE A 1 301 ? -0.719 13.884 7.493 1.00 93.94 301 PHE A C 1
ATOM 2362 O O . PHE A 1 301 ? -0.099 13.921 8.553 1.00 93.94 301 PHE A O 1
ATOM 2369 N N . VAL A 1 302 ? -1.651 14.782 7.167 1.00 95.69 302 VAL A N 1
ATOM 2370 C CA . VAL A 1 302 ? -2.278 15.732 8.085 1.00 95.69 302 VAL A CA 1
ATOM 2371 C C . VAL A 1 302 ? -3.616 15.139 8.522 1.00 95.69 302 VAL A C 1
ATOM 2373 O O . VAL A 1 302 ? -4.375 14.627 7.699 1.00 95.69 302 VAL A O 1
ATOM 2376 N N . GLU A 1 303 ? -3.899 15.194 9.819 1.00 96.19 303 GLU A N 1
ATOM 2377 C CA . GLU A 1 303 ? -5.166 14.749 10.405 1.00 96.19 303 GLU A CA 1
ATOM 2378 C C . GLU A 1 303 ? -6.359 15.506 9.789 1.00 96.19 303 GLU A C 1
ATOM 2380 O O . GLU A 1 303 ? -6.278 16.712 9.554 1.00 96.19 303 GLU A O 1
ATOM 2385 N N . TRP A 1 304 ? -7.493 14.830 9.579 1.00 97.31 304 TRP A N 1
ATOM 2386 C CA . TRP A 1 304 ? -8.701 15.416 8.984 1.00 97.31 304 TRP A CA 1
ATOM 2387 C C . TRP A 1 304 ? -9.137 16.729 9.642 1.00 97.31 304 TRP A C 1
ATOM 2389 O O . TRP A 1 304 ? -9.537 17.664 8.951 1.00 97.31 304 TRP A O 1
ATOM 2399 N N . SER A 1 305 ? -9.065 16.821 10.973 1.00 96.00 305 SER A N 1
ATOM 2400 C CA . SER A 1 305 ? -9.445 18.028 11.718 1.00 96.00 305 SER A CA 1
ATOM 240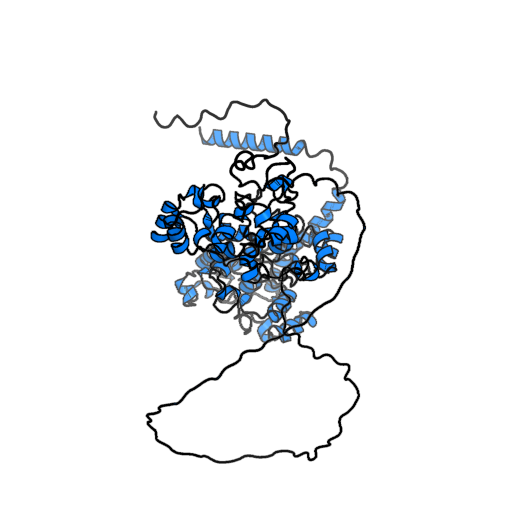1 C C . SER A 1 305 ? -8.632 19.257 11.281 1.00 96.00 305 SER A C 1
ATOM 2403 O O . SER A 1 305 ? -9.209 20.334 11.112 1.00 96.00 305 SER A O 1
ATOM 2405 N N . GLN A 1 306 ? -7.343 19.054 10.986 1.00 96.75 306 GLN A N 1
ATOM 2406 C CA . GLN A 1 306 ? -6.336 20.059 10.633 1.00 96.75 306 GLN A CA 1
ATOM 2407 C C . GLN A 1 306 ? -6.315 20.429 9.134 1.00 96.75 306 GLN A C 1
ATOM 2409 O O . GLN A 1 306 ? -5.609 21.359 8.744 1.00 96.75 306 GLN A O 1
ATOM 2414 N N . LEU A 1 307 ? -7.078 19.733 8.282 1.00 97.38 307 LEU A N 1
ATOM 2415 C CA . LEU A 1 307 ? -7.239 20.094 6.867 1.00 97.38 307 LEU A CA 1
ATOM 2416 C C . LEU A 1 307 ? -8.025 21.405 6.701 1.00 97.38 307 LEU A C 1
ATOM 2418 O O . LEU A 1 307 ? -8.978 21.659 7.443 1.00 97.38 307 LEU A O 1
ATOM 2422 N N . SER A 1 308 ? -7.707 22.197 5.674 1.00 97.94 308 SER A N 1
ATOM 2423 C CA . SER A 1 308 ? -8.554 23.332 5.273 1.00 97.94 308 SER A CA 1
ATOM 2424 C C . SER A 1 308 ? -9.895 22.860 4.697 1.00 97.94 308 SER A C 1
ATOM 2426 O O . SER A 1 308 ? -10.039 21.703 4.292 1.00 97.94 308 SER A O 1
ATOM 2428 N N . ASP A 1 309 ? -10.884 23.752 4.625 1.00 97.94 309 ASP A N 1
ATOM 2429 C CA . ASP A 1 309 ? -12.195 23.423 4.049 1.00 97.94 309 ASP A CA 1
ATOM 2430 C C . ASP A 1 309 ? -12.083 23.008 2.569 1.00 97.94 309 ASP A C 1
ATOM 2432 O O . ASP A 1 309 ? -12.765 22.083 2.132 1.00 97.94 309 ASP A O 1
ATOM 2436 N N . GLU A 1 310 ? -11.165 23.609 1.804 1.00 98.12 310 GLU A N 1
ATOM 2437 C CA . GLU A 1 310 ? -10.892 23.229 0.411 1.00 98.12 310 GLU A CA 1
ATOM 2438 C C . GLU A 1 310 ? -10.236 21.843 0.299 1.00 98.12 310 GLU A C 1
ATOM 2440 O O . GLU A 1 310 ? -10.533 21.080 -0.624 1.00 98.12 310 GLU A O 1
ATOM 2445 N N . GLN A 1 311 ? -9.357 21.493 1.244 1.00 98.38 311 GLN A N 1
ATOM 2446 C CA . GLN A 1 311 ? -8.748 20.161 1.317 1.00 98.38 311 GLN A CA 1
ATOM 2447 C C . GLN A 1 311 ? -9.790 19.103 1.698 1.00 98.38 311 GLN A C 1
ATOM 2449 O O . GLN A 1 311 ? -9.838 18.052 1.062 1.00 98.38 311 GLN A O 1
ATOM 2454 N N . LYS A 1 312 ? -10.675 19.403 2.659 1.00 98.56 312 LYS A N 1
ATOM 2455 C CA . LYS A 1 312 ? -11.823 18.552 3.017 1.00 98.56 312 LYS A CA 1
ATOM 2456 C C . LYS A 1 312 ? -12.749 18.347 1.817 1.00 98.56 312 LYS A C 1
ATOM 2458 O O . LYS A 1 312 ? -13.003 17.204 1.460 1.00 98.56 312 LYS A O 1
ATOM 2463 N N . GLU A 1 313 ? -13.150 19.410 1.113 1.00 98.31 313 GLU A N 1
ATOM 2464 C CA . GLU A 1 313 ? -13.984 19.305 -0.100 1.00 98.31 313 GLU A CA 1
ATOM 2465 C C . GLU A 1 313 ? -13.314 18.436 -1.185 1.00 98.31 313 GLU A C 1
ATOM 2467 O O . GLU A 1 313 ? -13.976 17.674 -1.892 1.00 98.31 313 GLU A O 1
ATOM 2472 N N . SER A 1 314 ? -11.989 18.522 -1.322 1.00 98.38 314 SER A N 1
ATOM 2473 C CA . SER A 1 314 ? -11.214 17.704 -2.267 1.00 98.38 314 SER A CA 1
ATOM 2474 C C . SER A 1 314 ? -11.154 16.232 -1.841 1.00 98.38 314 SER A C 1
ATOM 2476 O O . SER A 1 314 ? -11.363 15.337 -2.660 1.00 98.38 314 SER A O 1
ATOM 2478 N N . ALA A 1 315 ? -10.964 15.959 -0.551 1.00 98.31 315 ALA A N 1
ATOM 2479 C CA . ALA A 1 315 ? -10.999 14.607 -0.003 1.00 98.31 315 ALA A CA 1
ATOM 2480 C C . ALA A 1 315 ? -12.410 13.980 -0.093 1.00 98.31 315 ALA A C 1
ATOM 2482 O O . ALA A 1 315 ? -12.550 12.822 -0.488 1.00 98.31 315 ALA A O 1
ATOM 2483 N N . GLU A 1 316 ? -13.472 14.749 0.155 1.00 98.19 316 GLU A N 1
ATOM 2484 C CA . GLU A 1 316 ? -14.865 14.303 0.004 1.00 98.19 316 GLU A CA 1
ATOM 2485 C C . GLU A 1 316 ? -15.206 13.938 -1.454 1.00 98.19 316 GLU A C 1
ATOM 2487 O O . GLU A 1 316 ? -15.907 12.952 -1.692 1.00 98.19 316 GLU A O 1
ATOM 2492 N N . LYS A 1 317 ? -14.660 14.650 -2.456 1.00 98.19 317 LYS A N 1
ATOM 2493 C CA . LYS A 1 317 ? -14.795 14.282 -3.888 1.00 98.19 317 LYS A CA 1
ATOM 2494 C C . LYS A 1 317 ? -14.151 12.933 -4.229 1.00 98.19 317 LYS A C 1
ATOM 2496 O O . LYS A 1 317 ? -14.578 12.302 -5.195 1.00 98.19 317 LYS A O 1
ATOM 2501 N N . LEU A 1 318 ? -13.147 12.501 -3.463 1.00 97.94 318 LEU A N 1
ATOM 2502 C CA . LEU A 1 318 ? -12.530 11.171 -3.552 1.00 97.94 318 LEU A CA 1
ATOM 2503 C C . LEU A 1 318 ? -13.295 10.105 -2.744 1.00 97.94 318 LEU A C 1
ATOM 2505 O O . LEU A 1 318 ? -12.979 8.922 -2.845 1.00 97.94 318 LEU A O 1
ATOM 2509 N N . GLY A 1 319 ? -14.309 10.498 -1.967 1.00 96.62 319 GLY A N 1
ATOM 2510 C CA . GLY A 1 319 ? -15.067 9.603 -1.093 1.00 96.62 319 GLY A CA 1
ATOM 2511 C C . GLY A 1 319 ? -14.426 9.368 0.277 1.00 96.62 319 GLY A C 1
ATOM 2512 O O . GLY A 1 319 ? -14.756 8.373 0.922 1.00 96.62 319 GLY A O 1
ATOM 2513 N N . TYR A 1 320 ? -13.522 10.246 0.724 1.00 97.56 320 TYR A N 1
ATOM 2514 C CA . TYR A 1 320 ? -13.037 10.224 2.103 1.00 97.56 320 TYR A CA 1
ATOM 2515 C C . TYR A 1 320 ? -14.062 10.822 3.076 1.00 97.56 320 TYR A C 1
ATOM 2517 O O . TYR A 1 320 ? -14.661 11.864 2.818 1.00 97.56 320 TYR A O 1
ATOM 2525 N N . GLU A 1 321 ? -14.186 10.180 4.233 1.00 96.12 321 GLU A N 1
ATOM 2526 C CA . GLU A 1 321 ? -14.762 10.722 5.462 1.00 96.12 321 GLU A CA 1
ATOM 2527 C C . GLU A 1 321 ? -13.634 10.873 6.504 1.00 96.12 321 GLU A C 1
ATOM 2529 O O . GLU A 1 321 ? -12.559 10.298 6.338 1.00 96.12 321 GLU A O 1
ATOM 2534 N N . ASN A 1 322 ? -13.881 11.571 7.620 1.00 95.12 322 ASN A N 1
ATOM 2535 C CA . ASN A 1 322 ? -12.898 11.783 8.701 1.00 95.12 322 ASN A CA 1
ATOM 2536 C C . ASN A 1 322 ? -12.122 10.500 9.088 1.00 95.12 322 ASN A C 1
ATOM 2538 O O . ASN A 1 322 ? -10.894 10.462 9.031 1.00 95.12 322 ASN A O 1
ATOM 2542 N N . VAL A 1 323 ? -12.841 9.410 9.383 1.00 93.25 323 VAL A N 1
ATOM 2543 C CA . VAL A 1 323 ? -12.230 8.131 9.793 1.00 93.25 323 VAL A CA 1
ATOM 2544 C C . VAL A 1 323 ? -11.455 7.463 8.652 1.00 93.25 323 VAL A C 1
ATOM 2546 O O . VAL A 1 323 ? -10.376 6.924 8.882 1.00 93.25 323 VAL A O 1
ATOM 2549 N N . THR A 1 324 ? -11.973 7.492 7.420 1.00 95.75 324 THR A N 1
ATOM 2550 C CA . THR A 1 324 ? -11.320 6.823 6.280 1.00 95.75 324 THR A CA 1
ATOM 2551 C C . THR A 1 324 ? -10.153 7.635 5.717 1.00 95.75 324 THR A C 1
ATOM 2553 O O . THR A 1 324 ? -9.353 7.097 4.964 1.00 95.75 324 THR A O 1
ATOM 2556 N N . TRP A 1 325 ? -10.045 8.921 6.065 1.00 97.25 325 TRP A N 1
ATOM 2557 C CA . TRP A 1 325 ? -8.848 9.727 5.840 1.00 97.25 325 TRP A CA 1
ATOM 2558 C C . TRP A 1 325 ? -7.791 9.462 6.915 1.00 97.25 325 TRP A C 1
ATOM 2560 O O . TRP A 1 325 ? -6.629 9.210 6.592 1.00 97.25 325 TRP A O 1
ATOM 2570 N N . ASN A 1 326 ? -8.180 9.485 8.194 1.00 96.31 326 ASN A N 1
ATOM 2571 C CA . ASN A 1 326 ? -7.241 9.317 9.305 1.00 96.31 326 ASN A CA 1
ATOM 2572 C C . ASN A 1 326 ? -6.616 7.915 9.387 1.00 96.31 326 ASN A C 1
ATOM 2574 O O . ASN A 1 326 ? -5.567 7.783 10.011 1.00 96.31 326 ASN A O 1
ATOM 2578 N N . VAL A 1 327 ? -7.201 6.895 8.748 1.00 95.19 327 VAL A N 1
ATOM 2579 C CA . VAL A 1 327 ? -6.696 5.511 8.752 1.00 95.19 327 VAL A CA 1
ATOM 2580 C C . VAL A 1 327 ? -6.471 5.003 7.328 1.00 95.19 327 VAL A C 1
ATOM 2582 O O . VAL A 1 327 ? -7.397 4.971 6.521 1.00 95.19 327 VAL A O 1
ATOM 2585 N N . PHE A 1 328 ? -5.247 4.558 7.040 1.00 94.25 328 PHE A N 1
ATOM 2586 C CA . PHE A 1 328 ? -4.842 4.050 5.724 1.00 94.25 328 PHE A CA 1
ATOM 2587 C C . PHE A 1 328 ? -5.521 2.724 5.347 1.00 94.25 328 PHE A C 1
ATOM 2589 O O . PHE A 1 328 ? -5.657 1.807 6.166 1.00 94.25 328 PHE A O 1
ATOM 2596 N N . GLY A 1 329 ? -5.903 2.602 4.074 1.00 92.44 329 GLY A N 1
ATOM 2597 C CA . GLY A 1 329 ? -6.513 1.400 3.508 1.00 92.44 329 GLY A CA 1
ATOM 2598 C C . GLY A 1 329 ? -7.944 1.161 3.998 1.00 92.44 329 GLY A C 1
ATOM 2599 O O . GLY A 1 329 ? -8.347 0.004 4.152 1.00 92.44 329 GLY A O 1
ATOM 2600 N N . LEU A 1 330 ? -8.683 2.233 4.308 1.00 93.00 330 LEU A N 1
ATOM 2601 C CA . LEU A 1 330 ? -10.114 2.182 4.642 1.00 93.00 330 LEU A CA 1
ATOM 2602 C C . LEU A 1 330 ? -11.001 2.812 3.570 1.00 93.00 330 LEU A C 1
ATOM 2604 O O . LEU A 1 330 ? -12.162 2.415 3.436 1.00 93.00 330 LEU A O 1
ATOM 2608 N N . ALA A 1 331 ? -10.504 3.798 2.822 1.00 95.06 331 ALA A N 1
ATOM 2609 C CA . ALA A 1 331 ? -11.297 4.412 1.772 1.00 95.06 331 ALA A CA 1
ATOM 2610 C C . ALA A 1 331 ? -11.195 3.566 0.497 1.00 95.06 331 ALA A C 1
ATOM 2612 O O . ALA A 1 331 ? -10.113 3.386 -0.043 1.00 95.06 331 ALA A O 1
ATOM 2613 N N . THR A 1 332 ? -12.326 3.127 -0.065 1.00 94.25 332 THR A N 1
ATOM 2614 C CA . THR A 1 332 ? -12.368 2.317 -1.314 1.00 94.25 332 THR A CA 1
ATOM 2615 C C . THR A 1 332 ? -11.765 2.998 -2.562 1.00 94.25 332 THR A C 1
ATOM 2617 O O . THR A 1 332 ? -11.717 2.427 -3.653 1.00 94.25 332 THR A O 1
ATOM 2620 N N . VAL A 1 333 ? -11.342 4.258 -2.439 1.00 97.00 333 VAL A N 1
ATOM 2621 C CA . VAL A 1 333 ? -10.546 4.966 -3.445 1.00 97.00 333 VAL A CA 1
ATOM 2622 C C . VAL A 1 333 ? -9.069 4.557 -3.395 1.00 97.00 333 VAL A C 1
ATOM 2624 O O . VAL A 1 333 ? -8.454 4.469 -4.451 1.00 97.00 333 VAL A O 1
ATOM 2627 N N . GLU A 1 334 ? -8.532 4.223 -2.217 1.00 96.94 334 GLU A N 1
ATOM 2628 C CA . GLU A 1 334 ? -7.150 3.760 -2.005 1.00 96.94 334 GLU A CA 1
ATOM 2629 C C . GLU A 1 334 ? -6.903 2.399 -2.685 1.00 96.94 334 GLU A C 1
ATOM 2631 O O . GLU A 1 334 ? -5.827 2.172 -3.230 1.00 96.94 334 GLU A O 1
ATOM 2636 N N . ASP A 1 335 ? -7.931 1.549 -2.805 1.00 95.44 335 ASP A N 1
ATOM 2637 C CA . ASP A 1 335 ? -7.891 0.267 -3.535 1.00 95.44 335 ASP A CA 1
ATOM 2638 C C . ASP A 1 335 ? -7.733 0.415 -5.071 1.00 95.44 335 ASP A C 1
ATOM 2640 O O . ASP A 1 335 ? -7.705 -0.582 -5.798 1.00 95.44 335 ASP A O 1
ATOM 2644 N N . ARG A 1 336 ? -7.686 1.644 -5.611 1.00 96.75 336 ARG A N 1
ATOM 2645 C CA . ARG A 1 336 ? -7.656 1.918 -7.058 1.00 96.75 336 ARG A CA 1
ATOM 2646 C C . ARG A 1 336 ? -6.380 2.630 -7.492 1.00 96.75 336 ARG A C 1
ATOM 2648 O O . ARG A 1 336 ? -6.081 3.718 -7.009 1.00 96.75 336 ARG A O 1
ATOM 2655 N N . ALA A 1 337 ? -5.724 2.091 -8.519 1.00 96.81 337 ALA A N 1
ATOM 2656 C CA . ALA A 1 337 ? -4.687 2.807 -9.250 1.00 96.81 337 ALA A CA 1
ATOM 2657 C C . ALA A 1 337 ? -5.226 4.089 -9.905 1.00 96.81 337 ALA A C 1
ATOM 2659 O O . ALA A 1 337 ? -6.396 4.174 -10.301 1.00 96.81 337 ALA A O 1
ATOM 2660 N N . TRP A 1 338 ? -4.333 5.045 -10.143 1.00 96.81 338 TRP A N 1
ATOM 2661 C CA . TRP A 1 338 ? -4.586 6.314 -10.806 1.00 96.81 338 TRP A CA 1
ATOM 2662 C C . TRP A 1 338 ? -5.322 6.127 -12.128 1.00 96.81 338 TRP A C 1
ATOM 2664 O O . TRP A 1 338 ? -6.298 6.817 -12.414 1.00 96.81 338 TRP A O 1
ATOM 2674 N N . ASN A 1 339 ? -4.926 5.151 -12.949 1.00 94.62 339 ASN A N 1
ATOM 2675 C CA . ASN A 1 339 ? -5.586 4.899 -14.232 1.00 94.62 339 ASN A CA 1
ATOM 2676 C C . ASN A 1 339 ? -7.060 4.439 -14.104 1.00 94.62 339 ASN A C 1
ATOM 2678 O O . ASN A 1 339 ? -7.797 4.550 -15.087 1.00 94.62 339 ASN A O 1
ATOM 2682 N N . LYS A 1 340 ? -7.510 4.004 -12.915 1.00 96.88 340 LYS A N 1
ATOM 2683 C CA . LYS A 1 340 ? -8.904 3.643 -12.590 1.00 96.88 340 LYS A CA 1
ATOM 2684 C C . LYS A 1 340 ? -9.687 4.768 -11.894 1.00 96.88 340 LYS A C 1
ATOM 2686 O O . LYS A 1 340 ? -10.898 4.624 -11.713 1.00 96.88 340 LYS A O 1
ATOM 2691 N N . LEU A 1 341 ? -9.044 5.881 -11.534 1.00 97.12 341 LEU A N 1
ATOM 2692 C CA . LEU A 1 341 ? -9.731 7.085 -11.060 1.00 97.12 341 LEU A CA 1
ATOM 2693 C C . LEU A 1 341 ? -10.432 7.814 -12.217 1.00 97.12 341 LEU A C 1
ATOM 2695 O O . LEU A 1 341 ? -9.901 7.941 -13.328 1.00 97.12 341 LEU A O 1
ATOM 2699 N N . THR A 1 342 ? -11.624 8.338 -11.944 1.00 97.50 342 THR A N 1
ATOM 2700 C CA . THR A 1 342 ? -12.356 9.239 -12.841 1.00 97.50 342 THR A CA 1
ATOM 2701 C C . THR A 1 342 ? -11.637 10.584 -12.989 1.00 97.50 342 THR A C 1
ATOM 2703 O O . THR A 1 342 ? -10.793 10.957 -12.178 1.00 97.50 342 THR A O 1
ATOM 2706 N N . THR A 1 343 ? -11.991 11.367 -14.012 1.00 97.25 343 THR A N 1
ATOM 2707 C CA . THR A 1 343 ? -11.417 12.711 -14.217 1.00 97.25 343 THR A CA 1
ATOM 2708 C C . THR A 1 343 ? -11.639 13.645 -13.022 1.00 97.25 343 THR A C 1
ATOM 2710 O O . THR A 1 343 ? -10.761 14.443 -12.716 1.00 97.25 343 THR A O 1
ATOM 2713 N N . GLN A 1 344 ? -12.783 13.535 -12.335 1.00 97.94 344 GLN A N 1
ATOM 2714 C CA . GLN A 1 344 ? -13.080 14.349 -11.152 1.00 97.94 344 GLN A CA 1
ATOM 2715 C C . GLN A 1 344 ? -12.238 13.922 -9.942 1.00 97.94 344 GLN A C 1
ATOM 2717 O O . GLN A 1 344 ? -11.714 14.780 -9.241 1.00 97.94 344 GLN A O 1
ATOM 2722 N N . GLU A 1 345 ? -12.075 12.615 -9.726 1.00 98.31 345 GLU A N 1
ATOM 2723 C CA . GLU A 1 345 ? -11.209 12.081 -8.668 1.00 98.31 345 GLU A CA 1
ATOM 2724 C C . GLU A 1 345 ? -9.745 12.476 -8.903 1.00 98.31 345 GLU A C 1
ATOM 2726 O O . GLU A 1 345 ? -9.097 12.961 -7.985 1.00 98.31 345 GLU A O 1
ATOM 2731 N N . LYS A 1 346 ? -9.237 12.382 -10.140 1.00 98.25 346 LYS A N 1
ATOM 2732 C CA . LYS A 1 346 ? -7.875 12.840 -10.478 1.00 98.25 346 LYS A CA 1
ATOM 2733 C C . LYS A 1 346 ? -7.657 14.313 -10.166 1.00 98.25 346 LYS A C 1
ATOM 2735 O O . LYS A 1 346 ? -6.677 14.641 -9.513 1.00 98.25 346 LYS A O 1
ATOM 2740 N N . GLN A 1 347 ? -8.587 15.179 -10.572 1.00 98.12 347 GLN A N 1
ATOM 2741 C CA . GLN A 1 347 ? -8.497 16.607 -10.267 1.00 98.12 347 GLN A CA 1
ATOM 2742 C C . GLN A 1 347 ? -8.504 16.859 -8.748 1.00 98.12 347 GLN A C 1
ATOM 2744 O O . GLN A 1 347 ? -7.707 17.647 -8.254 1.00 98.12 347 GLN A O 1
ATOM 2749 N N . ALA A 1 348 ? -9.357 16.163 -7.993 1.00 98.25 348 ALA A N 1
ATOM 2750 C CA . ALA A 1 348 ? -9.408 16.288 -6.537 1.00 98.25 348 ALA A CA 1
ATOM 2751 C C . ALA A 1 348 ? -8.133 15.757 -5.846 1.00 98.25 348 ALA A C 1
ATOM 2753 O O . ALA A 1 348 ? -7.681 16.315 -4.848 1.00 98.25 348 ALA A O 1
ATOM 2754 N N . ALA A 1 349 ? -7.510 14.713 -6.396 1.00 98.12 349 ALA A N 1
ATOM 2755 C CA . ALA A 1 349 ? -6.215 14.219 -5.941 1.00 98.12 349 ALA A CA 1
ATOM 2756 C C . ALA A 1 349 ? -5.074 15.204 -6.277 1.00 98.12 349 ALA A C 1
ATOM 2758 O O . ALA A 1 349 ? -4.215 15.443 -5.429 1.00 98.12 349 ALA A O 1
ATOM 2759 N N . GLU A 1 350 ? -5.097 15.839 -7.455 1.00 97.44 350 GLU A N 1
ATOM 2760 C CA . GLU A 1 350 ? -4.188 16.936 -7.836 1.00 97.44 350 GLU A CA 1
ATOM 2761 C C . GLU A 1 350 ? -4.338 18.152 -6.904 1.00 97.44 350 GLU A C 1
ATOM 2763 O O . GLU A 1 350 ? -3.335 18.717 -6.465 1.00 97.44 350 GLU A O 1
ATOM 2768 N N . GLU A 1 351 ? -5.570 18.507 -6.520 1.00 96.94 351 GLU A N 1
ATOM 2769 C CA . GLU A 1 351 ? -5.883 19.551 -5.526 1.00 96.94 351 GLU A CA 1
ATOM 2770 C C . GLU A 1 351 ? -5.295 19.229 -4.128 1.00 96.94 351 GLU A C 1
ATOM 2772 O O . GLU A 1 351 ? -4.937 20.143 -3.383 1.00 96.94 351 GLU A O 1
ATOM 2777 N N . LEU A 1 352 ? -5.093 17.944 -3.802 1.00 97.12 352 LEU A N 1
ATOM 2778 C CA . LEU A 1 352 ? -4.424 17.460 -2.581 1.00 97.12 352 LEU A CA 1
ATOM 2779 C C . LEU A 1 352 ? -2.902 17.240 -2.737 1.00 97.12 352 LEU A C 1
ATOM 2781 O O . LEU A 1 352 ? -2.237 16.812 -1.790 1.00 97.12 352 LEU A O 1
ATOM 2785 N N . GLY A 1 353 ? -2.329 17.544 -3.905 1.00 95.56 353 GLY A N 1
ATOM 2786 C CA . GLY A 1 353 ? -0.896 17.408 -4.184 1.00 95.56 353 GLY A CA 1
ATOM 2787 C C . GLY A 1 353 ? -0.443 16.014 -4.631 1.00 95.56 353 GLY A C 1
ATOM 2788 O O . GLY A 1 353 ? 0.760 15.748 -4.648 1.00 95.56 353 GLY A O 1
ATOM 2789 N N . PHE A 1 354 ? -1.370 15.129 -5.003 1.00 96.25 354 PHE A N 1
ATOM 2790 C CA . PHE A 1 354 ? -1.045 13.888 -5.703 1.00 96.25 354 PHE A CA 1
ATOM 2791 C C . PHE A 1 354 ? -0.904 14.110 -7.212 1.00 96.25 354 PHE A C 1
ATOM 2793 O O . PHE A 1 354 ? -1.431 15.048 -7.800 1.00 96.25 354 PHE A O 1
ATOM 2800 N N . TYR A 1 355 ? -0.201 13.189 -7.849 1.00 93.44 355 TYR A N 1
ATOM 2801 C CA . TYR A 1 355 ? -0.117 13.008 -9.293 1.00 93.44 355 TYR A CA 1
ATOM 2802 C C . TYR A 1 355 ? 0.024 11.506 -9.547 1.00 93.44 355 TYR A C 1
ATOM 2804 O O . TYR A 1 355 ? 0.341 10.779 -8.608 1.00 93.44 355 TYR A O 1
ATOM 2812 N N . ASP A 1 356 ? -0.179 11.068 -10.792 1.00 93.38 356 ASP A N 1
ATOM 2813 C CA . ASP A 1 356 ? -0.098 9.678 -11.286 1.00 93.38 356 ASP A CA 1
ATOM 2814 C C . ASP A 1 356 ? 0.580 8.679 -10.326 1.00 93.38 356 ASP A C 1
ATOM 2816 O O . ASP A 1 356 ? -0.087 8.040 -9.511 1.00 93.38 356 ASP A O 1
ATOM 2820 N N . ILE A 1 357 ? 1.913 8.632 -10.320 1.00 93.69 357 ILE A N 1
ATOM 2821 C CA . ILE A 1 357 ? 2.634 7.656 -9.502 1.00 93.69 357 ILE A CA 1
ATOM 2822 C C . ILE A 1 357 ? 2.695 7.996 -8.008 1.00 93.69 357 ILE A C 1
ATOM 2824 O O . ILE A 1 357 ? 2.900 7.105 -7.190 1.00 93.69 357 ILE A O 1
ATOM 2828 N N . ALA A 1 358 ? 2.514 9.259 -7.615 1.00 95.69 358 ALA A N 1
ATOM 2829 C CA . ALA A 1 358 ? 2.414 9.599 -6.198 1.00 95.69 358 ALA A CA 1
ATOM 2830 C C . ALA A 1 358 ? 1.130 9.048 -5.578 1.00 95.69 358 ALA A C 1
ATOM 2832 O O . ALA A 1 358 ? 1.155 8.641 -4.421 1.00 95.69 358 ALA A O 1
ATOM 2833 N N . TRP A 1 359 ? 0.035 8.980 -6.334 1.00 97.50 359 TRP A N 1
ATOM 2834 C CA . TRP A 1 359 ? -1.159 8.261 -5.906 1.00 97.50 359 TRP A CA 1
ATOM 2835 C C . TRP A 1 359 ? -0.884 6.758 -5.792 1.00 97.50 359 TRP A C 1
ATOM 2837 O O . TRP A 1 359 ? -1.094 6.165 -4.733 1.00 97.50 359 TRP A O 1
ATOM 2847 N N . ASP A 1 360 ? -0.356 6.160 -6.862 1.00 96.88 360 ASP A N 1
ATOM 2848 C CA . ASP A 1 360 ? -0.157 4.710 -6.926 1.00 96.88 360 ASP A CA 1
ATOM 2849 C C . ASP A 1 360 ? 0.827 4.202 -5.869 1.00 96.88 360 ASP A C 1
ATOM 2851 O O . ASP A 1 360 ? 0.592 3.149 -5.289 1.00 96.88 360 ASP A O 1
ATOM 2855 N N . CYS A 1 361 ? 1.862 4.980 -5.546 1.00 96.50 361 CYS A N 1
ATOM 2856 C CA . CYS A 1 361 ? 2.810 4.654 -4.486 1.00 96.50 361 CYS A CA 1
ATOM 2857 C C . CYS A 1 361 ? 2.232 4.950 -3.090 1.00 96.50 361 CYS A C 1
ATOM 2859 O O . CYS A 1 361 ? 2.211 4.068 -2.244 1.00 96.50 361 CYS A O 1
ATOM 2861 N N . TRP A 1 362 ? 1.739 6.165 -2.812 1.00 96.69 362 TRP A N 1
ATOM 2862 C CA . TRP A 1 362 ? 1.399 6.564 -1.434 1.00 96.69 362 TRP A CA 1
ATOM 2863 C C . TRP A 1 362 ? -0.003 6.184 -0.957 1.00 96.69 362 TRP A C 1
ATOM 2865 O O . TRP A 1 362 ? -0.264 6.313 0.237 1.00 96.69 362 TRP A O 1
ATOM 2875 N N . GLN A 1 363 ? -0.926 5.822 -1.852 1.00 96.81 363 GLN A N 1
ATOM 2876 C CA . GLN A 1 363 ? -2.311 5.463 -1.504 1.00 96.81 363 GLN A CA 1
ATOM 2877 C C . GLN A 1 363 ? -2.610 4.012 -1.834 1.00 96.81 363 GLN A C 1
ATOM 2879 O O . GLN A 1 363 ? -3.088 3.279 -0.977 1.00 96.81 363 GLN A O 1
ATOM 2884 N N . ASN A 1 364 ? -2.309 3.601 -3.067 1.00 96.06 364 ASN A N 1
ATOM 2885 C CA . ASN A 1 364 ? -2.565 2.234 -3.500 1.00 96.06 364 ASN A CA 1
ATOM 2886 C C . ASN A 1 364 ? -1.416 1.275 -3.168 1.00 96.06 364 ASN A C 1
ATOM 2888 O O . ASN A 1 364 ? -1.623 0.071 -3.226 1.00 96.06 364 ASN A O 1
ATOM 2892 N N . HIS A 1 365 ? -0.211 1.781 -2.882 1.00 97.50 365 HIS A N 1
ATOM 2893 C CA . HIS A 1 365 ? 1.026 0.998 -2.763 1.00 97.50 365 HIS A CA 1
ATOM 2894 C C . HIS A 1 365 ? 1.305 0.049 -3.946 1.00 97.50 365 HIS A C 1
ATOM 2896 O O . HIS A 1 365 ? 2.109 -0.868 -3.832 1.00 97.50 365 HIS A O 1
ATOM 2902 N N . PHE A 1 366 ? 0.682 0.299 -5.103 1.00 97.44 366 PHE A N 1
ATOM 2903 C CA . PHE A 1 366 ? 0.589 -0.587 -6.271 1.00 97.44 366 PHE A CA 1
ATOM 2904 C C . PHE A 1 366 ? -0.233 -1.882 -6.072 1.00 97.44 366 PHE A C 1
ATOM 2906 O O . PHE A 1 366 ? -0.234 -2.732 -6.961 1.00 97.44 366 PHE A O 1
ATOM 2913 N N . GLU A 1 367 ? -1.006 -2.028 -4.989 1.00 96.44 367 GLU A N 1
ATOM 2914 C CA . GLU A 1 367 ? -1.830 -3.218 -4.691 1.00 96.44 367 GLU A CA 1
ATOM 2915 C C . GLU A 1 367 ? -2.871 -3.554 -5.776 1.00 96.44 367 GLU A C 1
ATOM 2917 O O . GLU A 1 367 ? -3.273 -4.706 -5.919 1.00 96.44 367 GLU A O 1
ATOM 2922 N N . SER A 1 368 ? -3.301 -2.580 -6.587 1.00 96.31 368 SER A N 1
ATOM 2923 C CA . SER A 1 368 ? -4.264 -2.812 -7.679 1.00 96.31 368 SER A CA 1
ATOM 2924 C C . SER A 1 368 ? -3.632 -3.178 -9.031 1.00 96.31 368 SER A C 1
ATOM 2926 O O . SER A 1 368 ? -4.350 -3.373 -10.019 1.00 96.31 368 SER A O 1
ATOM 2928 N N . TYR A 1 369 ? -2.301 -3.264 -9.101 1.00 97.06 369 TYR A N 1
ATOM 2929 C CA . TYR A 1 369 ? -1.578 -3.673 -10.304 1.00 97.06 369 TYR A CA 1
ATOM 2930 C C . TYR A 1 369 ? -1.685 -5.193 -10.490 1.00 97.06 369 TYR A C 1
ATOM 2932 O O . TYR A 1 369 ? -1.691 -5.961 -9.527 1.00 97.06 369 TYR A O 1
ATOM 2940 N N . SER A 1 370 ? -1.733 -5.671 -11.738 1.00 96.56 370 SER A N 1
ATOM 2941 C CA . SER A 1 370 ? -1.526 -7.105 -11.971 1.00 96.56 370 SER A CA 1
ATOM 2942 C C . SER A 1 370 ? -0.059 -7.468 -11.724 1.00 96.56 370 SER A C 1
ATOM 2944 O O . SER A 1 370 ? 0.822 -6.620 -11.866 1.00 96.56 370 SER A O 1
ATOM 2946 N N . TRP A 1 371 ? 0.237 -8.737 -11.431 1.00 95.94 371 TRP A N 1
ATOM 2947 C CA . TRP A 1 371 ? 1.629 -9.190 -11.302 1.00 95.94 371 TRP A CA 1
ATOM 2948 C C . TRP A 1 371 ? 2.459 -8.893 -12.567 1.00 95.94 371 TRP A C 1
ATOM 2950 O O . TRP A 1 371 ? 3.628 -8.520 -12.481 1.00 95.94 371 TRP A O 1
ATOM 2960 N N . TYR A 1 372 ? 1.825 -8.958 -13.744 1.00 94.31 372 TYR A N 1
ATOM 2961 C CA . TYR A 1 372 ? 2.428 -8.533 -15.007 1.00 94.31 372 TYR A CA 1
ATOM 2962 C C . TYR A 1 372 ? 2.763 -7.033 -15.026 1.00 94.31 372 TYR A C 1
ATOM 2964 O O . TYR A 1 372 ? 3.849 -6.670 -15.465 1.00 94.31 372 TYR A O 1
ATOM 2972 N N . ASP A 1 373 ? 1.876 -6.156 -14.540 1.00 95.12 373 ASP A N 1
ATOM 2973 C CA . ASP A 1 373 ? 2.162 -4.716 -14.446 1.00 95.12 373 ASP A CA 1
ATOM 2974 C C . ASP A 1 373 ? 3.300 -4.443 -13.447 1.00 95.12 373 ASP A C 1
ATOM 2976 O O . ASP A 1 373 ? 4.194 -3.642 -13.731 1.00 95.12 373 ASP A O 1
ATOM 2980 N N . LEU A 1 374 ? 3.319 -5.145 -12.306 1.00 95.31 374 LEU A N 1
ATOM 2981 C CA . LEU A 1 374 ? 4.410 -5.058 -11.333 1.00 95.31 374 LEU A CA 1
ATOM 2982 C C . LEU A 1 374 ? 5.751 -5.474 -11.960 1.00 95.31 374 LEU A C 1
ATOM 2984 O O . LEU A 1 374 ? 6.717 -4.719 -11.859 1.00 95.31 374 LEU A O 1
ATOM 2988 N N . GLN A 1 375 ? 5.806 -6.603 -12.676 1.00 92.50 375 GLN A N 1
ATOM 2989 C CA . GLN A 1 375 ? 6.988 -7.031 -13.441 1.00 92.50 375 GLN A CA 1
ATOM 2990 C C . GLN A 1 375 ? 7.371 -6.043 -14.544 1.00 92.50 375 GLN A C 1
ATOM 2992 O O . GLN A 1 375 ? 8.556 -5.789 -14.778 1.00 92.50 375 GLN A O 1
ATOM 2997 N N . PHE A 1 376 ? 6.378 -5.466 -15.221 1.00 91.75 376 PHE A N 1
ATOM 2998 C CA . PHE A 1 376 ? 6.586 -4.529 -16.314 1.00 91.75 376 PHE A CA 1
ATOM 2999 C C . PHE A 1 376 ? 7.304 -3.259 -15.832 1.00 91.75 376 PHE A C 1
ATOM 3001 O O . PHE A 1 376 ? 8.227 -2.800 -16.513 1.00 91.75 376 PHE A O 1
ATOM 3008 N N . TYR A 1 377 ? 6.943 -2.737 -14.655 1.00 92.25 377 TYR A N 1
ATOM 3009 C CA . TYR A 1 377 ? 7.587 -1.569 -14.036 1.00 92.25 377 TYR A CA 1
ATOM 3010 C C . TYR A 1 377 ? 8.741 -1.911 -13.069 1.00 92.25 377 TYR A C 1
ATOM 3012 O O . TYR A 1 377 ? 9.442 -1.000 -12.627 1.00 92.25 377 TYR A O 1
ATOM 3020 N N . GLY A 1 378 ? 8.976 -3.195 -12.774 1.00 90.56 378 GLY A N 1
ATOM 3021 C CA . GLY A 1 378 ? 10.024 -3.667 -11.859 1.00 90.56 378 GLY A CA 1
ATOM 3022 C C . GLY A 1 378 ? 9.700 -3.501 -10.370 1.00 90.56 378 GLY A C 1
ATOM 3023 O O . GLY A 1 378 ? 10.615 -3.416 -9.560 1.00 90.56 378 GLY A O 1
ATOM 3024 N N . LEU A 1 379 ? 8.419 -3.417 -10.010 1.00 93.94 379 LEU A N 1
ATOM 3025 C CA . LEU A 1 379 ? 7.933 -3.270 -8.630 1.00 93.94 379 LEU A CA 1
ATOM 3026 C C . LEU A 1 379 ? 7.790 -4.622 -7.913 1.00 93.94 379 LEU A C 1
ATOM 3028 O O . LEU A 1 379 ? 7.917 -4.709 -6.692 1.00 93.94 379 LEU A O 1
ATOM 3032 N N . ASP A 1 380 ? 7.565 -5.692 -8.674 1.00 95.00 380 ASP A N 1
ATOM 3033 C CA . ASP A 1 380 ? 7.400 -7.058 -8.168 1.00 95.00 380 ASP A CA 1
ATOM 3034 C C . ASP A 1 380 ? 8.635 -7.568 -7.412 1.00 95.00 380 ASP A C 1
ATOM 3036 O O . ASP A 1 380 ? 8.502 -8.429 -6.550 1.00 95.00 380 ASP A O 1
ATOM 3040 N N . MET A 1 381 ? 9.833 -7.037 -7.687 1.00 92.19 381 MET A N 1
ATOM 3041 C CA . MET A 1 381 ? 11.051 -7.416 -6.965 1.00 92.19 381 MET A CA 1
ATOM 3042 C C . MET A 1 381 ? 10.992 -7.013 -5.483 1.00 92.19 381 MET A C 1
ATOM 3044 O O . MET A 1 381 ? 11.469 -7.754 -4.624 1.00 92.19 381 MET A O 1
ATOM 3048 N N . HIS A 1 382 ? 10.338 -5.888 -5.175 1.00 95.12 382 HIS A N 1
ATOM 3049 C CA . HIS A 1 382 ? 10.130 -5.424 -3.805 1.00 95.12 382 HIS A CA 1
ATOM 3050 C C . HIS A 1 382 ? 9.045 -6.252 -3.105 1.00 95.12 382 HIS A C 1
ATOM 3052 O O . HIS A 1 382 ? 9.237 -6.701 -1.975 1.00 95.12 382 HIS A O 1
ATOM 3058 N N . TYR A 1 383 ? 7.957 -6.573 -3.810 1.00 97.12 383 TYR A N 1
ATOM 3059 C CA . TYR A 1 383 ? 6.950 -7.520 -3.321 1.00 97.12 383 TYR A CA 1
ATOM 3060 C C . TYR A 1 383 ? 7.519 -8.936 -3.113 1.00 97.12 383 TYR A C 1
ATOM 3062 O O . TYR A 1 383 ? 7.213 -9.578 -2.109 1.00 97.12 383 TYR A O 1
ATOM 3070 N N . SER A 1 384 ? 8.426 -9.391 -3.979 1.00 95.12 384 SER A N 1
ATOM 3071 C CA . SER A 1 384 ? 9.131 -10.674 -3.848 1.00 95.12 384 SER A CA 1
ATOM 3072 C C . SER A 1 384 ? 10.054 -10.705 -2.627 1.00 95.12 384 SER A C 1
ATOM 3074 O O . SER A 1 384 ? 10.139 -11.721 -1.941 1.00 95.12 384 SER A O 1
ATOM 3076 N N . ALA A 1 385 ? 10.704 -9.585 -2.294 1.00 93.25 385 ALA A N 1
ATOM 3077 C CA . ALA A 1 385 ? 11.477 -9.447 -1.057 1.00 93.25 385 ALA A CA 1
ATOM 3078 C C . ALA A 1 385 ? 10.592 -9.442 0.208 1.00 93.25 385 ALA A C 1
ATOM 3080 O O . ALA A 1 385 ? 11.035 -9.888 1.266 1.00 93.25 385 ALA A O 1
ATOM 3081 N N . LEU A 1 386 ? 9.327 -9.019 0.087 1.00 96.62 386 LEU A N 1
ATOM 3082 C CA . LEU A 1 386 ? 8.277 -9.211 1.097 1.00 96.62 386 LEU A CA 1
ATOM 3083 C C . LEU A 1 386 ? 7.668 -10.632 1.077 1.00 96.62 386 LEU A C 1
ATOM 3085 O O . LEU A 1 386 ? 6.791 -10.929 1.887 1.00 96.62 386 LEU A O 1
ATOM 3089 N N . GLY A 1 387 ? 8.132 -11.521 0.195 1.00 96.88 387 GLY A N 1
ATOM 3090 C CA . GLY A 1 387 ? 7.716 -12.923 0.102 1.00 96.88 387 GLY A CA 1
ATOM 3091 C C . GLY A 1 387 ? 6.531 -13.206 -0.826 1.00 96.88 387 GLY A C 1
ATOM 3092 O O . GLY A 1 387 ? 6.083 -14.349 -0.864 1.00 96.88 387 GLY A O 1
ATOM 3093 N N . TRP A 1 388 ? 6.016 -12.210 -1.551 1.00 97.56 388 TRP A N 1
ATOM 3094 C CA . TRP A 1 388 ? 4.961 -12.423 -2.545 1.00 97.56 388 TRP A CA 1
ATOM 3095 C C . TRP A 1 388 ? 5.496 -13.114 -3.803 1.00 97.56 388 TRP A C 1
ATOM 3097 O O . TRP A 1 388 ? 6.661 -12.983 -4.173 1.00 97.56 388 TRP A O 1
ATOM 3107 N N . ASP A 1 389 ? 4.601 -13.795 -4.503 1.00 96.12 389 ASP A N 1
ATOM 3108 C CA . ASP A 1 389 ? 4.805 -14.333 -5.843 1.00 96.12 389 ASP A CA 1
ATOM 3109 C C . ASP A 1 389 ? 3.523 -14.158 -6.675 1.00 96.12 389 ASP A C 1
ATOM 3111 O O . ASP A 1 389 ? 2.477 -13.759 -6.159 1.00 96.12 389 ASP A O 1
ATOM 3115 N N . GLU A 1 390 ? 3.568 -14.488 -7.969 1.00 96.25 390 GLU A N 1
ATOM 3116 C CA . GLU A 1 390 ? 2.390 -14.404 -8.846 1.00 96.25 390 GLU A CA 1
ATOM 3117 C C . GLU A 1 390 ? 1.195 -15.224 -8.319 1.00 96.25 390 GLU A C 1
ATOM 3119 O O . GLU A 1 390 ? 0.036 -14.865 -8.537 1.00 96.25 390 GLU A O 1
ATOM 3124 N N . SER A 1 391 ? 1.454 -16.336 -7.628 1.00 97.25 391 SER A N 1
ATOM 3125 C CA . SER A 1 391 ? 0.410 -17.229 -7.128 1.00 97.25 391 SER A CA 1
ATOM 3126 C C . SER A 1 391 ? -0.354 -16.591 -5.967 1.00 97.25 391 SER A C 1
ATOM 3128 O O . SER A 1 391 ? -1.582 -16.495 -6.022 1.00 97.25 391 SER A O 1
ATOM 3130 N N . SER A 1 392 ? 0.369 -16.113 -4.955 1.00 97.50 392 SER A N 1
ATOM 3131 C CA . SER A 1 392 ? -0.169 -15.425 -3.778 1.00 97.50 392 SER A CA 1
ATOM 3132 C C . SER A 1 392 ? -0.782 -14.075 -4.143 1.00 97.50 392 SER A C 1
ATOM 3134 O O . SER A 1 392 ? -1.886 -13.781 -3.692 1.00 97.50 392 SER A O 1
ATOM 3136 N N . TRP A 1 393 ? -0.151 -13.308 -5.041 1.00 97.12 393 TRP A N 1
ATOM 3137 C CA . TRP A 1 393 ? -0.680 -12.031 -5.539 1.00 97.12 393 TRP A CA 1
ATOM 3138 C C . TRP A 1 393 ? -2.056 -12.183 -6.193 1.00 97.12 393 TRP A C 1
ATOM 3140 O O . TRP A 1 393 ? -2.985 -11.430 -5.917 1.00 97.12 393 TRP A O 1
ATOM 3150 N N . ASN A 1 394 ? -2.217 -13.212 -7.028 1.00 96.31 394 ASN A N 1
ATOM 3151 C CA . ASN A 1 394 ? -3.491 -13.525 -7.674 1.00 96.31 394 ASN A CA 1
ATOM 3152 C C . ASN A 1 394 ? -4.472 -14.301 -6.759 1.00 96.31 394 ASN A C 1
ATOM 3154 O O . ASN A 1 394 ? -5.512 -14.756 -7.237 1.00 96.31 394 ASN A O 1
ATOM 3158 N N . GLY A 1 395 ? -4.154 -14.496 -5.472 1.00 95.00 395 GLY A N 1
ATOM 3159 C CA . GLY A 1 395 ? -5.005 -15.200 -4.504 1.00 95.00 395 GLY A CA 1
ATOM 3160 C C . GLY A 1 395 ? -5.151 -16.711 -4.738 1.00 95.00 395 GLY A C 1
ATOM 3161 O O . GLY A 1 395 ? -6.111 -17.314 -4.259 1.00 95.00 395 GLY A O 1
ATOM 3162 N N . ASN A 1 396 ? -4.234 -17.338 -5.484 1.00 97.06 396 ASN A N 1
ATOM 3163 C CA . ASN A 1 396 ? -4.224 -18.789 -5.726 1.00 97.06 396 ASN A CA 1
ATOM 3164 C C . ASN A 1 396 ? -3.567 -19.584 -4.582 1.00 97.06 396 ASN A C 1
ATOM 3166 O O . ASN A 1 396 ? -3.787 -20.791 -4.463 1.00 97.06 396 ASN A O 1
ATOM 3170 N N . THR A 1 397 ? -2.763 -18.915 -3.757 1.00 96.75 397 THR A N 1
ATOM 3171 C CA . THR A 1 397 ? -2.118 -19.435 -2.542 1.00 96.75 397 THR A CA 1
ATOM 3172 C C . THR A 1 397 ? -2.213 -18.401 -1.424 1.00 96.75 397 THR A C 1
ATOM 3174 O O . THR A 1 397 ? -2.518 -17.238 -1.684 1.00 96.75 397 THR A O 1
ATOM 3177 N N . ASP A 1 398 ? -1.950 -18.823 -0.186 1.00 94.25 398 ASP A N 1
ATOM 3178 C CA . ASP A 1 398 ? -1.960 -17.932 0.976 1.00 94.25 398 ASP A CA 1
ATOM 3179 C C . ASP A 1 398 ? -0.973 -16.754 0.800 1.00 94.25 398 ASP A C 1
ATOM 3181 O O . ASP A 1 398 ? 0.087 -16.932 0.185 1.00 94.25 398 ASP A O 1
ATOM 3185 N N . PRO A 1 399 ? -1.292 -15.554 1.325 1.00 94.12 399 PRO A N 1
ATOM 3186 C CA . PRO A 1 399 ? -0.382 -14.412 1.302 1.00 94.12 399 PRO A CA 1
ATOM 3187 C C . PRO A 1 399 ? 0.868 -14.674 2.164 1.00 94.12 399 PRO A C 1
ATOM 3189 O O . PRO A 1 399 ? 0.822 -15.476 3.103 1.00 94.12 399 PRO A O 1
ATOM 3192 N N . PRO A 1 400 ? 1.993 -13.988 1.897 1.00 95.44 400 PRO A N 1
ATOM 3193 C CA . PRO A 1 400 ? 3.209 -14.168 2.677 1.00 95.44 400 PRO A CA 1
ATOM 3194 C C . PRO A 1 400 ? 3.047 -13.699 4.124 1.00 95.44 400 PRO A C 1
ATOM 3196 O O . PRO A 1 400 ? 2.288 -12.781 4.436 1.00 95.44 400 PRO A O 1
ATOM 3199 N N . SER A 1 401 ? 3.844 -14.289 5.020 1.00 93.06 401 SER A N 1
ATOM 3200 C CA . SER A 1 401 ? 3.804 -13.992 6.459 1.00 93.06 401 SER A CA 1
ATOM 3201 C C . SER A 1 401 ? 4.127 -12.538 6.812 1.00 93.06 401 SER A C 1
ATOM 3203 O O . SER A 1 401 ? 3.808 -12.106 7.915 1.00 93.06 401 SER A O 1
ATOM 3205 N N . SER A 1 402 ? 4.730 -11.775 5.896 1.00 94.44 402 SER A N 1
ATOM 3206 C CA . SER A 1 402 ? 4.942 -10.333 6.032 1.00 94.44 402 SER A CA 1
ATOM 3207 C C . SER A 1 402 ? 3.631 -9.570 6.235 1.00 94.44 402 SER A C 1
ATOM 3209 O O . SER A 1 402 ? 3.574 -8.719 7.113 1.00 94.44 402 SER A O 1
ATOM 3211 N N . VAL A 1 403 ? 2.556 -9.937 5.530 1.00 91.50 403 VAL A N 1
ATOM 3212 C CA . VAL A 1 403 ? 1.239 -9.265 5.584 1.00 91.50 403 VAL A CA 1
ATOM 3213 C C . VAL A 1 403 ? 0.607 -9.305 6.984 1.00 91.50 403 VAL A C 1
ATOM 3215 O O . VAL A 1 403 ? -0.182 -8.431 7.332 1.00 91.50 403 VAL A O 1
ATOM 3218 N N . GLY A 1 404 ? 0.954 -10.304 7.804 1.00 86.88 404 GLY A N 1
ATOM 3219 C CA . GLY A 1 404 ? 0.499 -10.425 9.196 1.00 86.88 404 GLY A CA 1
ATOM 3220 C C . GLY A 1 404 ? 1.411 -9.760 10.235 1.00 86.88 404 GLY A C 1
ATOM 3221 O O . GLY A 1 404 ? 1.099 -9.798 11.424 1.00 86.88 404 GLY A O 1
ATOM 3222 N N . LYS A 1 405 ? 2.551 -9.184 9.832 1.00 91.56 405 LYS A N 1
ATOM 3223 C CA . LYS A 1 405 ? 3.516 -8.544 10.739 1.00 91.56 405 LYS A CA 1
ATOM 3224 C C . LYS A 1 405 ? 3.234 -7.053 10.882 1.00 91.56 405 LYS A C 1
ATOM 3226 O O . LYS A 1 405 ? 3.068 -6.354 9.890 1.00 91.56 405 LYS A O 1
ATOM 3231 N N . TYR A 1 406 ? 3.355 -6.548 12.106 1.00 92.19 406 TYR A N 1
ATOM 3232 C CA . TYR A 1 406 ? 3.594 -5.123 12.346 1.00 92.19 406 TYR A CA 1
ATOM 3233 C C . TYR A 1 406 ? 4.978 -4.696 11.820 1.00 92.19 406 TYR A C 1
ATOM 3235 O O . TYR A 1 406 ? 5.909 -5.505 11.778 1.00 92.19 406 TYR A O 1
ATOM 3243 N N . TRP A 1 407 ? 5.152 -3.415 11.499 1.00 95.19 407 TRP A N 1
ATOM 3244 C CA . TRP A 1 407 ? 6.379 -2.824 10.943 1.00 95.19 407 TRP A CA 1
ATOM 3245 C C . TRP A 1 407 ? 7.652 -3.130 11.752 1.00 95.19 407 TRP A C 1
ATOM 3247 O O . TRP A 1 407 ? 8.723 -3.397 11.199 1.00 95.19 407 TRP A O 1
ATOM 3257 N N . ASP A 1 408 ? 7.537 -3.137 13.082 1.00 93.44 408 ASP A N 1
ATOM 3258 C CA . ASP A 1 408 ? 8.652 -3.430 13.993 1.00 93.44 408 ASP A CA 1
ATOM 3259 C C . ASP A 1 408 ? 9.038 -4.924 14.011 1.00 93.44 408 ASP A C 1
ATOM 3261 O O . ASP A 1 408 ? 10.111 -5.280 14.496 1.00 93.44 408 ASP A O 1
ATOM 3265 N N . LEU A 1 409 ? 8.174 -5.803 13.485 1.00 92.12 409 LEU A N 1
ATOM 3266 C CA . LEU A 1 409 ? 8.409 -7.245 13.335 1.00 92.12 409 LEU A CA 1
ATOM 3267 C C . LEU A 1 409 ? 8.960 -7.616 11.948 1.00 92.12 409 LEU A C 1
ATOM 3269 O O . LEU A 1 409 ? 9.408 -8.749 11.753 1.00 92.12 409 LEU A O 1
ATOM 3273 N N . LEU A 1 410 ? 8.949 -6.680 10.994 1.00 94.81 410 LEU A N 1
ATOM 3274 C CA . LEU A 1 410 ? 9.687 -6.814 9.741 1.00 94.81 410 LEU A CA 1
ATOM 3275 C C . LEU A 1 410 ? 11.198 -6.859 10.025 1.00 94.81 410 LEU A C 1
ATOM 3277 O O . LEU A 1 410 ? 11.698 -6.239 10.969 1.00 94.81 410 LEU A O 1
ATOM 3281 N N . ASN A 1 411 ? 11.951 -7.575 9.194 1.00 94.06 411 ASN A N 1
ATOM 3282 C CA . ASN A 1 411 ? 13.408 -7.448 9.168 1.00 94.06 411 ASN A CA 1
ATOM 3283 C C . ASN A 1 411 ? 13.850 -6.235 8.320 1.00 94.06 411 ASN A C 1
ATOM 3285 O O . ASN A 1 411 ? 13.025 -5.580 7.683 1.00 94.06 411 ASN A O 1
ATOM 3289 N N . ASP A 1 412 ? 15.146 -5.914 8.318 1.00 92.81 412 ASP A N 1
ATOM 3290 C CA . ASP A 1 412 ? 15.655 -4.726 7.617 1.00 92.81 412 ASP A CA 1
ATOM 3291 C C . ASP A 1 412 ? 15.416 -4.776 6.098 1.00 92.81 412 ASP A C 1
ATOM 3293 O O . ASP A 1 412 ? 15.009 -3.770 5.527 1.00 92.81 412 ASP A O 1
ATOM 3297 N N . VAL A 1 413 ? 15.556 -5.950 5.467 1.00 90.25 413 VAL A N 1
ATOM 3298 C CA . VAL A 1 413 ? 15.299 -6.144 4.026 1.00 90.25 413 VAL A CA 1
ATOM 3299 C C . VAL A 1 413 ? 13.805 -6.026 3.712 1.00 90.25 413 VAL A C 1
ATOM 3301 O O . VAL A 1 413 ? 13.434 -5.447 2.692 1.00 90.25 413 VAL A O 1
ATOM 3304 N N . GLU A 1 414 ? 12.937 -6.531 4.597 1.00 95.69 414 GLU A N 1
ATOM 3305 C CA . GLU A 1 414 ? 11.485 -6.344 4.473 1.00 95.69 414 GLU A CA 1
ATOM 3306 C C . GLU A 1 414 ? 11.120 -4.850 4.544 1.00 95.69 414 GLU A C 1
ATOM 3308 O O . GLU A 1 414 ? 10.426 -4.360 3.659 1.00 95.69 414 GLU A O 1
ATOM 3313 N N . ARG A 1 415 ? 11.637 -4.093 5.527 1.00 95.75 415 ARG A N 1
ATOM 3314 C CA . ARG A 1 415 ? 11.390 -2.639 5.631 1.00 95.75 415 ARG A CA 1
ATOM 3315 C C . ARG A 1 415 ? 11.938 -1.846 4.451 1.00 95.75 415 ARG A C 1
ATOM 3317 O O . ARG A 1 415 ? 11.264 -0.946 3.965 1.00 95.75 415 ARG A O 1
ATOM 3324 N N . GLU A 1 416 ? 13.149 -2.159 4.000 1.00 91.75 416 GLU A N 1
ATOM 3325 C CA . GLU A 1 416 ? 13.782 -1.510 2.849 1.00 91.75 416 GLU A CA 1
ATOM 3326 C C . GLU A 1 416 ? 12.914 -1.663 1.594 1.00 91.75 416 GLU A C 1
ATOM 3328 O O . GLU A 1 416 ? 12.585 -0.676 0.941 1.00 91.75 416 GLU A O 1
ATOM 3333 N N . ASN A 1 417 ? 12.431 -2.875 1.314 1.00 93.62 417 ASN A N 1
ATOM 3334 C CA . ASN A 1 417 ? 11.568 -3.123 0.159 1.00 93.62 417 ASN A CA 1
ATOM 3335 C C . ASN A 1 417 ? 10.136 -2.592 0.351 1.00 93.62 417 ASN A C 1
ATOM 3337 O O . ASN A 1 417 ? 9.525 -2.149 -0.619 1.00 93.62 417 ASN A O 1
ATOM 3341 N N . ALA A 1 418 ? 9.624 -2.534 1.584 1.00 96.44 418 ALA A N 1
ATOM 3342 C CA . ALA A 1 418 ? 8.369 -1.849 1.891 1.00 96.44 418 ALA A CA 1
ATOM 3343 C C . ALA A 1 418 ? 8.466 -0.329 1.625 1.00 96.44 418 ALA A C 1
ATOM 3345 O O . ALA A 1 418 ? 7.584 0.227 0.967 1.00 96.44 418 ALA A O 1
ATOM 3346 N N . ASN A 1 419 ? 9.570 0.327 2.016 1.00 94.94 419 ASN A N 1
ATOM 3347 C CA . ASN A 1 419 ? 9.836 1.737 1.685 1.00 94.94 419 ASN A CA 1
ATOM 3348 C C . ASN A 1 419 ? 9.874 1.966 0.164 1.00 94.94 419 ASN A C 1
ATOM 3350 O O . ASN A 1 419 ? 9.378 2.983 -0.318 1.00 94.94 419 ASN A O 1
ATOM 3354 N N . MET A 1 420 ? 10.413 1.017 -0.611 1.00 93.06 420 MET A N 1
ATOM 3355 C CA . MET A 1 420 ? 10.450 1.087 -2.082 1.00 93.06 420 MET A CA 1
ATOM 3356 C C . MET A 1 420 ? 9.063 0.990 -2.745 1.00 93.06 420 MET A C 1
ATOM 3358 O O . MET A 1 420 ? 8.917 1.386 -3.901 1.00 93.06 420 MET A O 1
ATOM 3362 N N . LEU A 1 421 ? 8.049 0.545 -1.997 1.00 96.12 421 LEU A N 1
ATOM 3363 C CA . LEU A 1 421 ? 6.621 0.559 -2.343 1.00 96.12 421 LEU A CA 1
ATOM 3364 C C . LEU A 1 421 ? 5.862 1.699 -1.617 1.00 96.12 421 LEU A C 1
ATOM 3366 O O . LEU A 1 421 ? 4.640 1.670 -1.493 1.00 96.12 421 LEU A O 1
ATOM 3370 N N . CYS A 1 422 ? 6.584 2.705 -1.107 1.00 96.50 422 CYS A N 1
ATOM 3371 C CA . CYS A 1 422 ? 6.081 3.825 -0.297 1.00 96.50 422 CYS A CA 1
ATOM 3372 C C . CYS A 1 422 ? 5.376 3.456 1.023 1.00 96.50 422 CYS A C 1
ATOM 3374 O O . CYS A 1 422 ? 4.810 4.344 1.669 1.00 96.50 422 CYS A O 1
ATOM 3376 N N . TYR A 1 423 ? 5.420 2.200 1.479 1.00 96.75 423 TYR A N 1
ATOM 3377 C CA . TYR A 1 423 ? 4.989 1.896 2.842 1.00 96.75 423 TYR A CA 1
ATOM 3378 C C . TYR A 1 423 ? 5.976 2.481 3.847 1.00 96.75 423 TYR A C 1
ATOM 3380 O O . TYR A 1 423 ? 7.188 2.473 3.657 1.00 96.75 423 TYR A O 1
ATOM 3388 N N . PHE A 1 424 ? 5.436 2.931 4.965 1.00 95.44 424 PHE A N 1
ATOM 3389 C CA . PHE A 1 424 ? 6.165 3.312 6.167 1.00 95.44 424 PHE A CA 1
ATOM 3390 C C . PHE A 1 424 ? 5.330 2.859 7.365 1.00 95.44 424 PHE A C 1
ATOM 3392 O O . PHE A 1 424 ? 4.175 2.477 7.180 1.00 95.44 424 PHE A O 1
ATOM 3399 N N . ARG A 1 425 ? 5.881 2.916 8.583 1.00 94.50 425 ARG A N 1
ATOM 3400 C CA . ARG A 1 425 ? 5.236 2.386 9.801 1.00 94.50 425 ARG A CA 1
ATOM 3401 C C . ARG A 1 425 ? 3.729 2.652 9.870 1.00 94.50 425 ARG A C 1
ATOM 3403 O O . ARG A 1 425 ? 2.961 1.707 9.975 1.00 94.50 425 ARG A O 1
ATOM 3410 N N . ASP A 1 426 ? 3.312 3.908 9.730 1.00 93.56 426 ASP A N 1
ATOM 3411 C CA . ASP A 1 426 ? 1.916 4.297 9.954 1.00 93.56 426 ASP A CA 1
ATOM 3412 C C . ASP A 1 426 ? 0.965 3.838 8.828 1.00 93.56 426 ASP A C 1
ATOM 3414 O O . ASP A 1 426 ? -0.193 3.532 9.107 1.00 93.56 426 ASP A O 1
ATOM 3418 N N . SER A 1 427 ? 1.430 3.740 7.573 1.00 95.00 427 SER A N 1
ATOM 3419 C CA . SER A 1 427 ? 0.618 3.184 6.472 1.00 95.00 427 SER A CA 1
ATOM 3420 C C . SER A 1 427 ? 0.578 1.656 6.503 1.00 95.00 427 SER A C 1
ATOM 3422 O O . SER A 1 427 ? -0.486 1.072 6.312 1.00 95.00 427 SER A O 1
ATOM 3424 N N . TRP A 1 428 ? 1.705 1.014 6.823 1.00 95.94 428 TRP A N 1
ATOM 3425 C CA . TRP A 1 428 ? 1.815 -0.439 6.963 1.00 95.94 428 TRP A CA 1
ATOM 3426 C C . TRP A 1 428 ? 0.973 -0.970 8.129 1.00 95.94 428 TRP A C 1
ATOM 3428 O O . TRP A 1 428 ? 0.125 -1.841 7.945 1.00 95.94 428 TRP A O 1
ATOM 3438 N N . ASP A 1 429 ? 1.152 -0.396 9.322 1.00 93.06 429 ASP A N 1
ATOM 3439 C CA . ASP A 1 429 ? 0.414 -0.777 10.530 1.00 93.06 429 ASP A CA 1
ATOM 3440 C C . ASP A 1 429 ? -1.043 -0.271 10.509 1.00 93.06 429 ASP A C 1
ATOM 3442 O O . ASP A 1 429 ? -1.802 -0.577 11.428 1.00 93.06 429 ASP A O 1
ATOM 3446 N N . ARG A 1 430 ? -1.449 0.499 9.482 1.00 92.88 430 ARG A N 1
ATOM 3447 C CA . ARG A 1 430 ? -2.756 1.179 9.367 1.00 92.88 430 ARG A CA 1
ATOM 3448 C C . ARG A 1 430 ? -3.096 1.963 10.637 1.00 92.88 430 ARG A C 1
ATOM 3450 O O . ARG A 1 430 ? -4.142 1.763 11.264 1.00 92.88 430 ARG A O 1
ATOM 3457 N N . ALA A 1 431 ? -2.161 2.813 11.050 1.00 92.19 431 ALA A N 1
ATOM 3458 C CA . ALA A 1 431 ? -2.313 3.665 12.217 1.00 92.19 431 ALA A CA 1
ATOM 3459 C C . ALA A 1 431 ? -3.412 4.715 11.996 1.00 92.19 431 ALA A C 1
ATOM 3461 O O . ALA A 1 431 ? -3.647 5.172 10.876 1.00 92.19 431 ALA A O 1
ATOM 3462 N N . ASP A 1 432 ? -4.070 5.092 13.089 1.00 93.94 432 ASP A N 1
ATOM 3463 C CA . ASP A 1 432 ? -5.022 6.198 13.133 1.00 93.94 432 ASP A CA 1
ATOM 3464 C C . ASP A 1 432 ? -4.266 7.495 13.432 1.00 93.94 432 ASP A C 1
ATOM 3466 O O . ASP A 1 432 ? -3.596 7.603 14.459 1.00 93.94 432 ASP A O 1
ATOM 3470 N N . MET A 1 433 ? -4.362 8.474 12.531 1.00 94.38 433 MET A N 1
ATOM 3471 C CA . MET A 1 433 ? -3.778 9.805 12.724 1.00 94.38 433 MET A CA 1
ATOM 3472 C C . MET A 1 433 ? -4.512 10.629 13.794 1.00 94.38 433 MET A C 1
ATOM 3474 O O . MET A 1 433 ? -3.993 11.659 14.222 1.00 94.38 433 MET A O 1
ATOM 3478 N N . THR A 1 434 ? -5.699 10.199 14.238 1.00 92.12 434 THR A N 1
ATOM 3479 C CA . THR A 1 434 ? -6.443 10.858 15.317 1.00 92.12 434 THR A CA 1
ATOM 3480 C C . THR A 1 434 ? -5.676 10.753 16.645 1.00 92.12 434 THR A C 1
ATOM 3482 O O . THR A 1 434 ? -5.367 9.639 17.078 1.00 92.12 434 THR A O 1
ATOM 3485 N N . PRO A 1 435 ? -5.419 11.867 17.360 1.00 89.81 435 PRO A N 1
ATOM 3486 C CA . PRO A 1 435 ? -4.781 11.836 18.671 1.00 89.81 435 PRO A CA 1
ATOM 3487 C C . PRO A 1 435 ? -5.515 10.928 19.666 1.00 89.81 435 PRO A C 1
ATOM 3489 O O . PRO A 1 435 ? -6.696 11.116 19.963 1.00 89.81 435 PRO A O 1
ATOM 3492 N N . ASN A 1 436 ? -4.798 9.957 20.230 1.00 90.62 436 ASN A N 1
ATOM 3493 C CA . ASN A 1 436 ? -5.328 9.056 21.245 1.00 90.62 436 ASN A CA 1
ATOM 3494 C C . ASN A 1 436 ? -4.695 9.347 22.614 1.00 90.62 436 ASN A C 1
ATOM 3496 O O . ASN A 1 436 ? -3.652 8.805 22.965 1.00 90.62 436 ASN A O 1
ATOM 3500 N N . ASN A 1 437 ? -5.363 10.193 23.401 1.00 88.31 437 ASN A N 1
ATOM 3501 C CA . ASN A 1 437 ? -4.963 10.532 24.774 1.00 88.31 437 ASN A CA 1
ATOM 3502 C C . ASN A 1 437 ? -5.505 9.539 25.828 1.00 88.31 437 ASN A C 1
ATOM 3504 O O . ASN A 1 437 ? -5.464 9.822 27.029 1.00 88.31 437 ASN A O 1
ATOM 3508 N N . GLY A 1 438 ? -6.110 8.427 25.398 1.00 88.88 438 GLY A N 1
ATOM 3509 C CA . GLY A 1 438 ? -6.626 7.394 26.294 1.00 88.88 438 GLY A CA 1
ATOM 3510 C C . GLY A 1 438 ? -5.513 6.506 26.872 1.00 88.88 438 GLY A C 1
ATOM 3511 O O . GLY A 1 438 ? -4.376 6.561 26.415 1.00 88.88 438 GLY A O 1
ATOM 3512 N N . PRO A 1 439 ? -5.831 5.639 27.851 1.00 91.38 439 PRO A N 1
ATOM 3513 C CA . PRO A 1 439 ? -4.896 4.628 28.361 1.00 91.38 439 PRO A CA 1
ATOM 3514 C C . PRO A 1 439 ? -4.726 3.421 27.416 1.00 91.38 439 PRO A C 1
ATOM 3516 O O . PRO A 1 439 ? -3.969 2.508 27.721 1.00 91.38 439 PRO A O 1
ATOM 3519 N N . PHE A 1 440 ? -5.477 3.388 26.314 1.00 93.88 440 PHE A N 1
ATOM 3520 C CA . PHE A 1 440 ? -5.510 2.316 25.320 1.00 93.88 440 PHE A CA 1
ATOM 3521 C C . PHE A 1 440 ? -4.560 2.625 24.154 1.00 93.88 440 PHE A C 1
ATOM 3523 O O . PHE A 1 440 ? -4.375 3.803 23.853 1.00 93.88 440 PHE A O 1
ATOM 3530 N N . PRO A 1 441 ? -4.058 1.625 23.406 1.00 91.94 441 PRO A N 1
ATOM 3531 C CA . PRO A 1 441 ? -3.241 1.867 22.212 1.00 91.94 441 PRO A CA 1
ATOM 3532 C C . PRO A 1 441 ? -4.046 2.504 21.066 1.00 91.94 441 PRO A C 1
ATOM 3534 O O . PRO A 1 441 ? -3.495 3.261 20.269 1.00 91.94 441 PRO A O 1
ATOM 3537 N N . PHE A 1 442 ? -5.362 2.262 21.009 1.00 93.06 442 PHE A N 1
ATOM 3538 C CA . PHE A 1 442 ? -6.268 2.803 19.988 1.00 93.06 442 PHE A CA 1
ATOM 3539 C C . PHE A 1 442 ? -7.456 3.534 20.615 1.00 93.06 442 PHE A C 1
ATOM 3541 O O . PHE A 1 442 ? -7.837 3.260 21.757 1.00 93.06 442 PHE A O 1
ATOM 3548 N N . ARG A 1 443 ? -8.079 4.435 19.844 1.00 91.94 443 ARG A N 1
ATOM 3549 C CA . ARG A 1 443 ? -9.286 5.158 20.263 1.00 91.94 443 ARG A CA 1
ATOM 3550 C C . ARG A 1 443 ? -10.395 4.176 20.657 1.00 91.94 443 ARG A C 1
ATOM 3552 O O . ARG A 1 443 ? -10.608 3.164 19.988 1.00 91.94 443 ARG A O 1
ATOM 3559 N N . LEU A 1 444 ? -11.114 4.492 21.734 1.00 92.25 444 LEU A N 1
ATOM 3560 C CA . LEU A 1 444 ? -12.203 3.661 22.245 1.00 92.25 444 LEU A CA 1
ATOM 3561 C C . LEU A 1 444 ? -13.400 3.765 21.278 1.00 92.25 444 LEU A C 1
ATOM 3563 O O . LEU A 1 444 ? -13.888 4.877 21.063 1.00 92.25 444 LEU A O 1
ATOM 3567 N N . PRO A 1 445 ? -13.914 2.659 20.706 1.00 94.00 445 PRO A N 1
ATOM 3568 C CA . PRO A 1 445 ? -15.090 2.687 19.836 1.00 94.00 445 PRO A CA 1
ATOM 3569 C C . PRO A 1 445 ? -16.353 2.872 20.691 1.00 94.00 445 PRO A C 1
ATOM 3571 O O . PRO A 1 445 ? -17.075 1.918 20.976 1.00 94.00 445 PRO A O 1
ATOM 3574 N N . SER A 1 446 ? -16.607 4.096 21.167 1.00 91.75 446 SER A N 1
ATOM 3575 C CA . SER A 1 446 ? -17.549 4.355 22.269 1.00 91.75 446 SER A CA 1
ATOM 3576 C C . SER A 1 446 ? -18.991 3.925 21.998 1.00 91.75 446 SER A C 1
ATOM 3578 O O . SER A 1 446 ? -19.686 3.490 22.920 1.00 91.75 446 SER A O 1
ATOM 3580 N N . LYS A 1 447 ? -19.413 3.896 20.725 1.00 94.62 447 LYS A N 1
ATOM 3581 C CA . LYS A 1 447 ? -20.688 3.289 20.314 1.00 94.62 447 LYS A CA 1
ATOM 3582 C C . LYS A 1 447 ? -20.830 1.855 20.832 1.00 94.62 447 LYS A C 1
ATOM 3584 O O . LYS A 1 447 ? -21.883 1.542 21.373 1.00 94.62 447 LYS A O 1
ATOM 3589 N N . ARG A 1 448 ? -19.788 1.011 20.756 1.00 94.12 448 ARG A N 1
ATOM 3590 C CA . ARG A 1 448 ? -19.806 -0.387 21.247 1.00 94.12 448 ARG A CA 1
ATOM 3591 C C . ARG A 1 448 ? -20.159 -0.500 22.729 1.00 94.12 448 ARG A C 1
ATOM 3593 O O . ARG A 1 448 ? -20.723 -1.510 23.141 1.00 94.12 448 ARG A O 1
ATOM 3600 N N . TYR A 1 449 ? -19.819 0.521 23.511 1.00 92.06 449 TYR A N 1
ATOM 3601 C CA . TYR A 1 449 ? -20.031 0.579 24.956 1.00 92.06 449 TYR A CA 1
ATOM 3602 C C . TYR A 1 449 ? -21.256 1.426 25.348 1.00 92.06 449 TYR A C 1
ATOM 3604 O O . TYR A 1 449 ? -21.559 1.568 26.529 1.00 92.06 449 TYR A O 1
ATOM 3612 N N . THR A 1 450 ? -22.001 1.934 24.361 1.00 92.75 450 THR A N 1
ATOM 3613 C CA . THR A 1 450 ? -23.360 2.464 24.536 1.00 92.75 450 THR A CA 1
ATOM 3614 C C . THR A 1 450 ? -24.346 1.296 24.573 1.00 92.75 450 THR A C 1
ATOM 3616 O O . THR A 1 450 ? -24.272 0.415 23.712 1.00 92.75 450 THR A O 1
ATOM 3619 N N . LYS A 1 451 ? -25.293 1.284 25.524 1.00 94.44 451 LYS A N 1
ATOM 3620 C CA . LYS A 1 451 ? -26.277 0.190 25.623 1.00 94.44 451 LYS A CA 1
ATOM 3621 C C . LYS A 1 451 ? -27.126 0.098 24.360 1.00 94.44 451 LYS A C 1
ATOM 3623 O O . LYS A 1 451 ? -27.474 1.123 23.761 1.00 94.44 451 LYS A O 1
ATOM 3628 N N . TRP A 1 452 ? -27.567 -1.108 24.013 1.00 96.81 452 TRP A N 1
ATOM 3629 C CA . TRP A 1 452 ? -28.384 -1.356 22.826 1.00 96.81 452 TRP A CA 1
ATOM 3630 C C . TRP A 1 452 ? -29.591 -0.421 22.737 1.00 96.81 452 TRP A C 1
ATOM 3632 O O . TRP A 1 452 ? -29.864 0.133 21.674 1.00 96.81 452 TRP A O 1
ATOM 3642 N N . THR A 1 453 ? -30.290 -0.180 23.851 1.00 96.81 453 THR A N 1
ATOM 3643 C CA . THR A 1 453 ? -31.470 0.702 23.922 1.00 96.81 453 THR A CA 1
ATOM 3644 C C . THR A 1 453 ? -31.167 2.186 23.692 1.00 96.81 453 THR A C 1
ATOM 3646 O O . THR A 1 453 ? -32.051 2.931 23.268 1.00 96.81 453 THR A O 1
ATOM 3649 N N . GLU A 1 454 ? -29.935 2.619 23.956 1.00 96.31 454 GLU A N 1
ATOM 3650 C CA . GLU A 1 454 ? -29.486 4.019 23.902 1.00 96.31 454 GLU A CA 1
ATOM 3651 C C . GLU A 1 454 ? -28.919 4.393 22.520 1.00 96.31 454 GLU A C 1
ATOM 3653 O O . GLU A 1 454 ? -28.978 5.558 22.125 1.00 96.31 454 GLU A O 1
ATOM 3658 N N . LEU A 1 455 ? -28.471 3.404 21.736 1.00 96.44 455 LEU A N 1
ATOM 3659 C CA . LEU A 1 455 ? -28.014 3.599 20.357 1.00 96.44 455 LEU A CA 1
ATOM 3660 C C . LEU A 1 455 ? -29.062 4.288 19.452 1.00 96.44 455 LEU A C 1
ATOM 3662 O O . LEU A 1 455 ? -30.272 4.038 19.567 1.00 96.44 455 LEU A O 1
ATOM 3666 N N . PRO A 1 456 ? -28.625 5.074 18.449 1.00 97.62 456 PRO A N 1
ATOM 3667 C CA . PRO A 1 456 ? -29.483 5.500 17.349 1.00 97.62 456 PRO A CA 1
ATOM 3668 C C . PRO A 1 456 ? -30.093 4.302 16.603 1.00 97.62 456 PRO A C 1
ATOM 3670 O O . PRO A 1 456 ? -29.427 3.295 16.370 1.00 97.62 456 PRO A O 1
ATOM 3673 N N . ASN A 1 457 ? -31.343 4.433 16.132 1.00 97.50 457 ASN A N 1
ATOM 3674 C CA . ASN A 1 457 ? -32.015 3.389 15.334 1.00 97.50 457 ASN A CA 1
ATOM 3675 C C . ASN A 1 457 ? -31.179 2.919 14.133 1.00 97.50 457 ASN A C 1
ATOM 3677 O O . ASN A 1 457 ? -31.204 1.738 13.808 1.00 97.50 457 ASN A O 1
ATOM 3681 N N . ALA A 1 458 ? -30.468 3.841 13.476 1.00 97.19 458 ALA A N 1
ATOM 3682 C CA . ALA A 1 458 ? -29.614 3.511 12.342 1.00 97.19 458 ALA A CA 1
ATOM 3683 C C . ALA A 1 458 ? -28.476 2.570 12.760 1.00 97.19 458 ALA A C 1
ATOM 3685 O O . ALA A 1 458 ? -28.291 1.540 12.127 1.00 97.19 458 ALA A O 1
ATOM 3686 N N . ASP A 1 459 ? -27.775 2.875 13.852 1.00 97.69 459 ASP A N 1
ATOM 3687 C CA . ASP A 1 459 ? -26.614 2.103 14.301 1.00 97.69 459 ASP A CA 1
ATOM 3688 C C . ASP A 1 459 ? -27.014 0.726 14.854 1.00 97.69 459 ASP A C 1
ATOM 3690 O O . ASP A 1 459 ? -26.359 -0.260 14.523 1.00 97.69 459 ASP A O 1
ATOM 3694 N N . ARG A 1 460 ? -28.157 0.616 15.557 1.00 97.81 460 ARG A N 1
ATOM 3695 C CA . ARG A 1 460 ? -28.772 -0.694 15.866 1.00 97.81 460 ARG A CA 1
ATOM 3696 C C . ARG A 1 460 ? -29.027 -1.523 14.610 1.00 97.81 460 ARG A C 1
ATOM 3698 O O . ARG A 1 460 ? -28.730 -2.712 14.594 1.00 97.81 460 ARG A O 1
ATOM 3705 N N . GLN A 1 461 ? -29.583 -0.910 13.563 1.00 97.62 461 GLN A N 1
ATOM 3706 C CA . GLN A 1 461 ? -29.904 -1.622 12.326 1.00 97.62 461 GLN A CA 1
ATOM 3707 C C . GLN A 1 461 ? -28.633 -2.120 11.619 1.00 97.62 461 GLN A C 1
ATOM 3709 O O . GLN A 1 461 ? -28.628 -3.244 11.129 1.00 97.62 461 GLN A O 1
ATOM 3714 N N . ARG A 1 462 ? -27.539 -1.339 11.625 1.00 96.75 462 ARG A N 1
ATOM 3715 C CA . ARG A 1 462 ? -26.220 -1.776 11.119 1.00 96.75 462 ARG A CA 1
ATOM 3716 C C . ARG A 1 462 ? -25.690 -2.973 11.900 1.00 96.75 462 ARG A C 1
ATOM 3718 O O . ARG A 1 462 ? -25.345 -3.990 11.301 1.00 96.75 462 ARG A O 1
ATOM 3725 N N . ALA A 1 463 ? -25.663 -2.851 13.228 1.00 97.44 463 ALA A N 1
ATOM 3726 C CA . ALA A 1 463 ? -25.181 -3.893 14.124 1.00 97.44 463 ALA A CA 1
ATOM 3727 C C . ALA A 1 463 ? -25.974 -5.203 13.942 1.00 97.44 463 ALA A C 1
ATOM 3729 O O . ALA A 1 463 ? -25.366 -6.266 13.841 1.00 97.44 463 ALA A O 1
ATOM 3730 N N . TYR A 1 464 ? -27.301 -5.115 13.795 1.00 97.75 464 TYR A N 1
ATOM 3731 C CA . TYR A 1 464 ? -28.181 -6.262 13.554 1.00 97.75 464 TYR A CA 1
ATOM 3732 C C . TYR A 1 464 ? -28.029 -6.871 12.156 1.00 97.75 464 TYR A C 1
ATOM 3734 O O . TYR A 1 464 ? -27.687 -8.045 12.030 1.00 97.75 464 TYR A O 1
ATOM 3742 N N . ASP A 1 465 ? -28.256 -6.087 11.097 1.00 96.75 465 ASP A N 1
ATOM 3743 C CA . ASP A 1 465 ? -28.322 -6.611 9.725 1.00 96.75 465 ASP A CA 1
ATOM 3744 C C . ASP A 1 465 ? -26.956 -7.057 9.190 1.00 96.75 465 ASP A C 1
ATOM 3746 O O . ASP A 1 465 ? -26.895 -7.928 8.324 1.00 96.75 465 ASP A O 1
ATOM 3750 N N . SER A 1 466 ? -25.873 -6.412 9.643 1.00 96.38 466 SER A N 1
ATOM 3751 C CA . SER A 1 466 ? -24.553 -6.519 9.004 1.00 96.38 466 SER A CA 1
ATOM 3752 C C . SER A 1 466 ? -23.485 -7.159 9.880 1.00 96.38 466 SER A C 1
ATOM 3754 O O . SER A 1 466 ? -22.565 -7.746 9.328 1.00 96.38 466 SER A O 1
ATOM 3756 N N . LEU A 1 467 ? -23.596 -7.060 11.208 1.00 96.94 467 LEU A N 1
ATOM 3757 C CA . LEU A 1 467 ? -22.649 -7.654 12.164 1.00 96.94 467 LEU A CA 1
ATOM 3758 C C . LEU A 1 467 ? -23.295 -8.727 13.058 1.00 96.94 467 LEU A C 1
ATOM 3760 O O . LEU A 1 467 ? -22.623 -9.292 13.913 1.00 96.94 467 LEU A O 1
ATOM 3764 N N . PHE A 1 468 ? -24.575 -9.046 12.841 1.00 96.69 468 PHE A N 1
ATOM 3765 C CA . PHE A 1 468 ? -25.323 -10.100 13.539 1.00 96.69 468 PHE A CA 1
ATOM 3766 C C . PHE A 1 468 ? -25.468 -9.912 15.063 1.00 96.69 468 PHE A C 1
ATOM 3768 O O . PHE A 1 468 ? -25.732 -10.878 15.782 1.00 96.69 468 PHE A O 1
ATOM 3775 N N . TYR A 1 469 ? -25.347 -8.679 15.561 1.00 97.62 469 TYR A N 1
ATOM 3776 C CA . TYR A 1 469 ? -25.639 -8.350 16.957 1.00 97.62 469 TYR A CA 1
ATOM 3777 C C . TYR A 1 469 ? -27.142 -8.253 17.221 1.00 97.62 469 TYR A C 1
ATOM 3779 O O . TYR A 1 469 ? -27.881 -7.652 16.447 1.00 97.62 469 TYR A O 1
ATOM 3787 N N . ASP A 1 470 ? -27.585 -8.737 18.373 1.00 96.88 470 ASP A N 1
ATOM 3788 C CA . ASP A 1 470 ? -28.881 -8.400 18.955 1.00 96.88 470 ASP A CA 1
ATOM 3789 C C . ASP A 1 470 ? -28.691 -7.713 20.318 1.00 96.88 470 ASP A C 1
ATOM 3791 O O . ASP A 1 470 ? -27.571 -7.482 20.763 1.00 96.88 470 ASP A O 1
ATOM 3795 N N . GLU A 1 471 ? -29.788 -7.360 20.989 1.00 96.38 471 GLU A N 1
ATOM 3796 C CA . GLU A 1 471 ? -29.750 -6.719 22.313 1.00 96.38 471 GLU A CA 1
ATOM 3797 C C . GLU A 1 471 ? -28.945 -7.530 23.344 1.00 96.38 471 GLU A C 1
ATOM 3799 O O . GLU A 1 471 ? -28.232 -6.958 24.164 1.00 96.38 471 GLU A O 1
ATOM 3804 N N . CYS A 1 472 ? -29.010 -8.864 23.280 1.00 94.69 472 CYS A N 1
ATOM 3805 C CA . CYS A 1 472 ? -28.331 -9.746 24.222 1.00 94.69 472 CYS A CA 1
ATOM 3806 C C . CYS A 1 472 ? -26.839 -9.892 23.906 1.00 94.69 472 CYS A C 1
ATOM 3808 O O . CYS A 1 472 ? -26.032 -9.953 24.831 1.00 94.69 472 CYS A O 1
ATOM 3810 N N . THR A 1 473 ? -26.472 -9.985 22.627 1.00 96.12 473 THR A N 1
ATOM 3811 C CA . THR A 1 473 ? -25.075 -10.147 22.194 1.00 96.12 473 THR A CA 1
ATOM 3812 C C . THR A 1 473 ? -24.329 -8.820 22.054 1.00 96.12 473 THR A C 1
ATOM 3814 O O . THR A 1 473 ? -23.103 -8.811 21.998 1.00 96.12 473 THR A O 1
ATOM 3817 N N . TRP A 1 474 ? -25.041 -7.690 22.036 1.00 95.94 474 TRP A N 1
ATOM 3818 C CA . TRP A 1 474 ? -24.446 -6.361 22.142 1.00 95.94 474 TRP A CA 1
ATOM 3819 C C . TRP A 1 474 ? -24.134 -5.999 23.597 1.00 95.94 474 TRP A C 1
ATOM 3821 O O . TRP A 1 474 ? -22.981 -5.717 23.916 1.00 95.94 474 TRP A O 1
ATOM 3831 N N . ASP A 1 475 ? -25.118 -6.045 24.501 1.00 92.81 475 ASP A N 1
ATOM 3832 C CA . ASP A 1 475 ? -24.922 -5.614 25.898 1.00 92.81 475 ASP A CA 1
ATOM 3833 C C . ASP A 1 475 ? -24.079 -6.606 26.735 1.00 92.81 475 ASP A C 1
ATOM 3835 O O . ASP A 1 475 ? -23.678 -6.287 27.854 1.00 92.81 475 ASP A O 1
ATOM 3839 N N . VAL A 1 476 ? -23.769 -7.795 26.199 1.00 90.00 476 VAL A N 1
ATOM 3840 C CA . VAL A 1 476 ? -22.824 -8.762 26.780 1.00 90.00 476 VAL A CA 1
ATOM 3841 C C . VAL A 1 476 ? -21.620 -8.909 25.847 1.00 90.00 476 VAL A C 1
ATOM 3843 O O . VAL A 1 476 ? -21.765 -9.326 24.704 1.00 90.00 476 VAL A O 1
ATOM 3846 N N . TYR A 1 477 ? -20.423 -8.573 26.323 1.00 90.00 477 TYR A N 1
ATOM 3847 C CA . TYR A 1 477 ? -19.193 -8.620 25.521 1.00 90.00 477 TYR A CA 1
ATOM 3848 C C . TYR A 1 477 ? -18.665 -10.053 25.341 1.00 90.00 477 TYR A C 1
ATOM 3850 O O . TYR A 1 477 ? -18.692 -10.850 26.280 1.00 90.00 477 TYR A O 1
ATOM 3858 N N . GLY A 1 478 ? -18.140 -10.368 24.154 1.00 88.25 478 GLY A N 1
ATOM 3859 C CA . GLY A 1 478 ? -17.449 -11.626 23.853 1.00 88.25 478 GLY A CA 1
ATOM 3860 C C . GLY A 1 478 ? -18.364 -12.816 23.549 1.00 88.25 478 GLY A C 1
ATOM 3861 O O . GLY A 1 478 ? -17.885 -13.950 23.525 1.00 88.25 478 GLY A O 1
ATOM 3862 N N . VAL A 1 479 ? -19.671 -12.594 23.350 1.00 91.50 479 VAL A N 1
ATOM 3863 C CA . VAL A 1 479 ? -20.655 -13.668 23.086 1.00 91.50 479 VAL A CA 1
ATOM 3864 C C . VAL A 1 479 ? -21.273 -13.617 21.688 1.00 91.50 479 VAL A C 1
ATOM 3866 O O . VAL A 1 479 ? -22.032 -14.520 21.338 1.00 91.50 479 VAL A O 1
ATOM 3869 N N . ALA A 1 480 ? -20.980 -12.589 20.887 1.00 94.94 480 ALA A N 1
ATOM 3870 C CA . ALA A 1 480 ? -21.435 -12.526 19.503 1.00 94.94 480 ALA A CA 1
ATOM 3871 C C . ALA A 1 480 ? -20.505 -13.341 18.585 1.00 94.94 480 ALA A C 1
ATOM 3873 O O . ALA A 1 480 ? -19.287 -13.182 18.639 1.00 94.94 480 ALA A O 1
ATOM 3874 N N . ASP A 1 481 ? -21.060 -14.138 17.663 1.00 95.00 481 ASP A N 1
ATOM 3875 C CA . ASP A 1 481 ? -20.279 -14.921 16.679 1.00 95.00 481 ASP A CA 1
ATOM 3876 C C . ASP A 1 481 ? -19.343 -14.053 15.806 1.00 95.00 481 ASP A C 1
ATOM 3878 O O . ASP A 1 481 ? -18.393 -14.553 15.200 1.00 95.00 481 ASP A O 1
ATOM 3882 N N . ILE A 1 482 ? -19.617 -12.750 15.688 1.00 96.25 482 ILE A N 1
ATOM 3883 C CA . ILE A 1 482 ? -18.770 -11.804 14.953 1.00 96.25 482 ILE A CA 1
ATOM 3884 C C . ILE A 1 482 ? -17.485 -11.456 15.726 1.00 96.25 482 ILE A C 1
ATOM 3886 O O . ILE A 1 482 ? -16.438 -11.272 15.113 1.00 96.25 482 ILE A O 1
ATOM 3890 N N . GLU A 1 483 ? -17.528 -11.456 17.063 1.00 95.06 483 GLU A N 1
ATOM 3891 C CA . GLU A 1 483 ? -16.398 -11.126 17.952 1.00 95.06 483 GLU A CA 1
ATOM 3892 C C . GLU A 1 483 ? -15.356 -12.257 18.008 1.00 95.06 483 GLU A C 1
ATOM 3894 O O . GLU A 1 483 ? -14.218 -12.050 18.429 1.00 95.06 483 GLU A O 1
ATOM 3899 N N . SER A 1 484 ? -15.693 -13.446 17.493 1.00 94.12 484 SER A N 1
ATOM 3900 C CA . SER A 1 484 ? -14.732 -14.527 17.261 1.00 94.12 484 SER A CA 1
ATOM 3901 C C . SER A 1 484 ? -13.967 -14.396 15.935 1.00 94.12 484 SER A C 1
ATOM 3903 O O . SER A 1 484 ? -13.290 -15.345 15.538 1.00 94.12 484 SER A O 1
ATOM 3905 N N . ARG A 1 485 ? -14.085 -13.275 15.209 1.00 95.56 485 ARG A N 1
ATOM 3906 C CA . ARG A 1 485 ? -13.384 -13.029 13.939 1.00 95.56 485 ARG A CA 1
ATOM 3907 C C . ARG A 1 485 ? -12.483 -11.806 14.065 1.00 95.56 485 ARG A C 1
ATOM 3909 O O . ARG A 1 485 ? -12.952 -10.727 14.399 1.00 95.56 485 ARG A O 1
ATOM 3916 N N . GLU A 1 486 ? -11.204 -11.957 13.743 1.00 95.00 486 GLU A N 1
ATOM 3917 C CA . GLU A 1 486 ? -10.310 -10.818 13.479 1.00 95.00 486 GLU A CA 1
ATOM 3918 C C . GLU A 1 486 ? -10.747 -10.029 12.237 1.00 95.00 486 GLU A C 1
ATOM 3920 O O . GLU A 1 486 ? -11.431 -10.554 11.350 1.00 95.00 486 GLU A O 1
ATOM 3925 N N . TRP A 1 487 ? -10.287 -8.782 12.136 1.00 94.88 487 TRP A N 1
ATOM 3926 C CA . TRP A 1 487 ? -10.669 -7.849 11.084 1.00 94.88 487 TRP A CA 1
ATOM 3927 C C . TRP A 1 487 ? -10.448 -8.417 9.683 1.00 94.88 487 TRP A C 1
ATOM 3929 O O . TRP A 1 487 ? -11.324 -8.274 8.833 1.00 94.88 487 TRP A O 1
ATOM 3939 N N . ARG A 1 488 ? -9.326 -9.108 9.412 1.00 91.06 488 ARG A N 1
ATOM 3940 C CA . ARG A 1 488 ? -9.068 -9.662 8.065 1.00 91.06 488 ARG A CA 1
ATOM 3941 C C . ARG A 1 488 ? -10.170 -10.627 7.608 1.00 91.06 488 ARG A C 1
ATOM 3943 O O . ARG A 1 488 ? -10.535 -10.574 6.434 1.00 91.06 488 ARG A O 1
ATOM 3950 N N . ASN A 1 489 ? -10.775 -11.369 8.541 1.00 94.06 489 ASN A N 1
ATOM 3951 C CA . ASN A 1 489 ? -11.819 -12.372 8.301 1.00 94.06 489 ASN A CA 1
ATOM 3952 C C . ASN A 1 489 ? -13.243 -11.786 8.203 1.00 94.06 489 ASN A C 1
ATOM 3954 O O . ASN A 1 489 ? -14.196 -12.530 7.961 1.00 94.06 489 ASN A O 1
ATOM 3958 N N . LEU A 1 490 ? -13.403 -10.468 8.357 1.00 95.44 490 LEU A N 1
ATOM 3959 C CA . LEU A 1 490 ? -14.641 -9.763 8.025 1.00 95.44 490 LEU A CA 1
ATOM 3960 C C . LEU A 1 490 ? -14.755 -9.544 6.505 1.00 95.44 490 LEU A C 1
ATOM 3962 O O . LEU A 1 490 ? -13.787 -9.188 5.823 1.00 95.44 490 LEU A O 1
ATOM 3966 N N . THR A 1 491 ? -15.959 -9.690 5.963 1.00 95.06 491 THR A N 1
ATOM 3967 C CA . THR A 1 491 ? -16.294 -9.281 4.592 1.00 95.06 491 THR A CA 1
ATOM 3968 C C . THR A 1 491 ? -16.132 -7.768 4.409 1.00 95.06 491 THR A C 1
ATOM 3970 O O . THR A 1 491 ? -16.186 -6.998 5.367 1.00 95.06 491 THR A O 1
ATOM 3973 N N . ALA A 1 492 ? -15.982 -7.305 3.163 1.00 91.75 492 ALA A N 1
ATOM 3974 C CA . ALA A 1 492 ? -15.906 -5.869 2.864 1.00 91.75 492 ALA A CA 1
ATOM 3975 C C . ALA A 1 492 ? -17.135 -5.082 3.375 1.00 91.75 492 ALA A C 1
ATOM 3977 O O . ALA A 1 492 ? -17.005 -3.937 3.802 1.00 91.75 492 ALA A O 1
ATOM 3978 N N . TRP A 1 493 ? -18.318 -5.711 3.383 1.00 93.62 493 TRP A N 1
ATOM 3979 C CA . TRP A 1 493 ? -19.539 -5.116 3.929 1.00 93.62 493 TRP A CA 1
ATOM 3980 C C . TRP A 1 493 ? -19.512 -5.028 5.465 1.00 93.62 493 TRP A C 1
ATOM 3982 O O . TRP A 1 493 ? -19.781 -3.959 6.010 1.00 93.62 493 TRP A O 1
ATOM 3992 N N . GLU A 1 494 ? -19.131 -6.112 6.156 1.00 97.00 494 GLU A N 1
ATOM 3993 C CA . GLU A 1 494 ? -18.948 -6.119 7.619 1.00 97.00 494 GLU A CA 1
ATOM 3994 C C . GLU A 1 494 ? -17.927 -5.052 8.051 1.00 97.00 494 GLU A C 1
ATOM 3996 O O . GLU A 1 494 ? -18.235 -4.250 8.928 1.00 97.00 494 GLU A O 1
ATOM 4001 N N . LYS A 1 495 ? -16.763 -4.963 7.385 1.00 95.50 495 LYS A N 1
ATOM 4002 C CA . LYS A 1 495 ? -15.733 -3.933 7.641 1.00 95.50 495 LYS A CA 1
ATOM 4003 C C . LYS A 1 495 ? -16.304 -2.517 7.543 1.00 95.50 495 LYS A C 1
ATOM 4005 O O . LYS A 1 495 ? -16.175 -1.730 8.475 1.00 95.50 495 LYS A O 1
ATOM 4010 N N . MET A 1 496 ? -16.989 -2.206 6.442 1.00 93.50 496 MET A N 1
ATOM 4011 C CA . MET A 1 496 ? -17.556 -0.876 6.203 1.00 93.50 496 MET A CA 1
ATOM 4012 C C . MET A 1 496 ? -18.634 -0.497 7.240 1.00 93.50 496 MET A C 1
ATOM 4014 O O . MET A 1 496 ? -18.689 0.653 7.681 1.00 93.50 496 MET A O 1
ATOM 4018 N N . GLU A 1 497 ? -19.506 -1.425 7.645 1.00 95.81 497 GLU A N 1
ATOM 4019 C CA . GLU A 1 497 ? -20.515 -1.143 8.677 1.00 95.81 497 GLU A CA 1
ATOM 4020 C C . GLU A 1 497 ? -19.910 -1.107 10.095 1.00 95.81 497 GLU A C 1
ATOM 4022 O O . GLU A 1 497 ? -20.345 -0.293 10.912 1.00 95.81 497 GLU A O 1
ATOM 4027 N N . ALA A 1 498 ? -18.845 -1.870 10.369 1.00 96.62 498 ALA A N 1
ATOM 4028 C CA . ALA A 1 498 ? -18.057 -1.759 11.598 1.00 96.62 498 ALA A CA 1
ATOM 4029 C C .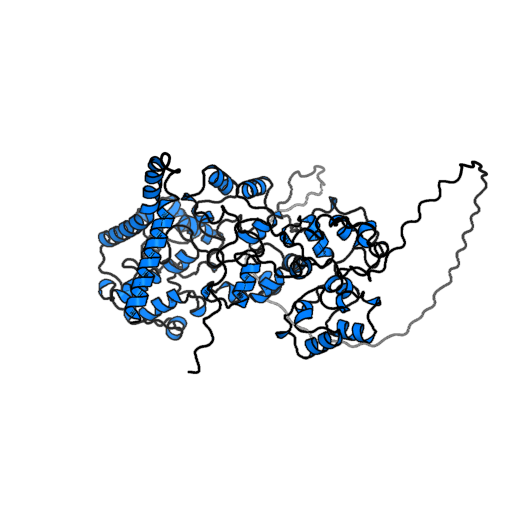 ALA A 1 498 ? -17.357 -0.389 11.711 1.00 96.62 498 ALA A C 1
ATOM 4031 O O . ALA A 1 498 ? -17.408 0.237 12.771 1.00 96.62 498 ALA A O 1
ATOM 4032 N N . THR A 1 499 ? -16.812 0.157 10.617 1.00 95.25 499 THR A N 1
ATOM 4033 C CA . THR A 1 499 ? -16.248 1.522 10.590 1.00 95.25 499 THR A CA 1
ATOM 4034 C C . THR A 1 499 ? -17.284 2.600 10.895 1.00 95.25 499 THR A C 1
ATOM 4036 O O . THR A 1 499 ? -16.992 3.530 11.645 1.00 95.25 499 THR A O 1
ATOM 4039 N N . LYS A 1 500 ? -18.542 2.433 10.472 1.00 94.25 500 LYS A N 1
ATOM 4040 C CA . LYS A 1 500 ? -19.646 3.340 10.862 1.00 94.25 500 LYS A CA 1
ATOM 4041 C C . LYS A 1 500 ? -20.017 3.241 12.350 1.00 94.25 500 LYS A C 1
ATOM 4043 O O . LYS A 1 500 ? -20.650 4.154 12.890 1.00 94.25 500 LYS A O 1
ATOM 4048 N N . LEU A 1 501 ? -19.603 2.168 13.026 1.00 95.69 501 LEU A N 1
ATOM 4049 C CA . LEU A 1 501 ? -19.688 1.997 14.479 1.00 95.69 501 LEU A CA 1
ATOM 4050 C C . LEU A 1 501 ? -18.404 2.432 15.221 1.00 95.69 501 LEU A C 1
ATOM 4052 O O . LEU A 1 501 ? -18.355 2.328 16.444 1.00 95.69 501 LEU A O 1
ATOM 4056 N N . GLY A 1 502 ? -17.405 2.979 14.519 1.00 94.25 502 GLY A N 1
ATOM 4057 C CA . GLY A 1 502 ? -16.142 3.456 15.098 1.00 94.25 502 GLY A CA 1
ATOM 4058 C C . GLY A 1 502 ? -15.023 2.411 15.148 1.00 94.25 502 GLY A C 1
ATOM 4059 O O . GLY A 1 502 ? -13.998 2.656 15.781 1.00 94.25 502 GLY A O 1
ATOM 4060 N N . PHE A 1 503 ? -15.194 1.255 14.498 1.00 95.75 503 PHE A N 1
ATOM 4061 C CA . PHE A 1 503 ? -14.151 0.234 14.417 1.00 95.75 503 PHE A CA 1
ATOM 4062 C C . PHE A 1 503 ? -13.247 0.399 13.197 1.00 95.75 503 PHE A C 1
ATOM 4064 O O . PHE A 1 503 ? -13.691 0.511 12.054 1.00 95.75 503 PHE A O 1
ATOM 4071 N N . ILE A 1 504 ? -11.953 0.333 13.455 1.00 95.19 504 ILE A N 1
ATOM 4072 C CA . ILE A 1 504 ? -10.881 0.312 12.462 1.00 95.19 504 ILE A CA 1
ATOM 4073 C C . ILE A 1 504 ? -10.084 -0.990 12.681 1.00 95.19 504 ILE A C 1
ATOM 4075 O O . ILE A 1 504 ? -10.298 -1.635 13.711 1.00 95.19 504 ILE A O 1
ATOM 4079 N N . PRO A 1 505 ? -9.171 -1.411 11.786 1.00 93.94 505 PRO A N 1
ATOM 4080 C CA . PRO A 1 505 ? -8.594 -2.760 11.827 1.00 93.94 505 PRO A CA 1
ATOM 4081 C C . PRO A 1 505 ? -7.992 -3.116 13.191 1.00 93.94 505 PRO A C 1
ATOM 4083 O O . PRO A 1 505 ? -8.344 -4.122 13.808 1.00 93.94 505 PRO A O 1
ATOM 4086 N N . ASN A 1 506 ? -7.166 -2.208 13.707 1.00 92.38 506 ASN A N 1
ATOM 4087 C CA . ASN A 1 506 ? -6.508 -2.346 14.996 1.00 92.38 506 ASN A CA 1
ATOM 4088 C C . ASN A 1 506 ? -7.469 -2.225 16.194 1.00 92.38 506 ASN A C 1
ATOM 4090 O O . ASN A 1 506 ? -7.341 -2.981 17.157 1.00 92.38 506 ASN A O 1
ATOM 4094 N N . SER A 1 507 ? -8.459 -1.320 16.151 1.00 95.25 507 SER A N 1
ATOM 4095 C CA . SER A 1 507 ? -9.412 -1.171 17.262 1.00 95.25 507 SER A CA 1
ATOM 4096 C C . SER A 1 507 ? -10.415 -2.328 17.323 1.00 95.25 507 SER A C 1
ATOM 4098 O O . SER A 1 507 ? -10.826 -2.707 18.414 1.00 95.25 507 SER A O 1
ATOM 4100 N N . TRP A 1 508 ? -10.751 -2.957 16.194 1.00 96.62 508 TRP A N 1
ATOM 4101 C CA . TRP A 1 508 ? -11.525 -4.198 16.167 1.00 96.62 508 TRP A CA 1
ATOM 4102 C C . TRP A 1 508 ? -10.750 -5.359 16.793 1.00 96.62 508 TRP A C 1
ATOM 4104 O O . TRP A 1 508 ? -11.223 -5.977 17.749 1.00 96.62 508 TRP A O 1
ATOM 4114 N N . ASP A 1 509 ? -9.538 -5.630 16.298 1.00 94.56 509 ASP A N 1
ATOM 4115 C CA . ASP A 1 509 ? -8.730 -6.746 16.794 1.00 94.56 509 ASP A CA 1
ATOM 4116 C C . ASP A 1 509 ? -8.440 -6.591 18.295 1.00 94.56 509 ASP A C 1
ATOM 4118 O O . ASP A 1 509 ? -8.549 -7.567 19.039 1.00 94.56 509 ASP A O 1
ATOM 4122 N N . CYS A 1 510 ? -8.189 -5.363 18.757 1.00 95.38 510 CYS A N 1
ATOM 4123 C CA . CYS A 1 510 ? -7.952 -5.049 20.163 1.00 95.38 510 CYS A CA 1
ATOM 4124 C C . CYS A 1 510 ? -9.239 -5.088 21.018 1.00 95.38 510 CYS A C 1
ATOM 4126 O O . CYS A 1 510 ? -9.295 -5.851 21.977 1.00 95.38 510 CYS A O 1
ATOM 4128 N N . PHE A 1 511 ? -10.295 -4.327 20.692 1.00 95.56 511 PHE A N 1
ATOM 4129 C CA . PHE A 1 511 ? -11.482 -4.200 21.559 1.00 95.56 511 PHE A CA 1
ATOM 4130 C C . PHE A 1 511 ? -12.556 -5.281 21.376 1.00 95.56 511 PHE A C 1
ATOM 4132 O O . PHE A 1 511 ? -13.415 -5.388 22.246 1.00 95.56 511 PHE A O 1
ATOM 4139 N N . GLN A 1 512 ? -12.607 -6.013 20.257 1.00 94.56 512 GLN A N 1
ATOM 4140 C CA . GLN A 1 512 ? -13.600 -7.087 20.048 1.00 94.56 512 GLN A CA 1
ATOM 4141 C C . GLN A 1 512 ? -12.997 -8.468 20.243 1.00 94.56 512 GLN A C 1
ATOM 4143 O O . GLN A 1 512 ? -13.594 -9.300 20.918 1.00 94.56 512 GLN A O 1
ATOM 4148 N N . THR A 1 513 ? -11.805 -8.706 19.691 1.00 91.81 513 THR A N 1
ATOM 4149 C CA . THR A 1 513 ? -11.179 -10.033 19.775 1.00 91.81 513 THR A CA 1
ATOM 4150 C C . THR A 1 513 ? -10.139 -10.151 20.885 1.00 91.81 513 THR A C 1
ATOM 4152 O O . THR A 1 513 ? -9.723 -11.266 21.188 1.00 91.81 513 THR A O 1
ATOM 4155 N N . HIS A 1 514 ? -9.678 -9.039 21.475 1.00 93.00 514 HIS A N 1
ATOM 4156 C CA . HIS A 1 514 ? -8.521 -9.001 22.386 1.00 93.00 514 HIS A CA 1
ATOM 4157 C C . HIS A 1 514 ? -7.288 -9.719 21.816 1.00 93.00 514 HIS A C 1
ATOM 4159 O O . HIS A 1 514 ? -6.563 -10.423 22.519 1.00 93.00 514 HIS A O 1
ATOM 4165 N N . TYR A 1 515 ? -7.102 -9.574 20.503 1.00 94.06 515 TYR A N 1
ATOM 4166 C CA . TYR A 1 515 ? -6.172 -10.304 19.644 1.00 94.06 515 TYR A CA 1
ATOM 4167 C C . TYR A 1 515 ? -6.305 -11.835 19.649 1.00 94.06 515 TYR A C 1
ATOM 4169 O O . TYR A 1 515 ? -5.524 -12.480 18.961 1.00 94.06 515 TYR A O 1
ATOM 4177 N N . LEU A 1 516 ? -7.268 -12.450 20.352 1.00 92.69 516 LEU A N 1
ATOM 4178 C CA . LEU A 1 516 ? -7.347 -13.906 20.590 1.00 92.69 516 LEU A CA 1
ATOM 4179 C C . LEU A 1 516 ? -7.388 -14.767 19.314 1.00 92.69 516 LEU A C 1
ATOM 4181 O O . LEU A 1 516 ? -7.120 -15.969 19.395 1.00 92.69 516 LEU A O 1
ATOM 4185 N N . GLN A 1 517 ? -7.708 -14.163 18.166 1.00 93.12 517 GLN A N 1
ATOM 4186 C CA . GLN A 1 517 ? -7.732 -14.792 16.841 1.00 93.12 517 GLN A CA 1
ATOM 4187 C C . GLN A 1 517 ? -6.408 -14.678 16.058 1.00 93.12 517 GLN A C 1
ATOM 4189 O O . GLN A 1 517 ? -6.284 -15.309 15.014 1.00 93.12 517 GLN A O 1
ATOM 4194 N N . LYS A 1 518 ? -5.426 -13.912 16.553 1.00 91.81 518 LYS A N 1
ATOM 4195 C CA . LYS A 1 518 ? -4.072 -13.814 15.989 1.00 91.81 518 LYS A CA 1
ATOM 4196 C C . LYS A 1 518 ? -3.137 -14.873 16.564 1.00 91.81 518 LYS A C 1
ATOM 4198 O O . LYS A 1 518 ? -3.211 -15.219 17.753 1.00 91.81 518 LYS A O 1
ATOM 4203 N N . ASP A 1 519 ? -2.185 -15.307 15.747 1.00 91.81 519 ASP A N 1
ATOM 4204 C CA . ASP A 1 519 ? -1.031 -16.062 16.229 1.00 91.81 519 ASP A CA 1
ATOM 4205 C C . ASP A 1 519 ? -0.094 -15.152 17.035 1.00 91.81 519 ASP A C 1
ATOM 4207 O O . ASP A 1 519 ? 0.054 -13.967 16.743 1.00 91.81 519 ASP A O 1
ATOM 4211 N N . TRP A 1 520 ? 0.602 -15.701 18.036 1.00 94.00 520 TRP A N 1
ATOM 4212 C CA . TRP A 1 520 ? 1.484 -14.922 18.924 1.00 94.00 520 TRP A CA 1
ATOM 4213 C C . TRP A 1 520 ? 2.533 -14.097 18.156 1.00 94.00 520 TRP A C 1
ATOM 4215 O O . TRP A 1 520 ? 2.903 -13.002 18.570 1.00 94.00 520 TRP A O 1
ATOM 4225 N N . ASN A 1 521 ? 2.998 -14.589 17.005 1.00 91.31 521 ASN A N 1
ATOM 4226 C CA . ASN A 1 521 ? 3.989 -13.896 16.180 1.00 91.31 521 ASN A CA 1
ATOM 4227 C C . ASN A 1 521 ? 3.407 -12.829 15.233 1.00 91.31 521 ASN A C 1
ATOM 4229 O O . ASN A 1 521 ? 4.183 -12.031 14.711 1.00 91.31 521 ASN A O 1
ATOM 4233 N N . GLU A 1 522 ? 2.082 -12.764 15.067 1.00 90.06 522 GLU A N 1
ATOM 4234 C CA . GLU A 1 522 ? 1.373 -11.650 14.412 1.00 90.06 522 GLU A CA 1
ATOM 4235 C C . GLU A 1 522 ? 1.116 -10.485 15.395 1.00 90.06 522 GLU A C 1
ATOM 4237 O O . GLU A 1 522 ? 0.799 -9.370 14.987 1.00 90.06 522 GLU A O 1
ATOM 4242 N N . ILE A 1 523 ? 1.266 -10.706 16.708 1.00 92.31 523 ILE A N 1
ATOM 4243 C CA . ILE A 1 523 ? 1.020 -9.692 17.743 1.00 92.31 523 ILE A CA 1
ATOM 4244 C C . ILE A 1 523 ? 2.257 -8.797 17.926 1.00 92.31 523 ILE A C 1
ATOM 4246 O O . ILE A 1 523 ? 3.382 -9.278 18.126 1.00 92.31 523 ILE A O 1
ATOM 4250 N N . ASN A 1 524 ? 2.045 -7.473 17.901 1.00 92.19 524 ASN A N 1
ATOM 4251 C CA . ASN A 1 524 ? 3.092 -6.474 18.130 1.00 92.19 524 ASN A CA 1
ATOM 4252 C C . ASN A 1 524 ? 3.865 -6.769 19.434 1.00 92.19 524 ASN A C 1
ATOM 4254 O O . ASN A 1 524 ? 3.292 -7.188 20.440 1.00 92.19 524 ASN A O 1
ATOM 4258 N N . TRP A 1 525 ? 5.184 -6.574 19.431 1.00 92.25 525 TRP A N 1
ATOM 4259 C CA . TRP A 1 525 ? 6.031 -6.941 20.568 1.00 92.25 525 TRP A CA 1
ATOM 4260 C C . TRP A 1 525 ? 5.705 -6.161 21.855 1.00 92.25 525 TRP A C 1
ATOM 4262 O O . TRP A 1 525 ? 5.816 -6.732 22.936 1.00 92.25 525 TRP A O 1
ATOM 4272 N N . HIS A 1 526 ? 5.244 -4.907 21.754 1.00 92.00 526 HIS A N 1
ATOM 4273 C CA . HIS A 1 526 ? 4.778 -4.121 22.904 1.00 92.00 526 HIS A CA 1
ATOM 4274 C C . HIS A 1 526 ? 3.527 -4.744 23.543 1.00 92.00 526 HIS A C 1
ATOM 4276 O O . HIS A 1 526 ? 3.452 -4.906 24.759 1.00 92.00 526 HIS A O 1
ATOM 4282 N N . ILE A 1 527 ? 2.579 -5.167 22.703 1.00 95.25 527 ILE A N 1
ATOM 4283 C CA . ILE A 1 527 ? 1.353 -5.862 23.112 1.00 95.25 527 ILE A CA 1
ATOM 4284 C C . ILE A 1 527 ? 1.713 -7.204 23.770 1.00 95.25 527 ILE A C 1
ATOM 4286 O O . ILE A 1 527 ? 1.163 -7.541 24.815 1.00 95.25 527 ILE A O 1
ATOM 4290 N N . ARG A 1 528 ? 2.702 -7.936 23.233 1.00 95.88 528 ARG A N 1
ATOM 4291 C CA . ARG A 1 528 ? 3.215 -9.176 23.843 1.00 95.88 528 ARG A CA 1
ATOM 4292 C C . ARG A 1 528 ? 3.904 -8.974 25.192 1.00 95.88 528 ARG A C 1
ATOM 4294 O O . ARG A 1 528 ? 3.750 -9.833 26.059 1.00 95.88 528 ARG A O 1
ATOM 4301 N N . ASP A 1 529 ? 4.637 -7.880 25.401 1.00 96.38 529 ASP A N 1
ATOM 4302 C CA . ASP A 1 529 ? 5.215 -7.564 26.719 1.00 96.38 529 ASP A CA 1
ATOM 4303 C C . ASP A 1 529 ? 4.095 -7.340 27.749 1.00 96.38 529 ASP A C 1
ATOM 4305 O O . ASP A 1 529 ? 4.100 -7.957 28.814 1.00 96.38 529 ASP A O 1
ATOM 4309 N N . SER A 1 530 ? 3.051 -6.587 27.383 1.00 97.44 530 SER A N 1
ATOM 4310 C CA . SER A 1 530 ? 1.841 -6.414 28.201 1.00 97.44 530 SER A CA 1
ATOM 4311 C C . SER A 1 530 ? 1.107 -7.737 28.465 1.00 97.44 530 SER A C 1
ATOM 4313 O O . SER A 1 530 ? 0.810 -8.062 29.615 1.00 97.44 530 SER A O 1
ATOM 4315 N N . MET A 1 531 ? 0.903 -8.580 27.450 1.00 97.69 531 MET A N 1
ATOM 4316 C CA . MET A 1 531 ? 0.360 -9.934 27.635 1.00 97.69 531 MET A CA 1
ATOM 4317 C C . MET A 1 531 ? 1.217 -10.773 28.598 1.00 97.69 531 MET A C 1
ATOM 4319 O O . MET A 1 531 ? 0.675 -11.472 29.456 1.00 97.69 531 MET A O 1
ATOM 4323 N N . SER A 1 532 ? 2.545 -10.639 28.532 1.00 97.81 532 SER A N 1
ATOM 4324 C CA . SER A 1 532 ? 3.486 -11.319 29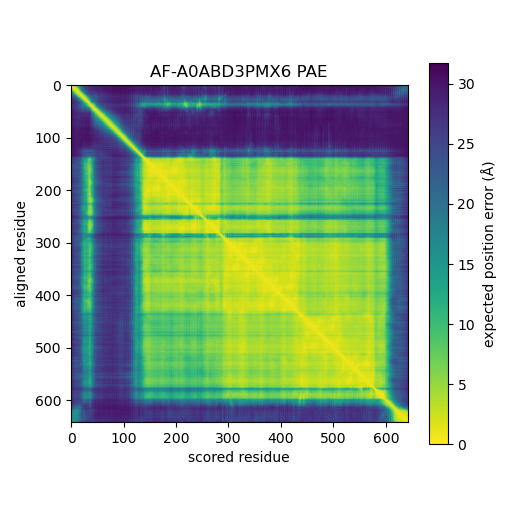.432 1.00 97.81 532 SER A CA 1
ATOM 4325 C C . SER A 1 532 ? 3.393 -10.820 30.878 1.00 97.81 532 SER A C 1
ATOM 4327 O O . SER A 1 532 ? 3.586 -11.599 31.812 1.00 97.81 532 SER A O 1
ATOM 4329 N N . VAL A 1 533 ? 3.034 -9.549 31.105 1.00 98.19 533 VAL A N 1
ATOM 4330 C CA . VAL A 1 533 ? 2.715 -9.030 32.450 1.00 98.19 533 VAL A CA 1
ATOM 4331 C C . VAL A 1 533 ? 1.471 -9.699 33.034 1.00 98.19 533 VAL A C 1
ATOM 4333 O O . VAL A 1 533 ? 1.442 -9.953 34.236 1.00 98.19 533 VAL A O 1
ATOM 4336 N N . LEU A 1 534 ? 0.484 -10.021 32.195 1.00 98.00 534 LEU A N 1
ATOM 4337 C CA . LEU A 1 534 ? -0.715 -10.769 32.584 1.00 98.00 534 LEU A CA 1
ATOM 4338 C C . LEU A 1 534 ? -0.471 -12.286 32.695 1.00 98.00 534 LEU A C 1
ATOM 4340 O O . LEU A 1 534 ? -1.377 -13.013 33.099 1.00 98.00 534 LEU A O 1
ATOM 4344 N N . GLY A 1 535 ? 0.736 -12.770 32.387 1.00 97.94 535 GLY A N 1
ATOM 4345 C CA . GLY A 1 535 ? 1.118 -14.179 32.501 1.00 97.94 535 GLY A CA 1
ATOM 4346 C C . GLY A 1 535 ? 0.871 -15.025 31.250 1.00 97.94 535 GLY A C 1
ATOM 4347 O O . GLY A 1 535 ? 0.924 -16.248 31.354 1.00 97.94 535 GLY A O 1
ATOM 4348 N N . TRP A 1 536 ? 0.608 -14.409 30.093 1.00 98.00 536 TRP A N 1
ATOM 4349 C CA . TRP A 1 536 ? 0.636 -15.108 28.805 1.00 98.00 536 TRP A CA 1
ATOM 4350 C C . TRP A 1 536 ? 2.070 -15.308 28.298 1.00 98.00 536 TRP A C 1
ATOM 4352 O O . TRP A 1 536 ? 2.968 -14.511 28.556 1.00 98.00 536 TRP A O 1
ATOM 4362 N N . ASP A 1 537 ? 2.252 -16.342 27.493 1.00 97.56 537 ASP A N 1
ATOM 4363 C CA . ASP A 1 537 ? 3.430 -16.620 26.678 1.00 97.56 537 ASP A CA 1
ATOM 4364 C C . ASP A 1 537 ? 2.999 -17.351 25.390 1.00 97.56 537 ASP A C 1
ATOM 4366 O O . ASP A 1 537 ? 1.824 -17.662 25.206 1.00 97.56 537 ASP A O 1
ATOM 4370 N N . ASP A 1 538 ? 3.942 -17.630 24.488 1.00 97.44 538 ASP A N 1
ATOM 4371 C CA . ASP A 1 538 ? 3.681 -18.300 23.200 1.00 97.44 538 ASP A CA 1
ATOM 4372 C C . ASP A 1 538 ? 2.972 -19.665 23.376 1.00 97.44 538 ASP A C 1
ATOM 4374 O O . ASP A 1 538 ? 2.029 -19.997 22.655 1.00 97.44 538 ASP A O 1
ATOM 4378 N N . GLU A 1 539 ? 3.362 -20.444 24.396 1.00 97.38 539 GLU A N 1
ATOM 4379 C CA . GLU A 1 539 ? 2.795 -21.772 24.664 1.00 97.38 539 GLU A CA 1
ATOM 4380 C C . GLU A 1 539 ? 1.370 -21.689 25.231 1.00 97.38 539 GLU A C 1
ATOM 4382 O O . GLU A 1 539 ? 0.470 -22.389 24.758 1.00 97.38 539 GLU A O 1
ATOM 4387 N N . SER A 1 540 ? 1.132 -20.839 26.229 1.00 97.44 540 SER A N 1
ATOM 4388 C CA . SER A 1 540 ? -0.201 -20.627 26.803 1.00 97.44 540 SER A CA 1
ATOM 4389 C C . SER A 1 540 ? -1.150 -19.965 25.805 1.00 97.44 540 SER A C 1
ATOM 4391 O O . SER A 1 540 ? -2.303 -20.389 25.708 1.00 97.44 540 SER A O 1
ATOM 4393 N N . TRP A 1 541 ? -0.670 -19.018 24.993 1.00 96.44 541 TRP A N 1
ATOM 4394 C CA . TRP A 1 541 ? -1.452 -18.371 23.940 1.00 96.44 541 TRP A CA 1
ATOM 4395 C C . TRP A 1 541 ? -1.869 -19.347 22.836 1.00 96.44 541 TRP A C 1
ATOM 4397 O O . TRP A 1 541 ? -3.051 -19.419 22.488 1.00 96.44 541 TRP A O 1
ATOM 4407 N N . GLY A 1 542 ? -0.925 -20.143 22.320 1.00 94.94 542 GLY A N 1
ATOM 4408 C CA . GLY A 1 542 ? -1.197 -21.159 21.300 1.00 94.94 542 GLY A CA 1
ATOM 4409 C C . GLY A 1 542 ? -2.145 -22.256 21.795 1.00 94.94 542 GLY A C 1
ATOM 4410 O O . GLY A 1 542 ? -3.053 -22.665 21.075 1.00 94.94 542 GLY A O 1
ATOM 4411 N N . ASN A 1 543 ? -2.002 -22.680 23.056 1.00 96.25 543 ASN A N 1
ATOM 4412 C CA . ASN A 1 543 ? -2.894 -23.663 23.684 1.00 96.25 543 ASN A CA 1
ATOM 4413 C C . ASN A 1 543 ? -4.222 -23.071 24.205 1.00 96.25 543 ASN A C 1
ATOM 4415 O O . ASN A 1 543 ? -5.069 -23.827 24.682 1.00 96.25 543 ASN A O 1
ATOM 4419 N N . LYS A 1 544 ? -4.409 -21.742 24.141 1.00 94.69 544 LYS A N 1
ATOM 4420 C CA . LYS A 1 544 ? -5.530 -20.996 24.754 1.00 94.69 544 LYS A CA 1
ATOM 4421 C C . LYS A 1 544 ? -5.699 -21.297 26.260 1.00 94.69 544 LYS A C 1
ATOM 4423 O O . LYS A 1 544 ? -6.810 -21.321 26.791 1.00 94.69 544 LYS A O 1
ATOM 4428 N N . THR A 1 545 ? -4.582 -21.512 26.956 1.00 96.31 545 THR A N 1
ATOM 4429 C CA . THR A 1 545 ? -4.515 -21.732 28.407 1.00 96.31 545 THR A CA 1
ATOM 4430 C C . THR A 1 545 ? -4.536 -20.387 29.124 1.00 96.31 545 THR A C 1
ATOM 4432 O O . THR A 1 545 ? -3.522 -19.700 29.184 1.00 96.31 545 THR A O 1
ATOM 4435 N N . MET A 1 546 ? -5.691 -20.008 29.666 1.00 96.06 546 MET A N 1
ATOM 4436 C CA . MET A 1 546 ? -5.882 -18.708 30.313 1.00 96.06 546 MET A CA 1
ATOM 4437 C C . MET A 1 546 ? -5.019 -18.553 31.592 1.00 96.06 546 MET A C 1
ATOM 4439 O O . MET A 1 546 ? -5.082 -19.439 32.449 1.00 96.06 546 MET A O 1
ATOM 4443 N N . PRO A 1 547 ? -4.247 -17.457 31.757 1.00 97.25 5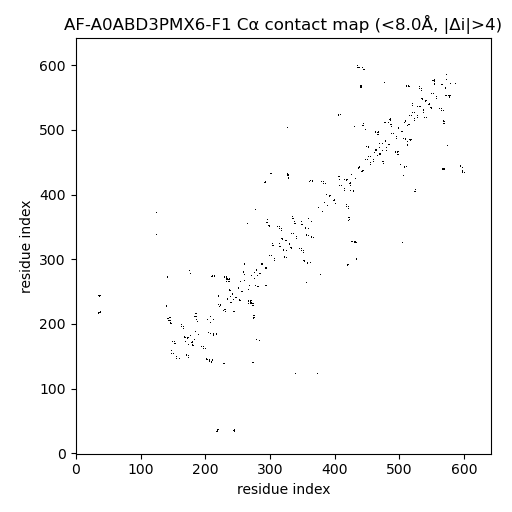47 PRO A N 1
ATOM 4444 C CA . PRO A 1 547 ? -3.430 -17.212 32.949 1.00 97.25 547 PRO A CA 1
ATOM 4445 C C . PRO A 1 547 ? -4.242 -16.972 34.231 1.00 97.25 547 PRO A C 1
ATOM 4447 O O . PRO A 1 547 ? -5.379 -16.500 34.185 1.00 97.25 547 PRO A O 1
ATOM 4450 N N . ASP A 1 548 ? -3.611 -17.196 35.390 1.00 96.75 548 ASP A N 1
ATOM 4451 C CA . ASP A 1 548 ? -4.221 -16.994 36.718 1.00 96.75 548 ASP A CA 1
ATOM 4452 C C . ASP A 1 548 ? -4.769 -15.566 36.926 1.00 96.75 548 ASP A C 1
ATOM 4454 O O . ASP A 1 548 ? -5.771 -15.393 37.620 1.00 96.75 548 ASP A O 1
ATOM 4458 N N . SER A 1 549 ? -4.161 -14.548 36.302 1.00 96.44 549 SER A N 1
ATOM 4459 C CA . SER A 1 549 ? -4.586 -13.142 36.403 1.00 96.44 549 SER A CA 1
ATOM 4460 C C . SER A 1 549 ? -6.049 -12.931 35.992 1.00 96.44 549 SER A C 1
ATOM 4462 O O . SER A 1 549 ? -6.762 -12.179 36.650 1.00 96.44 549 SER A O 1
ATOM 4464 N N . TYR A 1 550 ? -6.537 -13.667 34.989 1.00 95.38 550 TYR A N 1
ATOM 4465 C CA . TYR A 1 550 ? -7.923 -13.619 34.503 1.00 95.38 550 TYR A CA 1
ATOM 4466 C C . TYR A 1 550 ? -8.939 -14.235 35.478 1.00 95.38 550 TYR A C 1
ATOM 4468 O O . TYR A 1 550 ? -10.143 -14.103 35.268 1.00 95.38 550 TYR A O 1
ATOM 4476 N N . SER A 1 551 ? -8.480 -14.904 36.541 1.00 95.12 551 SER A N 1
ATOM 4477 C CA . SER A 1 551 ? -9.344 -15.368 37.637 1.00 95.12 551 SER A CA 1
ATOM 4478 C C . SER A 1 551 ? -9.551 -14.309 38.728 1.00 95.12 551 SER A C 1
ATOM 4480 O O . SER A 1 551 ? -10.414 -14.495 39.586 1.00 95.12 551 SER A O 1
ATOM 4482 N N . ASN A 1 552 ? -8.771 -13.222 38.711 1.00 95.94 552 ASN A N 1
ATOM 4483 C CA . ASN A 1 552 ? -8.908 -12.094 39.631 1.00 95.94 552 ASN A CA 1
ATOM 4484 C C . ASN A 1 552 ? -9.959 -11.106 39.105 1.00 95.94 552 ASN A C 1
ATOM 4486 O O . ASN A 1 552 ? -10.062 -10.883 37.893 1.00 95.94 552 ASN A O 1
ATOM 4490 N N . LYS A 1 553 ? -10.688 -10.441 40.006 1.00 95.06 553 LYS A N 1
ATOM 4491 C CA . LYS A 1 553 ? -11.506 -9.274 39.637 1.00 95.06 553 LYS A CA 1
ATOM 4492 C C . LYS A 1 553 ? -10.625 -8.106 39.193 1.00 95.06 553 LYS A C 1
ATOM 4494 O O . LYS A 1 553 ? -9.456 -8.023 39.568 1.00 95.06 553 LYS A O 1
ATOM 4499 N N . TRP A 1 554 ? -11.198 -7.153 38.458 1.00 94.94 554 TRP A N 1
ATOM 4500 C CA . TRP A 1 554 ? -10.464 -5.967 37.998 1.00 94.94 554 TRP A CA 1
ATOM 4501 C C . TRP A 1 554 ? -9.784 -5.193 39.143 1.00 94.94 554 TRP A C 1
ATOM 4503 O O . TRP A 1 554 ? -8.652 -4.733 39.003 1.00 94.94 554 TRP A O 1
ATOM 4513 N N . GLU A 1 555 ? -10.441 -5.083 40.300 1.00 94.38 555 GLU A N 1
ATOM 4514 C CA . GLU A 1 555 ? -9.941 -4.377 41.488 1.00 94.38 555 GLU A CA 1
ATOM 4515 C C . GLU A 1 555 ? -8.879 -5.172 42.272 1.00 94.38 555 GLU A C 1
ATOM 4517 O O . GLU A 1 555 ? -8.220 -4.622 43.156 1.00 94.38 555 GLU A O 1
ATOM 4522 N N . GLU A 1 556 ? -8.720 -6.462 41.965 1.00 95.94 556 GLU A N 1
ATOM 4523 C CA . GLU A 1 556 ? -7.723 -7.362 42.556 1.00 95.94 556 GLU A CA 1
ATOM 4524 C C . GLU A 1 556 ? -6.422 -7.403 41.732 1.00 95.94 556 GLU A C 1
ATOM 4526 O O . GLU A 1 556 ? -5.381 -7.812 42.253 1.00 95.94 556 GLU A O 1
ATOM 4531 N N . LEU A 1 557 ? -6.454 -6.930 40.478 1.00 96.44 557 LEU A N 1
ATOM 4532 C CA . LEU A 1 557 ? -5.268 -6.721 39.647 1.00 96.44 557 LEU A CA 1
ATOM 4533 C C . LEU A 1 557 ? -4.362 -5.629 40.234 1.00 96.44 557 LEU A C 1
ATOM 4535 O O . LEU A 1 557 ? -4.818 -4.579 40.693 1.00 96.44 557 LEU A O 1
ATOM 4539 N N . SER A 1 558 ? -3.046 -5.824 40.152 1.00 97.31 558 SER A N 1
ATOM 4540 C CA . SER A 1 558 ? -2.098 -4.747 40.437 1.00 97.31 558 SER A CA 1
ATOM 4541 C C . SER A 1 558 ? -2.182 -3.642 39.380 1.00 97.31 558 SER A C 1
ATOM 4543 O O . SER A 1 558 ? -2.525 -3.887 38.227 1.00 97.31 558 SER A O 1
ATOM 4545 N N . ALA A 1 559 ? -1.758 -2.423 39.723 1.00 96.50 559 ALA A N 1
ATOM 4546 C CA . ALA A 1 559 ? -1.693 -1.318 38.759 1.00 96.50 559 ALA A CA 1
ATOM 4547 C C . ALA A 1 559 ? -0.822 -1.635 37.519 1.00 96.50 559 ALA A C 1
ATOM 4549 O O . ALA A 1 559 ? -1.033 -1.061 36.455 1.00 96.50 559 ALA A O 1
ATOM 4550 N N . LYS A 1 560 ? 0.145 -2.562 37.632 1.00 97.50 560 LYS A N 1
ATOM 4551 C CA . LYS A 1 560 ? 0.940 -3.021 36.484 1.00 97.50 560 LYS A CA 1
ATOM 4552 C C . LYS A 1 560 ? 0.114 -3.922 35.557 1.00 97.50 560 LYS A C 1
ATOM 4554 O O . LYS A 1 560 ? 0.210 -3.777 34.345 1.00 97.50 560 LYS A O 1
ATOM 4559 N N . GLU A 1 561 ? -0.690 -4.820 36.123 1.00 97.94 561 GLU A N 1
ATOM 4560 C CA . GLU A 1 561 ? -1.608 -5.686 35.373 1.00 97.94 561 GLU A CA 1
ATOM 4561 C C . GLU A 1 561 ? -2.761 -4.881 34.761 1.00 97.94 561 GLU A C 1
ATOM 4563 O O . GLU A 1 561 ? -3.066 -5.089 33.597 1.00 97.94 561 GLU A O 1
ATOM 4568 N N . GLN A 1 562 ? -3.340 -3.906 35.473 1.00 96.94 562 GLN A N 1
ATOM 4569 C CA . GLN A 1 562 ? -4.368 -3.013 34.913 1.00 96.94 562 GLN A CA 1
ATOM 4570 C C . GLN A 1 562 ? -3.840 -2.206 33.717 1.00 96.94 562 GLN A C 1
ATOM 4572 O O . GLN A 1 562 ? -4.506 -2.136 32.689 1.00 96.94 562 GLN A O 1
ATOM 4577 N N . ASN A 1 563 ? -2.622 -1.659 33.806 1.00 96.19 563 ASN A N 1
ATOM 4578 C CA . ASN A 1 563 ? -1.991 -0.981 32.668 1.00 96.19 563 ASN A CA 1
ATOM 4579 C C . ASN A 1 563 ? -1.749 -1.942 31.494 1.00 96.19 563 ASN A C 1
ATOM 4581 O O . ASN A 1 563 ? -2.082 -1.618 30.361 1.00 96.19 563 ASN A O 1
ATOM 4585 N N . ALA A 1 564 ? -1.232 -3.143 31.762 1.00 97.38 564 ALA A N 1
ATOM 4586 C CA . ALA A 1 564 ? -1.042 -4.164 30.736 1.00 97.38 564 ALA A CA 1
ATOM 4587 C C . ALA A 1 564 ? -2.367 -4.652 30.113 1.00 97.38 564 ALA A C 1
ATOM 4589 O O . ALA A 1 564 ? -2.400 -5.009 28.938 1.00 97.38 564 ALA A O 1
ATOM 4590 N N . ALA A 1 565 ? -3.460 -4.641 30.879 1.00 97.06 565 ALA A N 1
ATOM 4591 C CA . ALA A 1 565 ? -4.802 -4.927 30.395 1.00 97.06 565 ALA A CA 1
ATOM 4592 C C . ALA A 1 565 ? -5.314 -3.814 29.464 1.00 97.06 565 ALA A C 1
ATOM 4594 O O . ALA A 1 565 ? -5.806 -4.136 28.383 1.00 97.06 565 ALA A O 1
ATOM 4595 N N . TYR A 1 566 ? -5.114 -2.532 29.806 1.00 96.25 566 TYR A N 1
ATOM 4596 C CA . TYR A 1 566 ? -5.441 -1.411 28.911 1.00 96.25 566 TYR A CA 1
ATOM 4597 C C . TYR A 1 566 ? -4.666 -1.479 27.584 1.00 96.25 566 TYR A C 1
ATOM 4599 O O . TYR A 1 566 ? -5.258 -1.278 26.524 1.00 96.25 566 TYR A O 1
ATOM 4607 N N . GLU A 1 567 ? -3.384 -1.856 27.615 1.00 95.62 567 GLU A N 1
ATOM 4608 C CA . GLU A 1 567 ? -2.569 -2.071 26.405 1.00 95.62 567 GLU A CA 1
ATOM 4609 C C . GLU A 1 567 ? -3.131 -3.177 25.490 1.00 95.62 567 GLU A C 1
ATOM 4611 O O . GLU A 1 567 ? -2.889 -3.167 24.287 1.00 95.62 567 GLU A O 1
ATOM 4616 N N . ILE A 1 568 ? -3.933 -4.110 26.018 1.00 96.19 568 ILE A N 1
ATOM 4617 C CA . ILE A 1 568 ? -4.651 -5.128 25.227 1.00 96.19 568 ILE A CA 1
ATOM 4618 C C . ILE A 1 568 ? -6.172 -4.890 25.1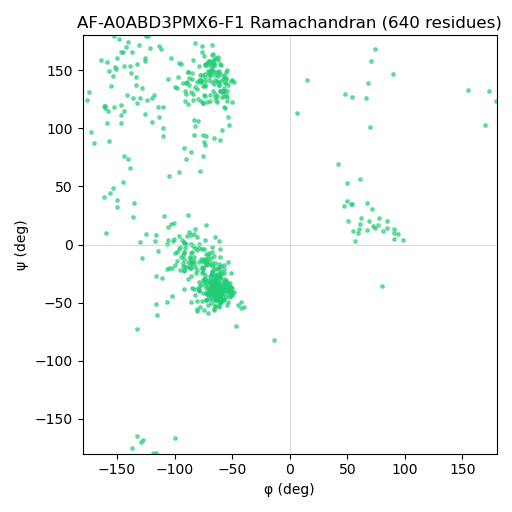66 1.00 96.19 568 ILE A C 1
ATOM 4620 O O . ILE A 1 568 ? -6.961 -5.810 24.933 1.00 96.19 568 ILE A O 1
ATOM 4624 N N . CYS A 1 569 ? -6.580 -3.632 25.359 1.00 96.38 569 CYS A N 1
ATOM 4625 C CA . CYS A 1 569 ? -7.958 -3.142 25.288 1.00 96.38 569 CYS A CA 1
ATOM 4626 C C . CYS A 1 569 ? -8.951 -3.761 26.290 1.00 96.38 569 CYS A C 1
ATOM 4628 O O . CYS A 1 569 ? -10.170 -3.623 26.131 1.00 96.38 569 CYS A O 1
ATOM 4630 N N . TYR A 1 570 ? -8.450 -4.391 27.353 1.00 95.31 570 TYR A N 1
ATOM 4631 C CA . TYR A 1 570 ? -9.249 -4.748 28.520 1.00 95.31 570 TYR A CA 1
ATOM 4632 C C . TYR A 1 570 ? -9.352 -3.580 29.504 1.00 95.31 570 TYR A C 1
ATOM 4634 O O . TYR A 1 570 ? -8.399 -2.842 29.746 1.00 95.31 570 TYR A O 1
ATOM 4642 N N . PHE A 1 571 ? -10.526 -3.440 30.105 1.00 94.19 571 PHE A N 1
ATOM 4643 C CA . PHE A 1 571 ? -10.838 -2.492 31.164 1.00 94.19 571 PHE A CA 1
ATOM 4644 C C . PHE A 1 571 ? -11.967 -3.040 32.047 1.00 94.19 571 PHE A C 1
ATOM 4646 O O . PHE A 1 571 ? -12.500 -4.122 31.802 1.00 94.19 571 PHE A O 1
ATOM 4653 N N . ILE A 1 572 ? -12.365 -2.280 33.070 1.00 91.88 572 ILE A N 1
ATOM 4654 C CA . ILE A 1 572 ? -13.371 -2.660 34.083 1.00 91.88 572 ILE A CA 1
ATOM 4655 C C . ILE A 1 572 ? -14.737 -3.129 33.515 1.00 91.88 572 ILE A C 1
ATOM 4657 O O . ILE A 1 572 ? -15.541 -3.724 34.229 1.00 91.88 572 ILE A O 1
ATOM 4661 N N . VAL A 1 573 ? -15.014 -2.868 32.235 1.00 87.50 573 VAL A N 1
ATOM 4662 C CA . VAL A 1 573 ? -16.282 -3.199 31.563 1.00 87.50 573 VAL A CA 1
ATOM 4663 C C . VAL A 1 573 ? -16.252 -4.569 30.876 1.00 87.50 573 VAL A C 1
ATOM 4665 O O . VAL A 1 573 ? -17.250 -5.282 30.898 1.00 87.50 573 VAL A O 1
ATOM 4668 N N . ASN A 1 574 ? -15.120 -4.942 30.272 1.00 91.00 574 ASN A N 1
ATOM 4669 C CA . ASN A 1 574 ? -14.969 -6.151 29.451 1.00 91.00 574 ASN A CA 1
ATOM 4670 C C . ASN A 1 574 ? -13.976 -7.174 30.045 1.00 91.00 574 ASN A C 1
ATOM 4672 O O . ASN A 1 574 ? -13.659 -8.169 29.396 1.00 91.00 574 ASN A O 1
ATOM 4676 N N . TRP A 1 575 ? -13.489 -6.962 31.273 1.00 94.25 575 TRP A N 1
ATOM 4677 C CA . TRP A 1 575 ? -12.565 -7.882 31.942 1.00 94.25 575 TRP A CA 1
ATOM 4678 C C . TRP A 1 575 ? -13.194 -9.267 32.229 1.00 94.25 575 TRP A C 1
ATOM 4680 O O . TRP A 1 575 ? -14.199 -9.333 32.945 1.00 94.25 575 TRP A O 1
ATOM 4690 N N . PRO A 1 576 ? -12.599 -10.394 31.774 1.00 89.56 576 PRO A N 1
ATOM 4691 C CA . PRO A 1 576 ? -13.220 -11.719 31.901 1.00 89.56 576 PRO A CA 1
ATOM 4692 C C . PRO A 1 576 ? -13.338 -12.255 33.334 1.00 89.56 576 PRO A C 1
ATOM 4694 O O . PRO A 1 576 ? -14.212 -13.079 33.598 1.00 89.56 576 PRO A O 1
ATOM 4697 N N . GLY A 1 577 ? -12.513 -11.769 34.271 1.00 84.75 577 GLY A N 1
ATOM 4698 C CA . GLY A 1 577 ? -12.645 -12.085 35.702 1.00 84.75 577 GLY A CA 1
ATOM 4699 C C . GLY A 1 577 ? -13.913 -11.507 36.347 1.00 84.75 577 GLY A C 1
ATOM 4700 O O . GLY A 1 577 ? -14.219 -11.801 37.504 1.00 84.75 577 GLY A O 1
ATOM 4701 N N . GLY A 1 578 ? -14.666 -10.698 35.594 1.00 79.50 578 GLY A N 1
ATOM 4702 C CA . GLY A 1 578 ? -15.844 -9.984 36.053 1.00 79.50 578 GLY A CA 1
ATOM 4703 C C . GLY A 1 578 ? -15.491 -8.799 36.947 1.00 79.50 578 GLY A C 1
ATOM 4704 O O . GLY A 1 578 ? -14.361 -8.637 37.417 1.00 79.50 578 GLY A O 1
ATOM 4705 N N . THR A 1 579 ? -16.493 -7.963 37.192 1.00 72.25 579 THR A N 1
ATOM 4706 C CA . THR A 1 579 ? -16.392 -6.801 38.074 1.00 72.25 579 THR A CA 1
ATOM 4707 C C . THR A 1 579 ? -17.647 -6.685 38.928 1.00 72.25 579 THR A C 1
ATOM 4709 O O . THR A 1 579 ? -18.724 -7.149 38.550 1.00 72.25 579 THR A O 1
ATOM 4712 N N . ASP A 1 580 ? -17.509 -6.065 40.102 1.00 70.25 580 ASP A N 1
ATOM 4713 C CA . ASP A 1 580 ? -18.664 -5.608 40.889 1.00 70.25 580 ASP A CA 1
ATOM 4714 C C . ASP A 1 580 ? -19.098 -4.188 40.454 1.00 70.25 580 ASP A C 1
ATOM 4716 O O . ASP A 1 580 ? -19.901 -3.547 41.136 1.00 70.25 580 ASP A O 1
ATOM 4720 N N . ALA A 1 581 ? -18.550 -3.694 39.335 1.00 68.38 581 ALA A N 1
ATOM 4721 C CA . ALA A 1 581 ? -18.713 -2.331 38.859 1.00 68.38 581 ALA A CA 1
ATOM 4722 C C . ALA A 1 581 ? -20.174 -2.034 38.520 1.00 68.38 581 ALA A C 1
ATOM 4724 O O . ALA A 1 581 ? -20.840 -2.737 37.754 1.00 68.38 581 ALA A O 1
ATOM 4725 N N . THR A 1 582 ? -20.675 -0.946 39.089 1.00 75.81 582 THR A N 1
ATOM 4726 C CA . THR A 1 582 ? -22.009 -0.446 38.776 1.00 75.81 582 THR A CA 1
ATOM 4727 C C . THR A 1 582 ? -22.036 0.179 37.383 1.00 75.81 582 THR A C 1
ATOM 4729 O O . THR A 1 582 ? -21.032 0.698 36.893 1.00 75.81 582 THR A O 1
ATOM 4732 N N . THR A 1 583 ? -23.212 0.208 36.752 1.00 74.50 583 THR A N 1
ATOM 4733 C CA . THR A 1 583 ? -23.419 0.914 35.475 1.00 74.50 583 THR A CA 1
ATOM 4734 C C . THR A 1 583 ? -22.950 2.376 35.541 1.00 74.50 583 THR A C 1
ATOM 4736 O O . THR A 1 583 ? -22.383 2.876 34.579 1.00 74.50 583 THR A O 1
ATOM 4739 N N . GLU A 1 584 ? -23.100 3.033 36.696 1.00 80.62 584 GLU A N 1
ATOM 4740 C CA . GLU A 1 584 ? -22.638 4.409 36.933 1.00 80.62 584 GLU A CA 1
ATOM 4741 C C . GLU A 1 584 ? -21.101 4.542 36.874 1.00 80.62 584 GLU A C 1
ATOM 4743 O O . GLU A 1 584 ? -20.579 5.563 36.430 1.00 80.62 584 GLU A O 1
ATOM 4748 N N . GLU A 1 585 ? -20.352 3.517 37.295 1.00 81.69 585 GLU A N 1
ATOM 4749 C CA . GLU A 1 585 ? -18.883 3.504 37.240 1.00 81.69 585 GLU A CA 1
ATOM 4750 C C . GLU A 1 585 ? -18.361 3.209 35.833 1.00 81.69 585 GLU A C 1
ATOM 4752 O O . GLU A 1 585 ? -17.367 3.808 35.417 1.00 81.69 585 GLU A O 1
ATOM 4757 N N . VAL A 1 586 ? -19.068 2.347 35.096 1.00 76.75 586 VAL A N 1
ATOM 4758 C CA . VAL A 1 586 ? -18.848 2.089 33.666 1.00 76.75 586 VAL A CA 1
ATOM 4759 C C . VAL A 1 586 ? -19.063 3.365 32.852 1.00 76.75 586 VAL A C 1
ATOM 4761 O O . VAL A 1 586 ? -18.163 3.799 32.134 1.00 76.75 586 VAL A O 1
ATOM 4764 N N . GLU A 1 587 ? -20.221 4.009 33.020 1.00 83.19 587 GLU A N 1
ATOM 4765 C CA . GLU A 1 587 ? -20.553 5.271 32.357 1.00 83.19 587 GLU A CA 1
ATOM 4766 C C . GLU A 1 587 ? -19.541 6.365 32.729 1.00 83.19 587 GLU A C 1
ATOM 4768 O O . GLU A 1 587 ? -19.061 7.071 31.843 1.00 83.19 587 GLU A O 1
ATOM 4773 N N . ARG A 1 588 ? -19.132 6.483 34.002 1.00 86.81 588 ARG A N 1
ATOM 4774 C CA . ARG A 1 588 ? -18.090 7.441 34.413 1.00 86.81 588 ARG A CA 1
ATOM 4775 C C . ARG A 1 588 ? -16.757 7.192 33.701 1.00 86.81 588 ARG A C 1
ATOM 4777 O O . ARG A 1 588 ? -16.187 8.147 33.187 1.00 86.81 588 ARG A O 1
ATOM 4784 N N . PHE A 1 589 ? -16.269 5.950 33.657 1.00 87.25 589 PHE A N 1
ATOM 4785 C CA . PHE A 1 589 ? -14.995 5.632 32.999 1.00 87.25 589 PHE A CA 1
ATOM 4786 C C . PHE A 1 589 ? -15.030 5.960 31.500 1.00 87.25 589 PHE A C 1
ATOM 4788 O O . PHE A 1 589 ? -14.094 6.568 30.987 1.00 87.25 589 PHE A O 1
ATOM 4795 N N . ILE A 1 590 ? -16.125 5.619 30.808 1.00 84.44 590 ILE A N 1
ATOM 4796 C CA . ILE A 1 590 ? -16.299 5.947 29.385 1.00 84.44 590 ILE A CA 1
ATOM 4797 C C . ILE A 1 590 ? -16.274 7.468 29.186 1.00 84.44 590 ILE A C 1
ATOM 4799 O O . ILE A 1 590 ? -15.489 7.948 28.375 1.00 84.44 590 ILE A O 1
ATOM 4803 N N . ASN A 1 591 ? -17.034 8.230 29.983 1.00 86.62 591 ASN A N 1
ATOM 4804 C CA . ASN A 1 591 ? -17.036 9.697 29.914 1.00 86.62 591 ASN A CA 1
ATOM 4805 C C . ASN A 1 591 ? -15.651 10.313 30.216 1.00 86.62 591 ASN A C 1
ATOM 4807 O O . ASN A 1 591 ? -15.290 11.317 29.610 1.00 86.62 591 ASN A O 1
ATOM 4811 N N . GLU A 1 592 ? -14.867 9.739 31.136 1.00 88.31 592 GLU A N 1
ATOM 4812 C CA . GLU A 1 592 ? -13.502 10.200 31.443 1.00 88.31 592 GLU A CA 1
ATOM 4813 C C . GLU A 1 592 ? -12.528 9.949 30.273 1.00 88.31 592 GLU A C 1
ATOM 4815 O O . GLU A 1 592 ? -11.717 10.824 29.959 1.00 88.31 592 GLU A O 1
ATOM 4820 N N . VAL A 1 593 ? -12.638 8.802 29.589 1.00 85.50 593 VAL A N 1
ATOM 4821 C CA . VAL A 1 593 ? -11.838 8.472 28.391 1.00 85.50 593 VAL A CA 1
ATOM 4822 C C . VAL A 1 593 ? -12.273 9.286 27.169 1.00 85.50 593 VAL A C 1
ATOM 4824 O O . VAL A 1 593 ? -11.425 9.780 26.429 1.00 85.50 593 VAL A O 1
ATOM 4827 N N . GLU A 1 594 ? -13.577 9.473 26.955 1.00 84.62 594 GLU A N 1
ATOM 4828 C CA . GLU A 1 594 ? -14.081 10.319 25.868 1.00 84.62 594 GLU A CA 1
ATOM 4829 C C . GLU A 1 594 ? -13.676 11.782 26.072 1.00 84.62 594 GLU A C 1
ATOM 4831 O O . GLU A 1 594 ? -13.222 12.419 25.124 1.00 84.62 594 GLU A O 1
ATOM 4836 N N . ALA A 1 595 ? -13.747 12.300 27.304 1.00 84.75 595 ALA A N 1
ATOM 4837 C CA . ALA A 1 595 ? -13.305 13.657 27.614 1.00 84.75 595 ALA A CA 1
ATOM 4838 C C . ALA A 1 595 ? -11.794 13.850 27.392 1.00 84.75 595 ALA A C 1
ATOM 4840 O O . ALA A 1 595 ? -11.386 14.888 26.870 1.00 84.75 595 ALA A O 1
ATOM 4841 N N . SER A 1 596 ? -10.946 12.868 27.735 1.00 82.44 596 SER A N 1
ATOM 4842 C CA . SER A 1 596 ? -9.508 12.973 27.439 1.00 82.44 596 SER A CA 1
ATOM 4843 C C . SER A 1 596 ? -9.218 12.912 25.934 1.00 82.44 596 SER A C 1
ATOM 4845 O O . SER A 1 596 ? -8.313 13.600 25.457 1.00 82.44 596 SER A O 1
ATOM 4847 N N . GLN A 1 597 ? -10.014 12.155 25.172 1.00 80.62 597 GLN A N 1
ATOM 4848 C CA . GLN A 1 597 ? -9.938 12.088 23.709 1.00 80.62 597 GLN A CA 1
ATOM 4849 C C . GLN A 1 597 ? -10.538 13.320 23.003 1.00 80.62 597 GLN A C 1
ATOM 4851 O O . GLN A 1 597 ? -10.124 13.609 21.886 1.00 80.62 597 GLN A O 1
ATOM 4856 N N . SER A 1 598 ? -11.469 14.064 23.615 1.00 76.38 598 SER A N 1
ATOM 4857 C CA . SER A 1 598 ? -12.119 15.226 22.979 1.00 76.38 598 SER A CA 1
ATOM 4858 C C . SER A 1 598 ? -11.435 16.572 23.237 1.00 76.38 598 SER A C 1
ATOM 4860 O O . SER A 1 598 ? -11.645 17.510 22.472 1.00 76.38 598 SER A O 1
ATOM 4862 N N . LEU A 1 599 ? -10.639 16.706 24.307 1.00 66.31 599 LEU A N 1
ATOM 4863 C CA . LEU A 1 599 ? -10.012 17.984 24.701 1.00 66.31 599 LEU A CA 1
ATOM 4864 C C . LEU A 1 599 ? -9.088 18.595 23.627 1.00 66.31 599 LEU A C 1
ATOM 4866 O O . LEU A 1 599 ? -8.821 19.792 23.655 1.00 66.31 599 LEU A O 1
ATOM 4870 N N . THR A 1 600 ? -8.629 17.808 22.653 1.00 58.38 600 THR A N 1
ATOM 4871 C CA . THR A 1 600 ? -7.840 18.299 21.514 1.00 58.38 600 THR A CA 1
ATOM 4872 C C . THR A 1 600 ? -8.661 19.070 20.478 1.00 58.38 600 THR A C 1
ATOM 4874 O O . THR A 1 600 ? -8.100 19.930 19.807 1.00 58.38 600 THR A O 1
ATOM 4877 N N . GLU A 1 601 ? -9.969 18.815 20.344 1.00 54.66 601 GLU A N 1
ATOM 4878 C CA . GLU A 1 601 ? -10.806 19.489 19.336 1.00 54.66 601 GLU A CA 1
ATOM 4879 C C . GLU A 1 601 ? -11.182 20.928 19.746 1.00 54.66 601 GLU A C 1
ATOM 4881 O O . GLU A 1 601 ? -11.259 21.805 18.887 1.00 54.66 601 GLU A O 1
ATOM 4886 N N . SER A 1 602 ? -11.378 21.207 21.044 1.00 53.38 602 SER A N 1
ATOM 4887 C CA . SER A 1 602 ? -11.713 22.559 21.532 1.00 53.38 602 SER A CA 1
ATOM 4888 C C . SER A 1 602 ? -10.496 23.466 21.691 1.00 53.38 602 SER A C 1
ATOM 4890 O O . SER A 1 602 ? -10.528 24.630 21.294 1.00 53.38 602 SER A O 1
ATOM 4892 N N . ASP A 1 603 ? -9.410 22.939 22.258 1.00 53.12 603 ASP A N 1
ATOM 4893 C CA . ASP A 1 603 ? -8.290 23.763 22.723 1.00 53.12 603 ASP A CA 1
ATOM 4894 C C . ASP A 1 603 ? -7.406 24.267 21.565 1.00 53.12 603 ASP A C 1
ATOM 4896 O O . ASP A 1 603 ? -6.622 25.205 21.736 1.00 53.12 603 ASP A O 1
ATOM 4900 N N . LEU A 1 604 ? -7.555 23.693 20.365 1.00 53.44 604 LEU A N 1
ATOM 4901 C CA . LEU A 1 604 ? -6.960 24.214 19.132 1.00 53.44 604 LEU A CA 1
ATOM 4902 C C . LEU A 1 604 ? -7.758 25.395 18.554 1.00 53.44 604 LEU A C 1
ATOM 4904 O O . LEU A 1 604 ? -7.150 26.377 18.127 1.00 53.44 604 LEU A O 1
ATOM 4908 N N . ALA A 1 605 ? -9.095 25.353 18.606 1.00 52.75 605 ALA A N 1
ATOM 4909 C CA . ALA A 1 605 ? -9.952 26.408 18.059 1.00 52.75 605 ALA A CA 1
ATOM 4910 C C . ALA A 1 605 ? -9.786 27.751 18.801 1.00 52.75 605 ALA A C 1
ATOM 4912 O O . ALA A 1 605 ? -9.677 28.804 18.172 1.00 52.75 605 ALA A O 1
ATOM 4913 N N . ASP A 1 606 ? -9.679 27.718 20.134 1.00 48.88 606 ASP A N 1
ATOM 4914 C CA . ASP A 1 606 ? -9.528 28.929 20.959 1.00 48.88 606 ASP A CA 1
ATOM 4915 C C . ASP A 1 606 ? -8.125 29.579 20.856 1.00 48.88 606 ASP A C 1
ATOM 4917 O O . ASP A 1 606 ? -7.937 30.723 21.278 1.00 48.88 606 ASP A O 1
ATOM 4921 N N . ASN A 1 607 ? -7.127 28.892 20.280 1.00 46.56 607 ASN A N 1
ATOM 4922 C CA . ASN A 1 607 ? -5.769 29.431 20.113 1.00 46.56 607 ASN A CA 1
ATOM 4923 C C . ASN A 1 607 ? -5.544 30.172 18.781 1.00 46.56 607 ASN A C 1
ATOM 4925 O O . ASN A 1 607 ? -4.629 31.001 18.698 1.00 46.56 607 ASN A O 1
ATOM 4929 N N . GLU A 1 608 ? -6.371 29.957 17.752 1.00 47.25 608 GLU A N 1
ATOM 4930 C CA . GLU A 1 608 ? -6.222 30.686 16.483 1.00 47.25 608 GLU A CA 1
ATOM 4931 C C . GLU A 1 608 ? -6.601 32.171 16.607 1.00 47.25 608 GLU A C 1
ATOM 4933 O O . GLU A 1 608 ? -5.878 33.022 16.079 1.00 47.25 608 GLU A O 1
ATOM 4938 N N . GLU A 1 609 ? -7.643 32.513 17.380 1.00 44.91 609 GLU A N 1
ATOM 4939 C CA . GLU A 1 609 ? -8.145 33.898 17.506 1.00 44.91 609 GLU A CA 1
ATOM 4940 C C . GLU A 1 609 ? -7.163 34.851 18.234 1.00 44.91 609 GLU A C 1
ATOM 4942 O O . GLU A 1 609 ? -7.310 36.074 18.181 1.00 44.91 609 GLU A O 1
ATOM 4947 N N . VAL A 1 610 ? -6.114 34.315 18.873 1.00 48.31 610 VAL A N 1
ATOM 4948 C CA . VAL A 1 610 ? -5.065 35.094 19.565 1.00 48.31 610 VAL A CA 1
ATOM 4949 C C . VAL A 1 610 ? -3.767 35.201 18.743 1.00 48.31 610 VAL A C 1
ATOM 4951 O O . VAL A 1 610 ? -2.962 36.110 18.967 1.00 48.31 610 VAL A O 1
ATOM 4954 N N . SER A 1 611 ? -3.544 34.316 17.764 1.00 42.66 611 SER A N 1
ATOM 4955 C CA . SER A 1 611 ? -2.258 34.221 17.051 1.00 42.66 611 SER A CA 1
ATOM 4956 C C . SER A 1 611 ? -2.071 35.252 15.925 1.00 42.66 611 SER A C 1
ATOM 4958 O O . SER A 1 611 ? -0.938 35.650 15.630 1.00 42.66 611 SER A O 1
ATOM 4960 N N . SER A 1 612 ? -3.162 35.774 15.347 1.00 42.31 612 SER A N 1
ATOM 4961 C CA . SER A 1 612 ? -3.148 36.628 14.143 1.00 42.31 612 SER A CA 1
ATOM 4962 C C . SER A 1 612 ? -2.610 38.062 14.348 1.00 42.31 612 SER A C 1
ATOM 4964 O O . SER A 1 612 ? -2.867 38.946 13.528 1.00 42.31 612 SER A O 1
ATOM 4966 N N . ALA A 1 613 ? -1.902 38.328 15.451 1.00 41.78 613 ALA A N 1
ATOM 4967 C CA . ALA A 1 613 ? -1.451 39.662 15.855 1.00 41.78 613 ALA A CA 1
ATOM 4968 C C . ALA A 1 613 ? 0.046 39.769 16.229 1.00 41.78 613 ALA A C 1
ATOM 4970 O O . ALA A 1 613 ? 0.474 40.853 16.631 1.00 41.78 613 ALA A O 1
ATOM 4971 N N . SER A 1 614 ? 0.855 38.696 16.135 1.00 46.19 614 SER A N 1
ATOM 4972 C CA . SER A 1 614 ? 2.224 38.700 16.706 1.00 46.19 614 SER A CA 1
ATOM 4973 C C . SER A 1 614 ? 3.292 37.818 16.008 1.00 46.19 614 SER A C 1
ATOM 4975 O O . SER A 1 614 ? 4.216 37.343 16.675 1.00 46.19 614 SER A O 1
ATOM 4977 N N . SER A 1 615 ? 3.245 37.604 14.686 1.00 38.75 615 SER A N 1
ATOM 4978 C CA . SER A 1 615 ? 4.213 36.716 13.994 1.00 38.75 615 SER A CA 1
ATOM 4979 C C . SER A 1 615 ? 5.647 37.259 13.838 1.00 38.75 615 SER A C 1
ATOM 4981 O O . SER A 1 615 ? 6.565 36.475 13.610 1.00 38.75 615 SER A O 1
ATOM 4983 N N . ASP A 1 616 ? 5.882 38.567 13.991 1.00 41.03 616 ASP A N 1
ATOM 4984 C CA . ASP A 1 616 ? 7.126 39.209 13.514 1.00 41.03 616 ASP A CA 1
ATOM 4985 C C . ASP A 1 616 ? 8.244 39.395 14.569 1.00 41.03 616 ASP A C 1
ATOM 4987 O O . ASP A 1 616 ? 9.245 40.055 14.285 1.00 41.03 616 ASP A O 1
ATOM 4991 N N . GLN A 1 617 ? 8.121 38.848 15.792 1.00 42.00 617 GLN A N 1
ATOM 4992 C CA . GLN A 1 617 ? 9.135 39.058 16.856 1.00 42.00 617 GLN A CA 1
ATOM 4993 C C . GLN A 1 617 ? 9.704 37.808 17.559 1.00 42.00 617 GLN A C 1
ATOM 4995 O O . GLN A 1 617 ? 10.723 37.929 18.238 1.00 42.00 617 GLN A O 1
ATOM 5000 N N . ASN A 1 618 ? 9.139 36.607 17.388 1.00 44.84 618 ASN A N 1
ATOM 5001 C CA . ASN A 1 618 ? 9.511 35.456 18.236 1.00 44.84 618 ASN A CA 1
ATOM 5002 C C . ASN A 1 618 ? 10.655 34.557 17.720 1.00 44.84 618 ASN A C 1
ATOM 5004 O O . ASN A 1 618 ? 11.199 33.774 18.502 1.00 44.84 618 ASN A O 1
ATOM 5008 N N . SER A 1 619 ? 11.092 34.680 16.462 1.00 41.97 619 SER A N 1
ATOM 5009 C CA . SER A 1 619 ? 12.153 33.816 15.905 1.00 41.97 619 SER A CA 1
ATOM 5010 C C . SER A 1 619 ? 13.532 34.028 16.551 1.00 41.97 619 SER A C 1
ATOM 5012 O O . SER A 1 619 ? 14.294 33.076 16.706 1.00 41.97 619 SER A O 1
ATOM 5014 N N . ALA A 1 620 ? 13.850 35.248 16.998 1.00 44.41 620 ALA A N 1
ATOM 5015 C CA . ALA A 1 620 ? 15.127 35.545 17.653 1.00 44.41 620 ALA A CA 1
ATOM 5016 C C . ALA A 1 620 ? 15.222 34.980 19.086 1.00 44.41 620 ALA A C 1
ATOM 5018 O O . ALA A 1 620 ? 16.291 34.539 19.507 1.00 44.41 620 ALA A O 1
ATOM 5019 N N . SER A 1 621 ? 14.109 34.956 19.831 1.00 48.53 621 SER A N 1
ATOM 5020 C CA . SER A 1 621 ? 14.099 34.553 21.247 1.00 48.53 621 SER A CA 1
ATOM 5021 C C . SER A 1 621 ? 14.283 33.043 21.445 1.00 48.53 621 SER A C 1
ATOM 5023 O O . SER A 1 621 ? 14.920 32.625 22.415 1.00 48.53 621 SER A O 1
ATOM 5025 N N . LEU A 1 622 ? 13.774 32.221 20.521 1.00 42.91 622 LEU A N 1
ATOM 5026 C CA . LEU A 1 622 ? 13.865 30.758 20.606 1.00 42.91 622 LEU A CA 1
ATOM 5027 C C . LEU A 1 622 ? 15.302 30.240 20.428 1.00 42.91 622 LEU A C 1
ATOM 5029 O O . LEU A 1 622 ? 15.720 29.331 21.149 1.00 42.91 622 LEU A O 1
ATOM 5033 N N . HIS A 1 623 ? 16.094 30.854 19.544 1.00 47.22 623 HIS A N 1
ATOM 5034 C CA . HIS A 1 623 ? 17.501 30.478 19.360 1.00 47.22 623 HIS A CA 1
ATOM 5035 C C . HIS A 1 623 ? 18.373 30.792 20.589 1.00 47.22 623 HIS A C 1
ATOM 5037 O O . HIS A 1 623 ? 19.261 30.005 20.927 1.00 47.22 623 HIS A O 1
ATOM 5043 N N . GLU A 1 624 ? 18.110 31.896 21.297 1.00 56.88 624 GLU A N 1
ATOM 5044 C CA . GLU A 1 624 ? 18.856 32.263 22.511 1.00 56.88 624 GLU A CA 1
ATOM 5045 C C . GLU A 1 624 ? 18.500 31.351 23.704 1.00 56.88 624 GLU A C 1
ATOM 5047 O O . GLU A 1 624 ? 19.384 30.921 24.456 1.00 56.88 624 GLU A O 1
ATOM 5052 N N . ALA A 1 625 ? 17.227 30.955 23.826 1.00 52.62 625 ALA A N 1
ATOM 5053 C CA . ALA A 1 625 ? 16.779 29.981 24.824 1.00 52.62 625 ALA A CA 1
ATOM 5054 C C . ALA A 1 625 ? 17.415 28.591 24.611 1.00 52.62 625 ALA A C 1
ATOM 5056 O O . ALA A 1 625 ? 17.945 28.003 25.559 1.00 52.62 625 ALA A O 1
ATOM 5057 N N . ALA A 1 626 ? 17.438 28.094 23.368 1.00 52.88 626 ALA A N 1
ATOM 5058 C CA . ALA A 1 626 ? 18.037 26.802 23.026 1.00 52.88 626 ALA A CA 1
ATOM 5059 C C . ALA A 1 626 ? 19.554 26.761 23.302 1.00 52.88 626 ALA A C 1
ATOM 5061 O O . ALA A 1 626 ? 20.053 25.808 23.906 1.00 52.88 626 ALA A O 1
ATOM 5062 N N . ALA A 1 627 ? 20.288 27.821 22.940 1.00 60.78 627 ALA A N 1
ATOM 5063 C CA . ALA A 1 627 ? 21.721 27.934 23.229 1.00 60.78 627 ALA A CA 1
ATOM 5064 C C . ALA A 1 627 ? 22.015 27.945 24.743 1.00 60.78 627 ALA A C 1
ATOM 5066 O O . ALA A 1 627 ? 22.974 27.317 25.210 1.00 60.78 627 ALA A O 1
ATOM 5067 N N . THR A 1 628 ? 21.162 28.609 25.529 1.00 63.44 628 THR A N 1
ATOM 5068 C CA . THR A 1 628 ? 21.291 28.671 26.993 1.00 63.44 628 THR A CA 1
ATOM 5069 C C . THR A 1 628 ? 21.042 27.303 27.639 1.00 63.44 628 THR A C 1
ATOM 5071 O O . THR A 1 628 ? 21.824 26.877 28.492 1.00 63.44 628 THR A O 1
ATOM 5074 N N . ALA A 1 629 ? 20.016 26.570 27.188 1.00 53.69 629 ALA A N 1
ATOM 5075 C CA . ALA A 1 629 ? 19.715 25.219 27.668 1.00 53.69 629 ALA A CA 1
ATOM 5076 C C . ALA A 1 629 ? 20.849 24.221 27.361 1.00 53.69 629 ALA A C 1
ATOM 5078 O O . ALA A 1 629 ? 21.272 23.473 28.246 1.00 53.69 629 ALA A O 1
ATOM 5079 N N . LEU A 1 630 ? 21.407 24.260 26.144 1.00 54.56 630 LEU A N 1
ATOM 5080 C CA . LEU A 1 630 ? 22.525 23.397 25.746 1.00 54.56 630 LEU A CA 1
ATOM 5081 C C . LEU A 1 630 ? 23.785 23.665 26.590 1.00 54.56 630 LEU A C 1
ATOM 5083 O O . LEU A 1 630 ? 24.472 22.733 27.013 1.00 54.56 630 LEU A O 1
ATOM 5087 N N . THR A 1 631 ? 24.053 24.937 26.899 1.00 65.94 631 THR A N 1
ATOM 5088 C CA . THR A 1 631 ? 25.185 25.347 27.747 1.00 65.94 631 THR A CA 1
ATOM 5089 C C . THR A 1 631 ? 25.019 24.857 29.192 1.00 65.94 631 THR A C 1
ATOM 5091 O O . THR A 1 631 ? 25.985 24.393 29.803 1.00 65.94 631 THR A O 1
ATOM 5094 N N . ALA A 1 632 ? 23.796 24.891 29.734 1.00 57.56 632 ALA A N 1
ATOM 5095 C CA . ALA A 1 632 ? 23.493 24.356 31.062 1.00 57.56 632 ALA A CA 1
ATOM 5096 C C . ALA A 1 632 ? 23.648 22.823 31.126 1.00 57.56 632 ALA A C 1
ATOM 5098 O O . ALA A 1 632 ? 24.255 22.309 32.068 1.00 57.56 632 ALA A O 1
ATOM 5099 N N . ALA A 1 633 ? 23.178 22.095 30.107 1.00 51.44 633 ALA A N 1
ATOM 5100 C CA . ALA A 1 633 ? 23.336 20.641 30.018 1.00 51.44 633 ALA A CA 1
ATOM 5101 C C . ALA A 1 633 ? 24.818 20.216 29.965 1.00 51.44 633 ALA A C 1
ATOM 5103 O O . ALA A 1 633 ? 25.231 19.296 30.675 1.00 51.44 633 ALA A O 1
ATOM 5104 N N . LEU A 1 634 ? 25.644 20.936 29.195 1.00 57.47 634 LEU A N 1
ATOM 5105 C CA . LEU A 1 634 ? 27.097 20.733 29.144 1.00 57.47 634 LEU A CA 1
ATOM 5106 C C . LEU A 1 634 ? 27.781 20.998 30.494 1.00 57.47 634 LEU A C 1
ATOM 5108 O O . LEU A 1 634 ? 28.645 20.221 30.900 1.00 57.47 634 LEU A O 1
ATOM 5112 N N . ALA A 1 635 ? 27.376 22.041 31.226 1.00 59.75 635 ALA A N 1
ATOM 5113 C CA . ALA A 1 635 ? 27.912 22.322 32.560 1.00 59.75 635 ALA A CA 1
ATOM 5114 C C . ALA A 1 635 ? 27.572 21.216 33.581 1.00 59.75 635 ALA A C 1
ATOM 5116 O O . ALA A 1 635 ? 28.412 20.866 34.415 1.00 59.75 635 ALA A O 1
ATOM 5117 N N . ILE A 1 636 ? 26.375 20.625 33.491 1.00 54.41 636 ILE A N 1
ATOM 5118 C CA . ILE A 1 636 ? 25.959 19.489 34.328 1.00 54.41 636 ILE A CA 1
ATOM 5119 C C . ILE A 1 636 ? 26.781 18.236 33.986 1.00 54.41 636 ILE A C 1
ATOM 5121 O O . ILE A 1 636 ? 27.329 17.611 34.890 1.00 54.41 636 ILE A O 1
ATOM 5125 N N . LEU A 1 637 ? 26.953 17.914 32.699 1.00 47.31 637 LEU A N 1
ATOM 5126 C CA . LEU A 1 637 ? 27.780 16.784 32.248 1.00 47.31 637 LEU A CA 1
ATOM 5127 C C . LEU A 1 637 ? 29.245 16.901 32.693 1.00 47.31 637 LEU A C 1
ATOM 5129 O O . LEU A 1 637 ? 29.813 15.930 33.189 1.00 47.31 637 LEU A O 1
ATOM 5133 N N . VAL A 1 638 ? 29.846 18.091 32.593 1.00 61.66 638 VAL A N 1
ATOM 5134 C CA . VAL A 1 638 ? 31.208 18.342 33.103 1.00 61.66 638 VAL A CA 1
ATOM 5135 C C . VAL A 1 638 ? 31.277 18.177 34.626 1.00 61.66 638 VAL A C 1
ATOM 5137 O O . VAL A 1 638 ? 32.269 17.659 35.129 1.00 61.66 638 VAL A O 1
ATOM 5140 N N . SER A 1 639 ? 30.220 18.539 35.358 1.00 51.28 639 SER A N 1
ATOM 5141 C CA . SER A 1 639 ? 30.147 18.387 36.822 1.00 51.28 639 SER A CA 1
ATOM 5142 C C . SER A 1 639 ? 29.925 16.941 37.293 1.00 51.28 639 SER A C 1
ATOM 5144 O O . SER A 1 639 ? 30.087 16.663 38.476 1.00 51.28 639 SER A O 1
ATOM 5146 N N . ILE A 1 640 ? 29.544 16.029 36.392 1.00 52.31 640 ILE A N 1
ATOM 5147 C CA . ILE A 1 640 ? 29.390 14.584 36.652 1.00 52.31 640 ILE A CA 1
ATOM 5148 C C . ILE A 1 640 ? 30.684 13.813 36.315 1.00 52.31 640 ILE A C 1
ATOM 5150 O O . ILE A 1 640 ? 30.879 12.689 36.775 1.00 52.31 640 ILE A O 1
ATOM 5154 N N . LEU A 1 641 ? 31.580 14.413 35.523 1.00 45.22 641 LEU A N 1
ATOM 5155 C CA . LEU A 1 641 ? 32.830 13.812 35.038 1.00 45.22 641 LEU A CA 1
ATOM 5156 C C . LEU A 1 641 ? 34.089 14.257 35.814 1.00 45.22 641 LEU A C 1
ATOM 5158 O O . LEU A 1 641 ? 35.198 13.871 35.432 1.00 45.22 641 LEU A O 1
ATOM 5162 N N . VAL A 1 642 ? 33.926 15.050 36.882 1.00 66.00 642 VAL A N 1
ATOM 5163 C CA . VAL A 1 642 ? 34.982 15.542 37.794 1.00 66.00 642 VAL A CA 1
ATOM 5164 C C . VAL A 1 642 ? 34.731 15.036 39.212 1.00 66.00 642 VAL A C 1
ATOM 5166 O O . VAL A 1 642 ? 35.708 14.532 39.811 1.00 66.00 642 VAL A O 1
#

Mean predicted aligned error: 14.41 Å